Protein AF-A0A2S9WUQ3-F1 (afdb_monomer)

Radius of gyration: 70.16 Å; Cα contacts (8 Å, |Δi|>4): 1193; chains: 1; bounding box: 150×64×166 Å

Mean predicted aligned error: 16.86 Å

Structure (mmCIF, N/CA/C/O backbone):
data_AF-A0A2S9WUQ3-F1
#
_entry.id   AF-A0A2S9WUQ3-F1
#
loop_
_atom_site.group_PDB
_atom_site.id
_atom_site.type_symbol
_atom_site.label_atom_id
_atom_site.label_alt_id
_atom_site.label_comp_id
_atom_site.label_asym_id
_atom_site.label_entity_id
_atom_site.label_seq_id
_atom_site.pdbx_PDB_ins_code
_atom_site.Cartn_x
_atom_site.Cartn_y
_atom_site.Cartn_z
_atom_site.occupancy
_atom_site.B_iso_or_equiv
_atom_site.auth_seq_id
_atom_site.auth_comp_id
_atom_site.auth_asym_id
_atom_site.auth_atom_id
_atom_site.pdbx_PDB_model_num
ATOM 1 N N . MET A 1 1 ? -35.717 -3.187 27.586 1.00 63.50 1 MET A N 1
ATOM 2 C CA . MET A 1 1 ? -34.735 -2.193 27.103 1.00 63.50 1 MET A CA 1
ATOM 3 C C . MET A 1 1 ? -34.117 -1.529 28.314 1.00 63.50 1 MET A C 1
ATOM 5 O O . MET A 1 1 ? -34.867 -1.042 29.158 1.00 63.50 1 MET A O 1
ATOM 9 N N . ILE A 1 2 ? -32.792 -1.578 28.414 1.00 75.19 2 ILE A N 1
ATOM 10 C CA . ILE A 1 2 ? -32.036 -0.938 29.485 1.00 75.19 2 ILE A CA 1
ATOM 11 C C . ILE A 1 2 ? -31.176 0.144 28.837 1.00 75.19 2 ILE A C 1
ATOM 13 O O . ILE A 1 2 ? -30.518 -0.115 27.831 1.00 75.19 2 ILE A O 1
ATOM 17 N N . THR A 1 3 ? -31.221 1.362 29.360 1.00 71.88 3 THR A N 1
ATOM 18 C CA . THR A 1 3 ? -30.486 2.495 28.793 1.00 71.88 3 THR A CA 1
ATOM 19 C C . THR A 1 3 ? -29.859 3.296 29.916 1.00 71.88 3 THR A C 1
ATOM 21 O O . THR A 1 3 ? -30.551 3.701 30.848 1.00 71.88 3 THR A O 1
ATOM 24 N N . LEU A 1 4 ? -28.554 3.515 29.815 1.00 72.50 4 LEU A N 1
ATOM 25 C CA . LEU A 1 4 ? -27.789 4.343 30.734 1.00 72.50 4 LEU A CA 1
ATOM 26 C C . LEU A 1 4 ? -27.633 5.737 30.114 1.00 72.50 4 LEU A C 1
ATOM 28 O O . LEU A 1 4 ? -27.135 5.862 28.996 1.00 72.50 4 LEU A O 1
ATOM 32 N N . TYR A 1 5 ? -28.105 6.757 30.819 1.00 73.50 5 TYR A N 1
ATOM 33 C CA . TYR A 1 5 ? -27.939 8.174 30.502 1.00 73.50 5 TYR A CA 1
ATOM 34 C C . TYR A 1 5 ? -26.839 8.768 31.390 1.00 73.50 5 TYR A C 1
ATOM 36 O O . TYR A 1 5 ? -26.355 8.113 32.312 1.00 73.50 5 TYR A O 1
ATOM 44 N N . ASN A 1 6 ? -26.463 10.023 31.137 1.00 71.50 6 ASN A N 1
ATOM 45 C CA . ASN A 1 6 ? -25.435 10.706 31.927 1.00 71.50 6 ASN A CA 1
ATOM 46 C C . ASN A 1 6 ? -25.817 10.855 33.410 1.00 71.50 6 ASN A C 1
ATOM 48 O O . ASN A 1 6 ? -24.935 10.888 34.259 1.00 71.50 6 ASN A O 1
ATOM 52 N N . ASP A 1 7 ? -27.110 10.943 33.717 1.00 79.38 7 ASP A N 1
ATOM 53 C CA . ASP A 1 7 ? -27.649 11.230 35.048 1.00 79.38 7 ASP A CA 1
ATOM 54 C C . ASP A 1 7 ? -28.754 10.252 35.487 1.00 79.38 7 ASP A C 1
ATOM 56 O O . ASP A 1 7 ? -29.362 10.438 36.543 1.00 79.38 7 ASP A O 1
ATOM 60 N N . ALA A 1 8 ? -29.037 9.211 34.698 1.00 84.00 8 ALA A N 1
ATOM 61 C CA . ALA A 1 8 ? -30.121 8.280 34.986 1.00 84.00 8 ALA A CA 1
ATOM 62 C C . ALA A 1 8 ? -29.923 6.897 34.357 1.00 84.00 8 ALA A C 1
ATOM 64 O O . ALA A 1 8 ? -29.289 6.729 33.319 1.00 84.00 8 ALA A O 1
ATOM 65 N N . LEU A 1 9 ? -30.569 5.898 34.945 1.00 86.50 9 LEU A N 1
ATOM 66 C CA . LEU A 1 9 ? -30.743 4.565 34.391 1.00 86.50 9 LEU A CA 1
ATOM 67 C C . LEU A 1 9 ? -32.216 4.3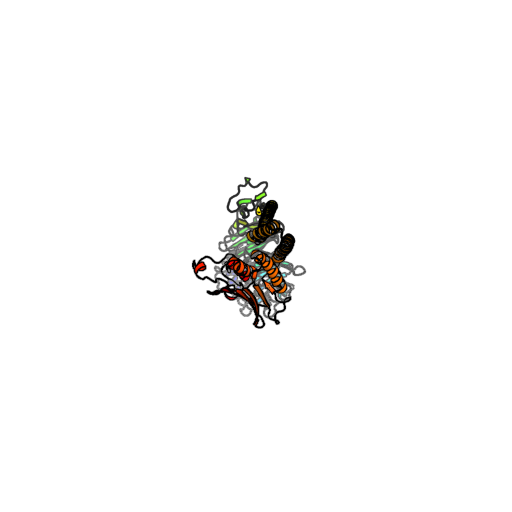50 34.053 1.00 86.50 9 LEU A C 1
ATOM 69 O O . LEU A 1 9 ? -33.087 4.540 34.898 1.00 86.50 9 LEU A O 1
ATOM 73 N N . ARG A 1 10 ? -32.508 3.872 32.846 1.00 84.50 10 ARG A N 1
ATOM 74 C CA . ARG A 1 10 ? -33.848 3.426 32.468 1.00 84.50 10 ARG A CA 1
ATOM 75 C C . ARG A 1 10 ? -33.882 1.915 32.305 1.00 84.50 10 ARG A C 1
ATOM 77 O O . ARG A 1 10 ? -33.166 1.380 31.466 1.00 84.50 10 ARG A O 1
ATOM 84 N N . ILE A 1 11 ? -34.758 1.249 33.051 1.00 84.06 11 ILE A N 1
ATOM 85 C CA . ILE A 1 11 ? -35.051 -0.185 32.944 1.00 84.06 11 ILE A CA 1
ATOM 86 C C . ILE A 1 11 ? -36.526 -0.314 32.551 1.00 84.06 11 ILE A C 1
ATOM 88 O O . ILE A 1 11 ? -37.434 -0.081 33.348 1.00 84.06 11 ILE A O 1
ATOM 92 N N . GLY A 1 12 ? -36.787 -0.617 31.278 1.00 81.19 12 GLY A N 1
ATOM 93 C CA . GLY A 1 12 ? -38.148 -0.653 30.740 1.00 81.19 12 GLY A CA 1
ATOM 94 C C . GLY A 1 12 ? -38.844 0.713 30.830 1.00 81.19 12 GLY A C 1
ATOM 95 O O . GLY A 1 12 ? -38.464 1.668 30.144 1.00 81.19 12 GLY A O 1
ATOM 96 N N . SER A 1 13 ? -39.893 0.802 31.650 1.00 80.69 13 SER A N 1
ATOM 97 C CA . SER A 1 13 ? -40.626 2.046 31.928 1.00 80.69 13 SER A CA 1
ATOM 98 C C . SER A 1 13 ? -40.126 2.795 33.165 1.00 80.69 13 SER A C 1
ATOM 100 O O . SER A 1 13 ? -40.545 3.928 33.387 1.00 80.69 13 SER A O 1
ATOM 102 N N . ILE A 1 14 ? -39.260 2.183 33.973 1.00 86.44 14 ILE A N 1
ATOM 103 C CA . ILE A 1 14 ? -38.750 2.771 35.212 1.00 86.44 14 ILE A CA 1
ATOM 104 C C . ILE A 1 14 ? -37.498 3.578 34.888 1.00 86.44 14 ILE A C 1
ATOM 106 O O . ILE A 1 14 ? -36.613 3.098 34.184 1.00 86.44 14 ILE A O 1
ATOM 110 N N . THR A 1 15 ? -37.443 4.812 35.385 1.00 89.56 15 THR A N 1
ATOM 111 C CA . THR A 1 15 ? -36.269 5.686 35.288 1.00 89.56 15 THR A CA 1
ATOM 112 C C . THR A 1 15 ? -35.791 5.995 36.699 1.00 89.56 15 THR A C 1
ATOM 114 O O . THR A 1 15 ? -36.584 6.418 37.537 1.00 89.56 15 THR A O 1
ATOM 117 N N . ILE A 1 16 ? -34.515 5.740 36.954 1.00 92.19 16 ILE A N 1
ATOM 118 C CA . ILE A 1 16 ? -33.837 5.902 38.236 1.00 92.19 16 ILE A CA 1
ATOM 119 C C . ILE A 1 16 ? -32.785 6.984 38.029 1.00 92.19 16 ILE A C 1
ATOM 121 O O . ILE A 1 16 ? -31.841 6.778 37.271 1.00 92.19 16 ILE A O 1
ATOM 125 N N . ASP A 1 17 ? -32.960 8.139 38.659 1.00 93.25 17 ASP A N 1
ATOM 126 C CA . ASP A 1 17 ? -32.029 9.259 38.531 1.00 93.25 17 ASP A CA 1
ATOM 127 C C . ASP A 1 17 ? -30.855 9.160 39.518 1.00 93.25 17 ASP A C 1
ATOM 129 O O . ASP A 1 17 ? -30.869 8.387 40.482 1.00 93.25 17 ASP A O 1
ATOM 133 N N . ALA A 1 18 ? -29.826 9.974 39.292 1.00 93.44 18 ALA A N 1
ATOM 134 C CA . ALA A 1 18 ? -28.639 10.042 40.135 1.00 93.44 18 ALA A CA 1
ATOM 135 C C . ALA A 1 18 ? -28.951 10.385 41.609 1.00 93.44 18 ALA A C 1
ATOM 137 O O . ALA A 1 18 ? -28.233 9.942 42.509 1.00 93.44 18 ALA A O 1
ATOM 138 N N . ASN A 1 19 ? -30.041 11.113 41.890 1.00 94.75 19 ASN A N 1
ATOM 139 C CA . ASN A 1 19 ? -30.461 11.403 43.267 1.00 94.75 19 ASN A CA 1
ATOM 140 C C . ASN A 1 19 ? -30.884 10.127 43.998 1.00 94.75 19 ASN A C 1
ATOM 142 O O . ASN A 1 19 ? -30.535 9.936 45.165 1.00 94.75 19 ASN A O 1
ATOM 146 N N . GLN A 1 20 ? -31.601 9.235 43.315 1.00 95.19 20 GLN A N 1
ATOM 147 C CA . GLN A 1 20 ? -32.013 7.960 43.884 1.00 95.19 20 GLN A CA 1
ATOM 148 C C . GLN A 1 20 ? -30.813 7.033 44.138 1.00 95.19 20 GLN A C 1
ATOM 150 O O . GLN A 1 20 ? -30.750 6.417 45.205 1.00 95.19 20 GLN A O 1
ATOM 155 N N . PHE A 1 21 ? -29.828 6.995 43.231 1.00 95.00 21 PHE A N 1
ATOM 156 C CA . PHE A 1 21 ? -28.549 6.309 43.476 1.00 95.00 21 PHE A CA 1
ATOM 157 C C . PHE A 1 21 ? -27.862 6.855 44.732 1.00 95.00 21 PHE A C 1
ATOM 159 O O . PHE A 1 21 ? -27.512 6.094 45.636 1.00 95.00 21 PHE A O 1
ATOM 166 N N . LYS A 1 22 ? -27.749 8.186 44.841 1.00 95.75 22 LYS A N 1
ATOM 167 C CA . LYS A 1 22 ? -27.130 8.831 46.003 1.00 95.75 22 LYS A CA 1
ATOM 168 C C . LYS A 1 22 ? -27.840 8.487 47.311 1.00 95.75 22 LYS A C 1
ATOM 170 O O . LYS A 1 22 ? -27.177 8.219 48.311 1.00 95.75 22 LYS A O 1
ATOM 175 N N . LYS A 1 23 ? -29.174 8.476 47.305 1.00 95.50 23 LYS A N 1
ATOM 176 C CA . LYS A 1 23 ? -29.985 8.132 48.476 1.00 95.50 23 LYS A CA 1
ATOM 177 C C . LYS A 1 23 ? -29.681 6.717 48.978 1.00 95.50 23 LYS A C 1
ATOM 179 O O . LYS A 1 23 ? -29.429 6.551 50.167 1.00 95.50 23 LYS A O 1
ATOM 184 N N . TRP A 1 24 ? -29.631 5.729 48.083 1.00 95.50 24 TRP A N 1
ATOM 185 C CA . TRP A 1 24 ? -29.301 4.349 48.458 1.00 95.50 24 TRP A CA 1
ATOM 186 C C . TRP A 1 24 ? -27.886 4.201 49.020 1.00 95.50 24 TRP A C 1
ATOM 188 O O . TRP A 1 24 ? -27.698 3.463 49.986 1.00 95.50 24 TRP A O 1
ATOM 198 N N .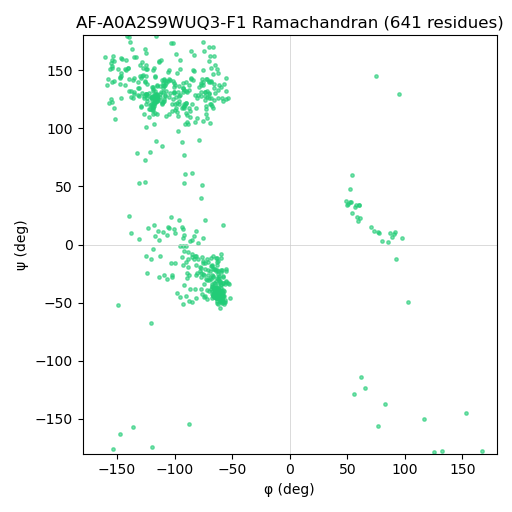 GLN A 1 25 ? -26.901 4.924 48.473 1.00 94.88 25 GLN A N 1
ATOM 199 C CA . GLN A 1 25 ? -25.557 4.951 49.056 1.00 94.88 25 GLN A CA 1
ATOM 200 C C . GLN A 1 25 ? -25.591 5.459 50.504 1.00 94.88 25 GLN A C 1
ATOM 202 O O . GLN A 1 25 ? -25.005 4.826 51.380 1.00 94.88 25 GLN A O 1
ATOM 207 N N . VAL A 1 26 ? -26.240 6.602 50.752 1.00 93.94 26 VAL A N 1
ATOM 208 C CA . VAL A 1 26 ? -26.292 7.214 52.091 1.00 93.94 26 VAL A CA 1
ATOM 209 C C . VAL A 1 26 ? -26.961 6.265 53.085 1.00 93.94 26 VAL A C 1
ATOM 211 O O . VAL A 1 26 ? -26.380 5.977 54.129 1.00 93.94 26 VAL A O 1
ATOM 214 N N . GLU A 1 27 ? -28.116 5.701 52.723 1.00 94.00 27 GLU A N 1
ATOM 215 C CA . GLU A 1 27 ? -28.847 4.739 53.559 1.00 94.00 27 GLU A CA 1
ATOM 216 C C . GLU A 1 27 ? -27.992 3.510 53.911 1.00 94.00 27 GLU A C 1
ATOM 218 O O . GLU A 1 27 ? -27.988 3.060 55.062 1.00 94.00 27 GLU A O 1
ATOM 223 N N . TYR A 1 28 ? -27.229 2.980 52.947 1.00 91.69 28 TYR A N 1
ATOM 224 C CA . TYR A 1 28 ? -26.346 1.840 53.187 1.00 91.69 28 TYR A CA 1
ATOM 225 C C . TYR A 1 28 ? -25.185 2.189 54.122 1.00 91.69 28 TYR A C 1
ATOM 227 O O . TYR A 1 28 ? -24.899 1.423 55.043 1.00 91.69 28 TYR A O 1
ATOM 235 N N . VAL A 1 29 ? -24.522 3.326 53.893 1.00 89.75 29 VAL A N 1
ATOM 236 C CA . VAL A 1 29 ? -23.360 3.775 54.679 1.00 89.75 29 VAL A CA 1
ATOM 237 C C . VAL A 1 29 ? -23.752 4.055 56.130 1.00 89.75 29 VAL A C 1
ATOM 239 O O . VAL A 1 29 ? -23.033 3.650 57.041 1.00 89.75 29 VAL A O 1
ATOM 242 N N . GLU A 1 30 ? -24.905 4.690 56.357 1.00 90.25 30 GLU A N 1
ATOM 243 C CA . GLU A 1 30 ? -25.428 4.956 57.704 1.00 90.25 30 GLU A CA 1
ATOM 244 C C . GLU A 1 30 ? -25.807 3.667 58.444 1.00 90.25 30 GLU A C 1
ATOM 246 O O . GLU A 1 30 ? -25.582 3.553 59.651 1.00 90.25 30 GLU A O 1
ATOM 251 N N . SER A 1 31 ? -26.351 2.683 57.723 1.00 90.19 31 SER A N 1
ATOM 252 C CA . SER A 1 31 ? -26.814 1.422 58.312 1.00 90.19 31 SER A CA 1
ATOM 253 C C . SER A 1 31 ? -25.689 0.407 58.545 1.00 90.19 31 SER A C 1
ATOM 255 O O . SER A 1 31 ? -25.809 -0.430 59.439 1.00 90.19 31 SER A O 1
ATOM 257 N N . ASN A 1 32 ? -24.596 0.470 57.773 1.00 86.25 32 ASN A N 1
ATOM 258 C CA . ASN A 1 32 ? -23.524 -0.537 57.775 1.00 86.25 32 ASN A CA 1
ATOM 259 C C . ASN A 1 32 ? -22.111 0.084 57.890 1.00 86.25 32 ASN A C 1
ATOM 261 O O . ASN A 1 32 ? -21.231 -0.231 57.085 1.00 86.25 32 ASN A O 1
ATOM 265 N N . PRO A 1 33 ? -21.832 0.943 58.891 1.00 80.31 33 PRO A N 1
ATOM 266 C CA . PRO A 1 33 ? -20.564 1.679 58.975 1.00 80.31 33 PRO A CA 1
ATOM 267 C C . PRO A 1 33 ? -19.331 0.778 59.157 1.00 80.31 33 PRO A C 1
ATOM 269 O O . PRO A 1 33 ? -18.219 1.179 58.823 1.00 80.31 33 PRO A O 1
ATOM 272 N N . ASN A 1 34 ? -19.514 -0.442 59.674 1.00 80.00 34 ASN A N 1
ATOM 273 C CA . ASN A 1 34 ? -18.430 -1.404 59.893 1.00 80.00 34 ASN A CA 1
ATOM 274 C C . ASN A 1 34 ? -18.144 -2.302 58.676 1.00 80.00 34 ASN A C 1
ATOM 276 O O . ASN A 1 34 ? -17.101 -2.954 58.657 1.00 80.00 34 ASN A O 1
ATOM 280 N N . ASP A 1 35 ? -19.032 -2.316 57.676 1.00 76.06 35 ASP A N 1
ATOM 281 C CA . ASP A 1 35 ? -18.940 -3.184 56.491 1.00 76.06 35 ASP A CA 1
ATOM 282 C C . ASP A 1 35 ? -18.391 -2.439 55.260 1.00 76.06 35 ASP A C 1
ATOM 284 O O . ASP A 1 35 ? -18.485 -2.916 54.126 1.00 76.06 35 ASP A O 1
ATOM 288 N N . LEU A 1 36 ? -17.820 -1.249 55.469 1.00 82.94 36 LEU A N 1
ATOM 289 C CA . LEU A 1 36 ? -17.186 -0.464 54.416 1.00 82.94 36 LEU A CA 1
ATOM 290 C C . LEU A 1 36 ? -15.776 -1.007 54.111 1.00 82.94 36 LEU A C 1
ATOM 292 O O . LEU A 1 36 ? -15.013 -1.278 55.046 1.00 82.94 36 LEU A O 1
ATOM 296 N N . PRO A 1 37 ? -15.397 -1.146 52.825 1.00 80.88 37 PRO A N 1
ATOM 297 C CA . PRO A 1 37 ? -14.065 -1.591 52.439 1.00 80.88 37 PRO A CA 1
ATOM 298 C C . PRO A 1 37 ? -12.974 -0.689 53.016 1.00 80.88 37 PRO A C 1
ATOM 300 O O . PRO A 1 37 ? -13.095 0.537 53.021 1.00 80.88 37 PRO A O 1
ATOM 303 N N . LYS A 1 38 ? -11.899 -1.307 53.509 1.00 71.75 38 LYS A N 1
ATOM 304 C CA . LYS A 1 38 ? -10.767 -0.608 54.125 1.00 71.75 38 LYS A CA 1
ATOM 305 C C . LYS A 1 38 ? -9.654 -0.378 53.103 1.00 71.75 38 LYS A C 1
ATOM 307 O O . LYS A 1 38 ? -9.458 -1.175 52.191 1.00 71.75 38 LYS A O 1
ATOM 312 N N . TYR A 1 39 ? -8.889 0.697 53.297 1.00 67.62 39 TYR A N 1
ATOM 313 C CA . TYR A 1 39 ? -7.782 1.087 52.415 1.00 67.62 39 TYR A CA 1
ATOM 314 C C . TYR A 1 39 ? -6.673 0.024 52.306 1.00 67.62 39 TYR A C 1
ATOM 316 O O . TYR A 1 39 ? -6.093 -0.154 51.239 1.00 67.62 39 TYR A O 1
ATOM 324 N N . GLU A 1 40 ? -6.398 -0.702 53.394 1.00 62.16 40 GLU A N 1
ATOM 325 C CA . GLU A 1 40 ? -5.303 -1.685 53.483 1.00 62.16 40 GLU A CA 1
ATOM 326 C C . GLU A 1 40 ? -5.412 -2.829 52.462 1.00 62.16 40 GLU A C 1
ATOM 328 O O . GLU A 1 40 ? -4.400 -3.424 52.103 1.00 62.16 40 GLU A O 1
ATOM 333 N N . ASP A 1 41 ? -6.611 -3.090 51.942 1.00 63.78 41 ASP A N 1
ATOM 334 C CA . ASP A 1 41 ? -6.867 -4.160 50.978 1.00 63.78 41 ASP A CA 1
ATOM 335 C C . ASP A 1 41 ? -6.784 -3.684 49.515 1.00 63.78 41 ASP A C 1
ATOM 337 O O . ASP A 1 41 ? -7.264 -4.384 48.625 1.00 63.78 41 ASP A O 1
ATOM 341 N N . TYR A 1 42 ? -6.213 -2.500 49.248 1.00 79.44 42 TYR A N 1
ATOM 342 C CA . TYR A 1 42 ? -6.142 -1.859 47.924 1.00 79.44 42 TYR A CA 1
ATOM 343 C C . TYR A 1 42 ? -7.517 -1.572 47.295 1.00 79.44 42 TYR A C 1
ATOM 345 O O . TYR A 1 42 ? -7.698 -1.696 46.083 1.00 79.44 42 TYR A O 1
ATOM 353 N N . PHE A 1 43 ? -8.541 -1.244 48.082 1.00 79.44 43 PHE A N 1
ATOM 354 C CA . PHE A 1 43 ? -9.785 -0.709 47.518 1.00 79.44 43 PHE A CA 1
ATOM 355 C C . PHE A 1 43 ? -9.599 0.756 47.111 1.00 79.44 43 PHE A C 1
ATOM 357 O O . PHE A 1 43 ? -8.938 1.521 47.813 1.00 79.44 43 PHE A O 1
ATOM 364 N N . TYR A 1 44 ? -10.203 1.160 45.993 1.00 76.25 44 TYR A N 1
ATOM 365 C CA . TYR A 1 44 ? -10.322 2.578 45.660 1.00 76.25 44 TYR A CA 1
ATOM 366 C C . TYR A 1 44 ? -11.218 3.273 46.691 1.00 76.25 44 TYR A C 1
ATOM 368 O O . TYR A 1 44 ? -12.311 2.794 46.997 1.00 76.25 44 TYR A O 1
ATOM 376 N N . GLU A 1 45 ? -10.749 4.397 47.235 1.00 75.31 45 GLU A N 1
ATOM 377 C CA . GLU A 1 45 ? -11.506 5.154 48.227 1.00 75.31 45 GLU A CA 1
ATOM 378 C C . GLU A 1 45 ? -12.735 5.798 47.581 1.00 75.31 45 GLU A C 1
ATOM 380 O O . GLU A 1 45 ? -12.632 6.606 46.654 1.00 75.31 45 GLU A O 1
ATOM 385 N N . LEU A 1 46 ? -13.913 5.444 48.095 1.00 84.38 46 LEU A N 1
ATOM 386 C CA . LEU A 1 46 ? -15.157 6.077 47.697 1.00 84.38 46 LEU A CA 1
ATOM 387 C C . LEU A 1 46 ? -15.340 7.403 48.426 1.00 84.38 46 LEU A C 1
ATOM 389 O O . LEU A 1 46 ? -15.382 7.475 49.654 1.00 84.38 46 LEU A O 1
ATOM 393 N N . ARG A 1 47 ? -15.556 8.455 47.642 1.00 85.94 47 ARG A N 1
ATOM 394 C CA . ARG A 1 47 ? -16.003 9.748 48.146 1.00 85.94 47 ARG A CA 1
ATOM 395 C C . ARG A 1 47 ? -17.501 9.719 48.427 1.00 85.94 47 ARG A C 1
ATOM 397 O O . ARG A 1 47 ? -18.329 10.030 47.572 1.00 85.94 47 ARG A O 1
ATOM 404 N N . TYR A 1 48 ? -17.860 9.342 49.649 1.00 87.19 48 TYR A N 1
ATOM 405 C CA . TYR A 1 48 ? -19.259 9.315 50.092 1.00 87.19 48 TYR A CA 1
ATOM 406 C C . TYR A 1 48 ? -19.899 10.712 50.172 1.00 87.19 48 TYR A C 1
ATOM 408 O O . TYR A 1 48 ? -21.116 10.817 50.303 1.00 87.19 48 TYR A O 1
ATOM 416 N N . ASP A 1 49 ? -19.124 11.791 50.045 1.00 88.94 49 ASP A N 1
ATOM 417 C CA . ASP A 1 49 ? -19.596 13.178 49.984 1.00 88.94 49 ASP A CA 1
ATOM 418 C C . ASP A 1 49 ? -19.935 13.657 48.558 1.00 88.94 49 ASP A C 1
ATOM 420 O O . ASP A 1 49 ? -20.492 14.743 48.408 1.00 88.94 49 ASP A O 1
ATOM 424 N N . THR A 1 50 ? -19.659 12.862 47.513 1.00 91.62 50 THR A N 1
ATOM 425 C CA . THR A 1 50 ? -19.930 13.241 46.114 1.00 91.62 50 THR A CA 1
ATOM 426 C C . THR A 1 50 ? -21.416 13.565 45.904 1.00 91.62 50 THR A C 1
ATOM 428 O O . THR A 1 50 ? -22.261 12.711 46.203 1.00 91.62 50 THR A O 1
ATOM 431 N N . PRO A 1 51 ? -21.774 14.763 45.405 1.00 93.19 51 PRO A N 1
ATOM 432 C CA . PRO A 1 51 ? -23.164 15.133 45.157 1.00 93.19 51 PRO A CA 1
ATOM 433 C C . PRO A 1 51 ? -23.743 14.348 43.974 1.00 93.19 51 PRO A C 1
ATOM 435 O O . PRO A 1 51 ? -23.013 13.878 43.106 1.00 93.19 51 PRO A O 1
ATOM 438 N N . ALA A 1 52 ? -25.073 14.229 43.915 1.00 92.81 52 ALA A N 1
ATOM 439 C CA . ALA A 1 52 ? -25.749 13.447 42.877 1.00 92.81 52 ALA A CA 1
ATOM 440 C C . ALA A 1 52 ? -25.433 13.921 41.445 1.00 92.81 52 ALA A C 1
ATOM 442 O O . ALA A 1 52 ? -25.336 13.104 40.538 1.00 92.81 52 ALA A O 1
ATOM 443 N N . THR A 1 53 ? -25.219 15.225 41.249 1.00 91.75 53 THR A N 1
ATOM 444 C CA . THR A 1 53 ? -24.876 15.826 39.947 1.00 91.75 53 THR A CA 1
ATOM 445 C C . THR A 1 53 ? -23.512 15.404 39.410 1.00 91.75 53 THR A C 1
ATOM 447 O O . THR A 1 53 ? -23.282 15.506 38.210 1.00 91.75 53 THR A O 1
ATOM 450 N N . ASP A 1 54 ? -22.625 14.935 40.289 1.00 92.00 54 ASP A N 1
ATOM 451 C CA . ASP A 1 54 ? -21.235 14.608 39.963 1.00 92.00 54 ASP A CA 1
ATOM 452 C C . ASP A 1 54 ? -21.021 13.082 39.913 1.00 92.00 54 ASP A C 1
ATOM 454 O O . ASP A 1 54 ? -19.889 12.597 39.815 1.00 92.00 54 ASP A O 1
ATOM 458 N N . ILE A 1 55 ? -22.105 12.301 40.002 1.00 91.12 55 ILE A N 1
ATOM 459 C CA . ILE A 1 55 ? -22.057 10.850 39.829 1.00 91.12 55 ILE A CA 1
ATOM 460 C C . ILE A 1 55 ? -21.731 10.550 38.368 1.00 91.12 55 ILE A C 1
ATOM 462 O O . ILE A 1 55 ? -22.422 10.988 37.454 1.00 91.12 55 ILE A O 1
ATOM 466 N N . VAL A 1 56 ? -20.688 9.751 38.161 1.00 88.94 56 VAL A N 1
ATOM 467 C CA . VAL A 1 56 ? -20.285 9.275 36.839 1.00 88.94 56 VAL A CA 1
ATOM 468 C C . VAL A 1 56 ? -20.705 7.821 36.714 1.00 88.94 56 VAL A C 1
ATOM 470 O O . VAL A 1 56 ? -20.353 6.996 37.557 1.00 88.94 56 VAL A O 1
ATOM 473 N N . PHE A 1 57 ? -21.443 7.500 35.658 1.00 87.88 57 PHE A N 1
ATOM 474 C CA . PHE A 1 57 ? -21.821 6.133 35.324 1.00 87.88 57 PHE A CA 1
ATOM 475 C C . PHE A 1 57 ? -20.783 5.535 34.370 1.00 87.88 57 PHE A C 1
ATOM 477 O O . PHE A 1 57 ? -20.550 6.073 33.290 1.00 87.88 57 PHE A O 1
ATOM 484 N N . TYR A 1 58 ? -20.147 4.432 34.768 1.00 86.31 58 TYR A N 1
ATOM 485 C CA . TYR A 1 58 ? -19.051 3.833 34.001 1.00 86.31 58 TYR A CA 1
ATOM 486 C C . TYR A 1 58 ? -19.529 2.751 33.041 1.00 86.31 58 TYR A C 1
ATOM 488 O O . TYR A 1 58 ? -19.181 2.765 31.862 1.00 86.31 58 TYR A O 1
ATOM 496 N N . SER A 1 59 ? -20.304 1.786 33.536 1.00 87.56 59 SER A N 1
ATOM 497 C CA . SER A 1 59 ? -20.744 0.651 32.727 1.00 87.56 59 SER A CA 1
ATOM 498 C C . SER A 1 59 ? -21.959 -0.048 33.321 1.00 87.56 59 SER A C 1
ATOM 500 O O . SER A 1 5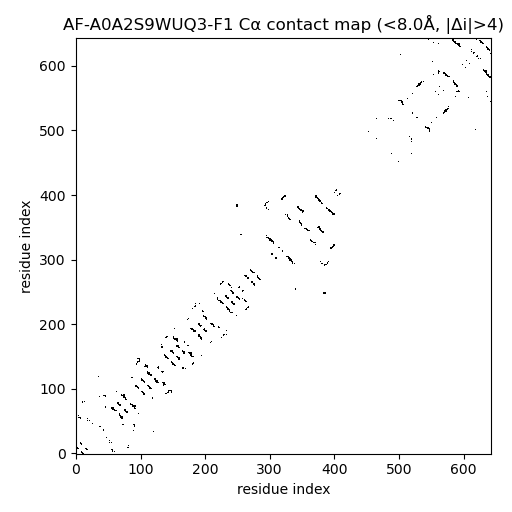9 ? -22.281 0.090 34.504 1.00 87.56 59 SER A O 1
ATOM 502 N N . ILE A 1 60 ? -22.635 -0.812 32.466 1.00 89.56 60 ILE A N 1
ATOM 503 C CA . ILE A 1 60 ? -23.772 -1.648 32.820 1.00 89.56 60 ILE A CA 1
ATOM 504 C C . ILE A 1 60 ? -23.583 -3.044 32.239 1.00 89.56 60 ILE A C 1
ATOM 506 O O . ILE A 1 60 ? -23.184 -3.179 31.081 1.00 89.56 60 ILE A O 1
ATOM 510 N N . LYS A 1 61 ? -23.841 -4.080 33.041 1.00 90.06 61 LYS A N 1
ATOM 511 C CA . LYS A 1 61 ? -23.749 -5.484 32.614 1.00 90.06 61 LYS A CA 1
ATOM 512 C C . LYS A 1 61 ? -24.951 -6.262 33.124 1.00 90.06 61 LYS A C 1
ATOM 514 O O . LYS A 1 61 ? -25.414 -6.042 34.240 1.00 90.06 61 LYS A O 1
ATOM 519 N N . GLU A 1 62 ? -25.454 -7.163 32.295 1.00 89.06 62 GLU A N 1
ATOM 520 C CA . GLU A 1 62 ? -26.521 -8.086 32.665 1.00 89.06 62 GLU A CA 1
ATOM 521 C C . GLU A 1 62 ? -25.915 -9.451 32.991 1.00 89.06 62 GLU A C 1
ATOM 523 O O . GLU A 1 62 ? -25.037 -9.933 32.276 1.00 89.06 62 GLU A O 1
ATOM 528 N N . ASN A 1 63 ? -26.376 -10.070 34.076 1.00 89.50 63 ASN A N 1
ATOM 529 C CA . ASN A 1 63 ? -25.982 -11.420 34.457 1.00 89.50 63 ASN A CA 1
ATOM 530 C C . ASN A 1 63 ? -27.156 -12.139 35.127 1.00 89.50 63 ASN A C 1
ATOM 532 O O . ASN A 1 63 ? -27.742 -11.625 36.083 1.00 89.50 63 ASN A O 1
ATOM 536 N N . GLY A 1 64 ? -27.521 -13.318 34.618 1.00 85.50 64 GLY A N 1
ATOM 537 C CA . GLY A 1 64 ? -28.592 -14.143 35.189 1.00 85.50 64 GLY A CA 1
ATOM 538 C C . GLY A 1 64 ? -29.956 -13.444 35.303 1.00 85.50 64 GLY A C 1
ATOM 539 O O . GLY A 1 64 ? -30.688 -13.710 36.252 1.00 85.50 64 GLY A O 1
ATOM 540 N N . GLY A 1 65 ? -30.287 -12.521 34.389 1.00 87.56 65 GLY A N 1
ATOM 541 C CA . GLY A 1 65 ? -31.530 -11.731 34.431 1.00 87.56 65 GLY A CA 1
ATOM 542 C C . GLY A 1 65 ? -31.533 -10.592 35.461 1.00 87.56 65 GLY A C 1
ATOM 543 O O . GLY A 1 65 ? -32.580 -10.005 35.733 1.00 87.56 65 GLY A O 1
ATOM 544 N N . THR A 1 66 ? -30.372 -10.284 36.042 1.00 92.12 66 THR A N 1
ATOM 545 C CA . THR A 1 66 ? -30.151 -9.139 36.932 1.00 92.12 66 THR A CA 1
ATOM 546 C C . THR A 1 66 ? -29.208 -8.131 36.289 1.00 92.12 66 THR A C 1
ATOM 548 O O . THR A 1 66 ? -28.426 -8.473 35.400 1.00 92.12 66 THR A O 1
ATOM 551 N N . ILE A 1 67 ? -29.275 -6.883 36.738 1.00 93.44 67 ILE A N 1
ATOM 552 C CA . ILE A 1 67 ? -28.597 -5.747 36.119 1.00 93.44 67 ILE A CA 1
ATOM 553 C C . ILE A 1 67 ? -27.603 -5.167 37.117 1.00 93.44 67 ILE A C 1
ATOM 555 O O . ILE A 1 67 ? -27.961 -4.846 38.246 1.00 93.44 67 ILE A O 1
ATOM 559 N N . TRP A 1 68 ? -26.360 -4.999 36.690 1.00 94.06 68 TRP A N 1
ATOM 560 C CA . TRP A 1 68 ? -25.296 -4.406 37.489 1.00 94.06 68 TRP A CA 1
ATOM 561 C C . TRP A 1 68 ? -24.855 -3.092 36.875 1.00 94.06 68 TRP A C 1
ATOM 563 O O . TRP A 1 68 ? -24.485 -3.050 35.701 1.00 94.06 68 TRP A O 1
ATOM 573 N N . VAL A 1 69 ? -24.874 -2.031 37.674 1.00 93.81 69 VAL A N 1
ATOM 574 C CA . VAL A 1 69 ? -24.492 -0.679 37.264 1.00 93.81 69 VAL A CA 1
ATOM 575 C C . VAL A 1 69 ? -23.302 -0.229 38.088 1.00 93.81 69 VAL A C 1
ATOM 577 O O . VAL A 1 69 ? -23.368 -0.187 39.316 1.00 93.81 69 VAL A O 1
ATOM 580 N N . ASN A 1 70 ? -22.219 0.117 37.405 1.00 93.19 70 ASN A N 1
ATOM 581 C CA . ASN A 1 70 ? -20.991 0.600 38.014 1.00 93.19 70 ASN A CA 1
ATOM 582 C C . ASN A 1 70 ? -20.910 2.127 37.918 1.00 93.19 70 ASN A C 1
ATOM 584 O O . ASN A 1 70 ? -21.117 2.699 36.843 1.00 93.19 70 ASN A O 1
ATOM 588 N N . THR A 1 71 ? -20.608 2.784 39.036 1.00 93.06 71 THR A N 1
ATOM 589 C CA . THR A 1 71 ? -20.591 4.248 39.152 1.00 93.06 71 THR A CA 1
ATOM 590 C C . THR A 1 71 ? -19.380 4.737 39.946 1.00 93.06 71 THR A C 1
ATOM 592 O O . THR A 1 71 ? -18.721 3.962 40.640 1.00 93.06 71 THR A O 1
ATOM 595 N N . SER A 1 72 ? -19.115 6.045 39.913 1.00 91.25 72 SER A N 1
ATOM 596 C CA . SER A 1 72 ? -18.090 6.694 40.747 1.00 91.25 72 SER A CA 1
ATOM 597 C C . SER A 1 72 ? -18.348 6.588 42.249 1.00 91.25 72 SER A C 1
ATOM 599 O O . SER A 1 72 ? -17.443 6.856 43.036 1.00 91.25 72 SER A O 1
ATOM 601 N N . ILE A 1 73 ? -19.560 6.201 42.652 1.00 93.19 73 ILE A N 1
ATOM 602 C CA . ILE A 1 73 ? -19.976 6.119 44.050 1.00 93.19 73 ILE A CA 1
ATOM 603 C C . ILE A 1 73 ? -20.276 4.683 44.506 1.00 93.19 73 ILE A C 1
ATOM 605 O O . ILE A 1 73 ? -20.853 4.504 45.572 1.00 93.19 73 ILE A O 1
ATOM 609 N N . GLY A 1 74 ? -19.911 3.670 43.717 1.00 93.50 74 GLY A N 1
ATOM 610 C CA . GLY A 1 74 ? -20.118 2.254 44.033 1.00 93.50 74 GLY A CA 1
ATOM 611 C C . GLY A 1 74 ? -20.876 1.492 42.945 1.00 93.50 74 GLY A C 1
ATOM 612 O O . GLY A 1 74 ? -21.256 2.051 41.910 1.00 93.50 74 GLY A O 1
ATOM 613 N N . MET A 1 75 ? -21.113 0.206 43.190 1.00 95.00 75 MET A N 1
ATOM 614 C CA . MET A 1 75 ? -21.841 -0.683 42.285 1.00 95.00 75 MET A CA 1
ATOM 615 C C . MET A 1 75 ? -23.247 -0.970 42.810 1.00 95.00 75 MET A C 1
ATOM 617 O O . MET A 1 75 ? -23.455 -1.176 44.005 1.00 95.00 75 MET A O 1
ATOM 621 N N . TYR A 1 76 ? -24.215 -1.020 41.903 1.00 95.06 76 TYR A N 1
ATOM 622 C CA . TYR A 1 76 ? -25.623 -1.243 42.214 1.00 95.06 76 TYR A CA 1
ATOM 623 C C . TYR A 1 76 ? -26.121 -2.468 41.463 1.00 95.06 76 TYR A C 1
ATOM 625 O O . TYR A 1 76 ? -25.920 -2.589 40.254 1.00 95.06 76 TYR A O 1
ATOM 633 N N . HIS A 1 77 ? -26.776 -3.368 42.186 1.00 94.62 77 HIS A N 1
ATOM 634 C CA . HIS A 1 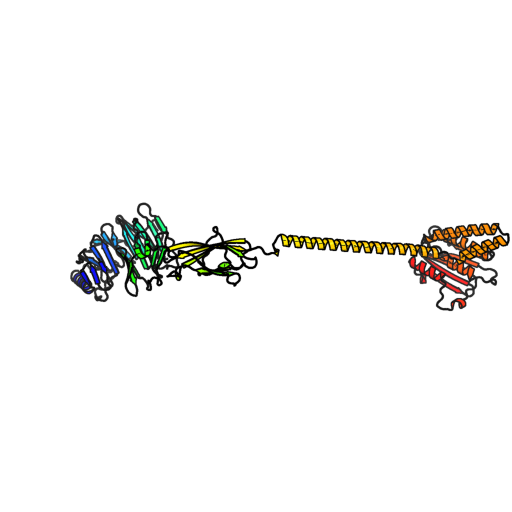77 ? -27.336 -4.606 41.663 1.00 94.62 77 HIS A CA 1
ATOM 635 C C . HIS A 1 77 ? -28.857 -4.522 41.702 1.00 94.62 77 HIS A C 1
ATOM 637 O O . HIS A 1 77 ? -29.438 -4.343 42.770 1.00 94.62 77 HIS A O 1
ATOM 643 N N . PHE A 1 78 ? -29.496 -4.652 40.547 1.00 94.19 78 PHE A N 1
ATOM 644 C CA . PHE A 1 78 ? -30.940 -4.578 40.363 1.00 94.19 78 PHE A CA 1
ATOM 645 C C . PHE A 1 78 ? -31.492 -5.897 39.834 1.00 94.19 78 PHE A C 1
ATOM 647 O O . PHE A 1 78 ? -30.813 -6.620 39.103 1.00 94.19 78 PHE A O 1
ATOM 654 N N . ASP A 1 79 ? -32.750 -6.189 40.144 1.00 91.50 79 ASP A N 1
ATOM 655 C CA . ASP A 1 79 ? -33.480 -7.250 39.457 1.00 91.50 79 ASP A CA 1
ATOM 656 C C . ASP A 1 79 ? -33.911 -6.813 38.044 1.00 91.50 79 ASP A C 1
ATOM 658 O O . ASP A 1 79 ? -33.760 -5.654 37.647 1.00 91.50 79 ASP A O 1
ATOM 662 N N . GLY A 1 80 ? -34.477 -7.739 37.266 1.00 85.94 80 GLY A N 1
ATOM 663 C CA . GLY A 1 80 ? -34.967 -7.446 35.915 1.00 85.94 80 GLY A CA 1
ATOM 664 C C . GLY A 1 80 ? -36.129 -6.441 35.852 1.00 85.94 80 GLY A C 1
ATOM 665 O O . GLY A 1 80 ? -36.453 -5.959 34.766 1.00 85.94 80 GLY A O 1
ATOM 666 N N . SER A 1 81 ? -36.756 -6.106 36.986 1.00 87.31 81 SER A N 1
ATOM 667 C CA . SER A 1 81 ? -37.786 -5.064 37.082 1.00 87.31 81 SER A CA 1
ATOM 668 C C . SER A 1 81 ? -37.205 -3.680 37.386 1.00 87.31 81 SER A C 1
ATOM 670 O O . SER A 1 81 ? -37.889 -2.682 37.182 1.00 87.31 81 SER A O 1
ATOM 672 N N . GLY A 1 82 ? -35.945 -3.602 37.821 1.00 86.12 82 GLY A N 1
ATOM 673 C CA . GLY A 1 82 ? -35.284 -2.368 38.242 1.00 86.12 82 GLY A CA 1
ATOM 674 C C . GLY A 1 82 ? -35.400 -2.064 39.734 1.00 86.12 82 GLY A C 1
ATOM 675 O O . GLY A 1 82 ? -35.037 -0.965 40.151 1.00 86.12 82 GLY A O 1
ATOM 676 N N . ALA A 1 83 ? -35.868 -3.009 40.553 1.00 91.50 83 ALA A N 1
ATOM 677 C CA . ALA A 1 83 ? -35.768 -2.891 42.004 1.00 91.50 83 ALA A CA 1
ATOM 678 C C . ALA A 1 83 ? -34.331 -3.178 42.463 1.00 91.50 83 ALA A C 1
ATOM 680 O O . ALA A 1 83 ? -33.685 -4.108 41.979 1.00 91.50 83 ALA A O 1
ATOM 681 N N . LEU A 1 84 ? -33.824 -2.366 43.397 1.00 93.88 84 LEU A N 1
ATOM 682 C CA . LEU A 1 84 ? -32.488 -2.544 43.962 1.00 93.88 84 LEU A CA 1
ATOM 683 C C . LEU A 1 84 ? -32.453 -3.821 44.817 1.00 93.88 84 LEU A C 1
ATOM 685 O O . LEU A 1 84 ? -33.187 -3.932 45.797 1.00 93.88 84 LEU A O 1
ATOM 689 N N . ILE A 1 85 ? -31.576 -4.754 44.454 1.00 93.75 85 ILE A N 1
ATOM 690 C CA . ILE A 1 85 ? -31.262 -5.961 45.226 1.00 93.75 85 ILE A CA 1
ATOM 691 C C . ILE A 1 85 ? -30.192 -5.636 46.269 1.00 93.75 85 ILE A C 1
ATOM 693 O O . ILE A 1 85 ? -30.340 -5.991 47.436 1.00 93.75 85 ILE A O 1
ATOM 697 N N . ASN A 1 86 ? -29.101 -4.990 45.847 1.00 92.88 86 ASN A N 1
ATOM 698 C CA . ASN A 1 86 ? -27.974 -4.683 46.721 1.00 92.88 86 ASN A CA 1
ATOM 699 C C . ASN A 1 86 ? -27.190 -3.456 46.237 1.00 92.88 86 ASN A C 1
ATOM 701 O O . ASN A 1 86 ? -27.100 -3.194 45.036 1.00 92.88 86 ASN A O 1
ATOM 705 N N . TYR A 1 87 ? -26.565 -2.750 47.175 1.00 93.56 87 TYR A N 1
ATOM 706 C CA . TYR A 1 87 ? -25.533 -1.755 46.896 1.00 93.56 87 TYR A CA 1
ATOM 707 C C . TYR A 1 87 ? -24.198 -2.259 47.439 1.00 93.56 87 TYR A C 1
ATOM 709 O O . TYR A 1 87 ? -24.116 -2.780 48.549 1.00 93.56 87 TYR A O 1
ATOM 717 N N . MET A 1 88 ? -23.151 -2.098 46.641 1.00 92.69 88 MET A N 1
ATOM 718 C CA . MET A 1 88 ? -21.803 -2.514 46.973 1.00 92.69 88 MET A CA 1
ATOM 719 C C . MET A 1 88 ? -20.883 -1.286 46.961 1.00 92.69 88 MET A C 1
ATOM 721 O O . MET A 1 88 ? -20.679 -0.691 45.899 1.00 92.69 88 MET A O 1
ATOM 725 N N . PRO A 1 89 ? -20.297 -0.903 48.112 1.00 91.62 89 PRO A N 1
ATOM 726 C CA . PRO A 1 89 ? -19.409 0.254 48.240 1.00 91.62 89 PRO A CA 1
ATOM 727 C C . PRO A 1 89 ? -18.006 -0.023 47.667 1.00 91.62 89 PRO A C 1
ATOM 729 O O . PRO A 1 89 ? -16.997 0.200 48.327 1.00 91.62 89 PRO A O 1
ATOM 732 N N . VAL A 1 90 ? -17.931 -0.521 46.433 1.00 90.31 90 VAL A N 1
ATOM 733 C CA . VAL A 1 90 ? -16.683 -0.780 45.709 1.00 90.31 90 VAL A CA 1
ATOM 734 C C . VAL A 1 90 ? -16.678 0.047 44.436 1.00 90.31 90 VAL A C 1
ATOM 736 O O . VAL A 1 90 ? -17.614 -0.013 43.641 1.00 90.31 90 VAL A O 1
ATOM 739 N N . HIS A 1 91 ? -15.616 0.823 44.240 1.00 88.25 91 HIS A N 1
ATOM 740 C CA . HIS A 1 91 ? -15.348 1.471 42.963 1.00 88.25 91 HIS A CA 1
ATOM 741 C C . HIS A 1 91 ? -14.559 0.509 42.080 1.00 88.25 91 HIS A C 1
ATOM 743 O O . HIS A 1 91 ? -13.391 0.238 42.343 1.00 88.25 91 HIS A O 1
ATOM 749 N N . ALA A 1 92 ? -15.211 -0.003 41.040 1.00 89.44 92 ALA A N 1
ATOM 750 C CA . ALA A 1 92 ? -14.575 -0.818 40.016 1.00 89.44 92 ALA A CA 1
ATOM 751 C C . ALA A 1 92 ? -14.289 0.045 38.780 1.00 89.44 92 ALA A C 1
ATOM 753 O O . ALA A 1 92 ? -15.127 0.852 38.375 1.00 89.44 92 ALA A O 1
ATOM 754 N N . LEU A 1 93 ? -13.130 -0.123 38.142 1.00 87.81 93 LEU A N 1
ATOM 755 C CA . LEU A 1 93 ? -12.894 0.451 36.806 1.00 87.81 93 LEU A CA 1
ATOM 756 C C . LEU A 1 93 ? -13.478 -0.452 35.719 1.00 87.81 93 LEU A C 1
ATOM 758 O O . LEU A 1 93 ? -14.075 0.018 34.757 1.00 87.81 93 LEU A O 1
ATOM 762 N N . GLU A 1 94 ? -13.356 -1.756 35.928 1.00 90.75 94 GLU A N 1
ATOM 763 C CA . GLU A 1 94 ? -13.915 -2.803 35.095 1.00 90.75 94 GLU A CA 1
ATOM 764 C C . GLU A 1 94 ? -14.429 -3.927 35.990 1.00 90.75 94 GLU A C 1
ATOM 766 O O . GLU A 1 94 ? -13.926 -4.127 37.091 1.00 90.75 94 GLU A O 1
ATOM 771 N N . PHE A 1 95 ? -15.437 -4.663 35.529 1.00 94.62 95 PHE A N 1
ATOM 772 C CA . PHE A 1 95 ? -15.949 -5.833 36.245 1.00 94.62 95 PHE A CA 1
ATOM 773 C C . PHE A 1 95 ? -16.599 -6.816 35.278 1.00 94.62 95 PHE A C 1
ATOM 775 O O . PHE A 1 95 ? -17.108 -6.410 34.242 1.00 94.62 95 PHE A O 1
ATOM 782 N N . ASN A 1 96 ? -16.633 -8.101 35.596 1.00 95.06 96 ASN A N 1
ATOM 783 C CA . ASN A 1 96 ? -17.451 -9.073 34.870 1.00 95.06 96 ASN A CA 1
ATOM 784 C C . ASN A 1 96 ? -17.918 -10.162 35.832 1.00 95.06 96 ASN A C 1
ATOM 786 O O . ASN A 1 96 ? -17.861 -9.983 37.045 1.00 95.06 96 ASN A O 1
ATOM 790 N N . PHE A 1 97 ? -18.364 -11.288 35.299 1.00 95.44 97 PHE A N 1
ATOM 791 C CA . PHE A 1 97 ? -18.788 -12.432 36.076 1.00 95.44 97 PHE A CA 1
ATOM 792 C C . PHE A 1 97 ? -18.002 -13.670 35.672 1.00 95.44 97 PHE A C 1
ATOM 794 O O . PHE A 1 97 ? -17.553 -13.792 34.531 1.00 95.44 97 PHE A O 1
ATOM 801 N N . THR A 1 98 ? -17.826 -14.585 36.614 1.00 94.25 98 THR A N 1
ATOM 802 C CA . THR A 1 98 ? -17.444 -15.970 36.339 1.00 94.25 98 THR A CA 1
ATOM 803 C C . THR A 1 98 ? -18.612 -16.702 35.665 1.00 94.25 98 THR A C 1
ATOM 805 O O . THR A 1 98 ? -19.744 -16.215 35.630 1.00 94.25 98 THR A O 1
ATOM 808 N N . ALA A 1 99 ? -18.368 -17.911 35.160 1.00 90.12 99 ALA A N 1
ATOM 809 C CA . ALA A 1 99 ? -19.420 -18.736 34.568 1.00 90.12 99 ALA A CA 1
ATOM 810 C C . ALA A 1 99 ? -20.536 -19.139 35.549 1.00 90.12 99 ALA A C 1
ATOM 812 O O . ALA A 1 99 ? -21.683 -19.299 35.140 1.00 90.12 99 ALA A O 1
ATOM 813 N N . ASP A 1 100 ? -20.219 -19.277 36.838 1.00 89.81 100 ASP A N 1
ATOM 814 C CA . ASP A 1 100 ? -21.186 -19.527 37.913 1.00 89.81 100 ASP A CA 1
ATOM 815 C C . ASP A 1 100 ? -21.826 -18.237 38.465 1.00 89.81 100 ASP A C 1
ATOM 817 O O . ASP A 1 100 ? -22.629 -18.292 39.395 1.00 89.81 100 ASP A O 1
ATOM 821 N N . GLY A 1 101 ? -21.517 -17.078 37.874 1.00 91.06 101 GLY A N 1
ATOM 822 C CA . GLY A 1 101 ? -22.154 -15.798 38.176 1.00 91.06 101 GLY A CA 1
ATOM 823 C C . GLY A 1 101 ? -21.535 -15.016 39.337 1.00 91.06 101 GLY A C 1
ATOM 824 O O . GLY A 1 101 ? -22.114 -14.011 39.753 1.00 91.06 101 GLY A O 1
ATOM 825 N N . GLN A 1 102 ? -20.373 -15.429 39.850 1.00 94.00 102 GLN A N 1
ATOM 826 C CA . GLN A 1 102 ? -19.615 -14.669 40.847 1.00 94.00 102 GLN A CA 1
ATOM 827 C C . GLN A 1 102 ? -19.051 -13.396 40.221 1.00 94.00 102 GLN A C 1
ATOM 829 O O . GLN A 1 102 ? -18.576 -13.410 39.088 1.00 94.00 102 GLN A O 1
ATOM 834 N N . LEU A 1 103 ? -19.083 -12.289 40.961 1.00 95.31 103 LEU A N 1
ATOM 835 C CA . LEU A 1 103 ? -18.532 -11.019 40.493 1.00 95.31 103 LEU A CA 1
ATOM 836 C C . LEU A 1 103 ? -16.998 -11.105 40.436 1.00 95.31 103 LEU A C 1
ATOM 838 O O . LEU A 1 103 ? -16.365 -11.498 41.415 1.00 95.31 103 LEU A O 1
ATOM 842 N N . ILE A 1 104 ? -16.413 -10.701 39.311 1.00 95.62 104 ILE A N 1
ATOM 843 C CA . ILE A 1 104 ? -14.974 -10.502 39.123 1.00 95.62 104 ILE A CA 1
ATOM 844 C C . ILE A 1 104 ? -14.712 -9.002 39.012 1.00 95.62 104 ILE A C 1
ATOM 846 O O . ILE A 1 104 ? -15.243 -8.344 38.117 1.00 95.62 104 ILE A O 1
ATOM 850 N N . GLU A 1 105 ? -13.855 -8.478 39.877 1.00 94.25 105 GLU A N 1
ATOM 851 C CA . GLU A 1 105 ? -13.432 -7.078 39.889 1.00 94.25 105 GLU A CA 1
ATOM 852 C C . GLU A 1 105 ? -11.903 -7.016 39.826 1.00 94.25 105 GLU A C 1
ATOM 854 O O . GLU A 1 105 ? -11.221 -7.292 40.817 1.00 94.25 105 GLU A O 1
ATOM 859 N N . PRO A 1 106 ? -11.325 -6.734 38.651 1.00 93.31 106 PRO A N 1
ATOM 860 C CA . PRO A 1 106 ? -9.909 -6.439 38.551 1.00 93.31 106 PRO A CA 1
ATOM 861 C C . PRO A 1 106 ? -9.591 -5.058 39.132 1.00 93.31 106 PRO A C 1
ATOM 863 O O . PRO A 1 106 ? -10.122 -4.040 38.682 1.00 93.31 106 PRO A O 1
ATOM 866 N N . ASN A 1 107 ? -8.629 -5.015 40.051 1.00 90.12 107 ASN A N 1
ATOM 867 C CA . ASN A 1 107 ? -7.948 -3.782 40.401 1.00 90.12 107 ASN A CA 1
ATOM 868 C C . ASN A 1 107 ? -6.845 -3.533 39.368 1.00 90.12 107 ASN A C 1
ATOM 870 O O . ASN A 1 107 ? -6.000 -4.386 39.098 1.00 90.12 107 ASN A O 1
ATOM 874 N N . PHE A 1 108 ? -6.821 -2.336 38.790 1.00 87.62 108 PHE A N 1
ATOM 875 C CA . PHE A 1 108 ? -5.887 -2.024 37.718 1.00 87.62 108 PHE A CA 1
ATOM 876 C C . PHE A 1 108 ? -4.411 -2.232 38.106 1.00 87.62 108 PHE A C 1
ATOM 878 O O . PHE A 1 108 ? -3.647 -2.747 37.293 1.00 87.62 108 PHE A O 1
ATOM 885 N N . TYR A 1 109 ? -4.002 -1.875 39.328 1.00 85.62 109 TYR A N 1
ATOM 886 C CA . TYR A 1 109 ? -2.601 -1.988 39.767 1.00 85.62 109 TYR A CA 1
ATOM 887 C C . TYR A 1 109 ? -2.331 -3.191 40.671 1.00 85.62 109 TYR A C 1
ATOM 889 O O . TYR A 1 109 ? -1.200 -3.669 40.701 1.00 85.62 109 TYR A O 1
ATOM 897 N N . HIS A 1 110 ? -3.355 -3.665 41.380 1.00 85.44 110 HIS A N 1
ATOM 898 C CA . HIS A 1 110 ? -3.217 -4.576 42.513 1.00 85.44 110 HIS A CA 1
ATOM 899 C C . HIS A 1 110 ? -4.062 -5.843 42.334 1.00 85.44 110 HIS A C 1
ATOM 901 O O . HIS A 1 110 ? -4.933 -6.127 43.140 1.00 85.44 110 HIS A O 1
ATOM 907 N N . GLY A 1 111 ? -3.920 -6.566 41.225 1.00 90.62 111 GLY A N 1
ATOM 908 C CA . GLY A 1 111 ? -4.530 -7.895 41.104 1.00 90.62 111 GLY A CA 1
ATOM 909 C C . GLY A 1 111 ? -6.042 -7.909 40.840 1.00 90.62 111 GLY A C 1
ATOM 910 O O . GLY A 1 111 ? -6.614 -6.984 40.272 1.00 90.62 111 GLY A O 1
ATOM 911 N N . THR A 1 112 ? -6.713 -9.007 41.197 1.00 93.62 112 THR A N 1
ATOM 912 C CA . THR A 1 112 ? -8.143 -9.224 40.887 1.00 93.62 112 THR A CA 1
ATOM 913 C C . THR A 1 112 ? -8.893 -9.874 42.046 1.00 93.62 112 THR A C 1
ATOM 915 O O . THR A 1 112 ? -8.368 -10.762 42.717 1.00 93.62 112 THR A O 1
ATOM 918 N N . ARG A 1 113 ? -10.142 -9.469 42.287 1.00 93.44 113 ARG A N 1
ATOM 919 C CA . ARG A 1 113 ? -11.034 -10.065 43.294 1.00 93.44 113 ARG A CA 1
ATOM 920 C C . ARG A 1 113 ? -12.130 -10.887 42.631 1.00 93.44 113 ARG A C 1
ATOM 922 O O . ARG A 1 113 ? -12.718 -10.458 41.641 1.00 93.44 113 ARG A O 1
ATOM 929 N N . VAL A 1 114 ? -12.431 -12.047 43.210 1.00 95.44 114 VAL A N 1
ATOM 930 C CA . VAL A 1 114 ? -13.602 -12.865 42.855 1.00 95.44 114 VAL A CA 1
ATOM 931 C C . VAL A 1 114 ? -14.491 -12.995 44.086 1.00 95.44 114 VAL A C 1
ATOM 933 O O . VAL A 1 114 ? -14.054 -13.504 45.121 1.00 95.44 114 VAL A O 1
ATOM 936 N N . TYR A 1 115 ? -15.724 -12.499 44.003 1.00 94.25 115 TYR A N 1
ATOM 937 C CA . TYR A 1 115 ? -16.643 -12.414 45.137 1.00 94.25 115 TYR A CA 1
ATOM 938 C C . TYR A 1 115 ? -17.528 -13.653 45.242 1.00 94.25 115 TYR A C 1
ATOM 940 O O . TYR A 1 115 ? -18.395 -13.891 44.406 1.00 94.25 115 TYR A O 1
ATOM 948 N N . HIS A 1 116 ? -17.384 -14.381 46.347 1.00 92.31 116 HIS A N 1
ATOM 949 C CA . HIS A 1 116 ? -18.283 -15.475 46.721 1.00 92.31 116 HIS A CA 1
ATOM 950 C C . HIS A 1 116 ? -19.600 -14.964 47.326 1.00 92.31 116 HIS A C 1
ATOM 952 O O . HIS A 1 116 ? -20.576 -15.704 47.421 1.00 92.31 116 HIS A O 1
ATOM 958 N N . SER A 1 117 ? -19.617 -13.716 47.802 1.00 89.19 117 SER A N 1
ATOM 959 C CA . SER A 1 117 ? -20.788 -13.042 48.365 1.00 89.19 117 SER A CA 1
ATOM 960 C C . SER A 1 117 ? -20.585 -11.530 48.310 1.00 89.19 117 SER A C 1
ATOM 962 O O . SER A 1 117 ? -19.503 -11.046 48.639 1.00 89.19 117 SER A O 1
ATOM 964 N N . VAL A 1 118 ? -21.623 -10.785 47.930 1.00 87.88 118 VAL A N 1
ATOM 965 C CA . VAL A 1 118 ? -21.593 -9.309 47.874 1.00 87.88 118 VAL A CA 1
ATOM 966 C C . VAL A 1 118 ? -22.245 -8.641 49.087 1.00 87.88 118 VAL A C 1
ATOM 968 O O . VAL A 1 118 ? -22.012 -7.462 49.323 1.00 87.88 118 VAL A O 1
ATOM 971 N N . SER A 1 119 ? -23.028 -9.385 49.875 1.00 83.50 119 SER A N 1
ATOM 972 C CA . SER A 1 119 ? -23.582 -8.930 51.155 1.00 83.50 119 SER A CA 1
ATOM 973 C C . SER A 1 119 ? -23.800 -10.130 52.100 1.00 83.50 119 SER A C 1
ATOM 975 O O . SER A 1 119 ? -24.670 -10.960 51.826 1.00 83.50 119 SER A O 1
ATOM 977 N N . PRO A 1 120 ? -22.983 -10.298 53.164 1.00 84.75 120 PRO A N 1
ATOM 978 C CA . PRO A 1 120 ? -21.765 -9.535 53.448 1.00 84.75 120 PRO A CA 1
ATOM 979 C C . PRO A 1 120 ? -20.692 -9.790 52.379 1.00 84.75 120 PRO A C 1
ATOM 981 O O . PRO A 1 120 ? -20.678 -10.850 51.738 1.00 84.75 120 PRO A O 1
ATOM 984 N N . ILE A 1 121 ? -19.790 -8.826 52.193 1.00 88.12 121 ILE A N 1
ATOM 985 C CA . ILE A 1 121 ? -18.708 -8.911 51.208 1.00 88.12 121 ILE A CA 1
ATOM 986 C C . ILE A 1 121 ? -17.731 -10.027 51.611 1.00 88.12 121 ILE A C 1
ATOM 988 O O . ILE A 1 121 ? -17.095 -9.969 52.662 1.00 88.12 121 ILE A O 1
ATOM 992 N N . ARG A 1 122 ? -17.603 -11.054 50.766 1.00 90.44 122 ARG A N 1
ATOM 993 C CA . ARG A 1 122 ? -16.601 -12.124 50.888 1.00 90.44 122 ARG A CA 1
ATOM 994 C C . ARG A 1 122 ? -16.003 -12.409 49.521 1.00 90.44 122 ARG A C 1
ATOM 996 O O . ARG A 1 122 ? -16.738 -12.704 48.579 1.00 90.44 122 ARG A O 1
ATOM 1003 N N . TYR A 1 123 ? -14.682 -12.361 49.427 1.00 92.75 123 TYR A N 1
ATOM 1004 C CA . TYR A 1 123 ? -13.953 -12.541 48.176 1.00 92.75 123 TYR A CA 1
ATOM 1005 C C . TYR A 1 123 ? -12.664 -13.328 48.377 1.00 92.75 123 TYR A C 1
ATOM 1007 O O . TYR A 1 123 ? -12.099 -13.359 49.470 1.00 92.75 123 TYR A O 1
ATOM 1015 N N . THR A 1 124 ? -12.186 -13.910 47.283 1.00 93.50 124 THR A N 1
ATOM 1016 C CA . THR A 1 124 ? -10.794 -14.326 47.135 1.00 93.50 124 THR A CA 1
ATOM 1017 C C . THR A 1 124 ? -10.039 -13.229 46.391 1.00 93.50 124 THR A C 1
ATOM 1019 O O . THR A 1 124 ? -10.475 -12.781 45.330 1.00 93.50 124 THR A O 1
ATOM 1022 N N . TYR A 1 125 ? -8.921 -12.779 46.963 1.00 92.19 125 TYR A N 1
ATOM 1023 C CA . TYR A 1 125 ? -8.032 -11.794 46.350 1.00 92.19 125 TYR A CA 1
ATOM 1024 C C . TYR A 1 125 ? -6.841 -12.484 45.686 1.00 92.19 125 TYR A C 1
ATOM 1026 O O . TYR A 1 125 ? -6.032 -13.141 46.347 1.00 92.19 125 TYR A O 1
ATOM 1034 N N . TYR A 1 126 ? -6.743 -12.317 44.372 1.00 92.75 126 TYR A N 1
ATOM 1035 C CA . TYR A 1 126 ? -5.670 -12.822 43.532 1.00 92.75 126 TYR A CA 1
ATOM 1036 C C . TYR A 1 126 ? -4.610 -11.733 43.379 1.00 92.75 126 TYR A C 1
ATOM 1038 O O . TYR A 1 126 ? -4.654 -10.915 42.463 1.00 92.75 126 TYR A O 1
ATOM 1046 N N . ASP A 1 127 ? -3.679 -11.739 44.328 1.00 90.75 127 ASP A N 1
ATOM 1047 C CA . ASP A 1 127 ? -2.561 -10.803 44.446 1.00 90.75 127 ASP A CA 1
ATOM 1048 C C . ASP A 1 127 ? -1.551 -10.978 43.298 1.00 90.75 127 ASP A C 1
ATOM 1050 O O . ASP A 1 127 ? -0.936 -12.039 43.137 1.00 90.75 127 ASP A O 1
ATOM 1054 N N . GLU A 1 128 ? -1.362 -9.927 42.511 1.00 88.69 128 GLU A N 1
ATOM 1055 C CA . GLU A 1 128 ? -0.473 -9.868 41.353 1.00 88.69 128 GLU A CA 1
ATOM 1056 C C . GLU A 1 128 ? 1.006 -10.076 41.697 1.00 88.69 128 GLU A C 1
ATOM 1058 O O . GLU A 1 128 ? 1.793 -10.467 40.832 1.00 88.69 128 GLU A O 1
ATOM 1063 N N . SER A 1 129 ? 1.406 -9.825 42.946 1.00 88.38 129 SER A N 1
ATOM 1064 C CA . SER A 1 129 ? 2.784 -10.035 43.400 1.00 88.38 129 SER A CA 1
ATOM 1065 C C . SER A 1 129 ? 3.102 -11.511 43.659 1.00 88.38 129 SER A C 1
ATOM 1067 O O . SER A 1 129 ? 4.272 -11.900 43.655 1.00 88.38 129 SER A O 1
ATOM 1069 N N . LYS A 1 130 ? 2.074 -12.350 43.858 1.00 91.38 130 LYS A N 1
ATOM 1070 C CA . LYS A 1 130 ? 2.233 -13.767 44.226 1.00 91.38 130 LYS A CA 1
ATOM 1071 C C . LYS A 1 130 ? 2.342 -14.708 43.033 1.00 91.38 130 LYS A C 1
ATOM 1073 O O . LYS A 1 130 ? 2.954 -15.765 43.164 1.00 91.38 130 LYS A O 1
ATOM 1078 N N . SER A 1 131 ? 1.733 -14.367 41.900 1.00 92.56 131 SER A N 1
ATOM 1079 C CA . SER A 1 131 ? 1.759 -15.196 40.694 1.00 92.56 131 SER A CA 1
ATOM 1080 C C . SER A 1 131 ? 1.570 -14.346 39.446 1.00 92.56 131 SER A C 1
ATOM 1082 O O . SER A 1 131 ? 0.714 -13.466 39.421 1.00 92.56 131 SER A O 1
ATOM 1084 N N . MET A 1 132 ? 2.316 -14.655 38.384 1.00 91.31 132 MET A N 1
ATOM 1085 C CA . MET A 1 132 ? 2.119 -14.030 37.070 1.00 91.31 132 MET A CA 1
ATOM 1086 C C . MET A 1 132 ? 0.823 -14.491 36.385 1.00 91.31 132 MET A C 1
ATOM 1088 O O . MET A 1 132 ? 0.362 -13.833 35.454 1.00 91.31 132 MET A O 1
ATOM 1092 N N . GLU A 1 133 ? 0.216 -15.576 36.879 1.00 94.00 133 GLU A N 1
ATOM 1093 C CA . GLU A 1 133 ? -1.114 -16.045 36.472 1.00 94.00 133 GLU A CA 1
ATOM 1094 C C . GLU A 1 133 ? -2.232 -15.106 36.945 1.00 94.00 133 GLU A C 1
ATOM 1096 O O . GLU A 1 133 ? -3.310 -15.073 36.355 1.00 94.00 133 GLU A O 1
ATOM 1101 N N . ASN A 1 134 ? -1.984 -14.315 37.995 1.00 94.25 134 ASN A N 1
ATOM 1102 C CA . ASN A 1 134 ? -2.984 -13.409 38.543 1.00 94.25 134 ASN A CA 1
ATOM 1103 C C . ASN A 1 134 ? -3.117 -12.157 37.650 1.00 94.25 134 ASN A C 1
ATOM 1105 O O . ASN A 1 134 ? -2.105 -11.506 37.359 1.00 94.25 134 ASN A O 1
ATOM 1109 N N . PRO A 1 135 ? -4.338 -11.788 37.212 1.00 94.44 135 PRO A N 1
ATOM 1110 C CA . PRO A 1 135 ? -4.520 -10.679 36.284 1.00 94.44 135 PRO A CA 1
ATOM 1111 C C . PRO A 1 135 ? -4.195 -9.325 36.910 1.00 94.44 135 PRO A C 1
ATOM 1113 O O . PRO A 1 135 ? -4.575 -9.042 38.045 1.00 94.44 135 PRO A O 1
ATOM 1116 N N . ARG A 1 136 ? -3.552 -8.460 36.120 1.00 91.94 136 ARG A N 1
ATOM 1117 C CA . ARG A 1 136 ? -3.230 -7.064 36.456 1.00 91.94 136 ARG A CA 1
ATOM 1118 C C . ARG A 1 136 ? -3.284 -6.175 35.218 1.00 91.94 136 ARG A C 1
ATOM 1120 O O . ARG A 1 136 ? -3.180 -6.667 34.087 1.00 91.94 136 ARG A O 1
ATOM 1127 N N . PHE A 1 137 ? -3.415 -4.866 35.425 1.00 93.69 137 PHE A N 1
ATOM 1128 C CA . PHE A 1 137 ? -3.560 -3.872 34.355 1.00 93.69 137 PHE A CA 1
ATOM 1129 C C . PHE A 1 137 ? -4.680 -4.231 33.374 1.00 93.69 137 PHE A C 1
ATOM 1131 O O . PHE A 1 137 ? -4.546 -4.064 32.159 1.00 93.69 137 PHE A O 1
ATOM 1138 N N . VAL A 1 138 ? -5.760 -4.805 33.906 1.00 94.75 138 VAL A N 1
ATOM 1139 C CA . VAL A 1 138 ? -6.907 -5.236 33.114 1.00 94.75 138 VAL A CA 1
ATOM 1140 C C . VAL A 1 138 ? -7.694 -4.004 32.683 1.00 94.75 138 VAL A C 1
ATOM 1142 O O . VAL A 1 138 ? -8.009 -3.142 33.500 1.00 94.75 138 VAL A O 1
ATOM 1145 N N . VAL A 1 139 ? -8.010 -3.936 31.394 1.00 93.38 139 VAL A N 1
ATOM 1146 C CA . VAL A 1 139 ? -8.755 -2.824 30.772 1.00 93.38 139 VAL A CA 1
ATOM 1147 C C . VAL A 1 139 ? -9.999 -3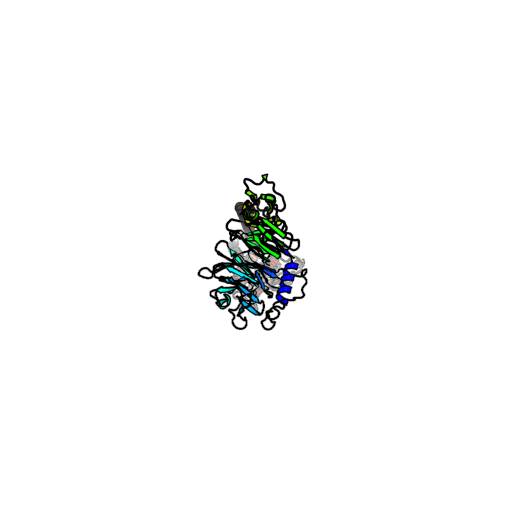.275 30.025 1.00 93.38 139 VAL A C 1
ATOM 1149 O O . VAL A 1 139 ? -10.798 -2.447 29.604 1.00 93.38 139 VAL A O 1
ATOM 1152 N N . GLY A 1 140 ? -10.163 -4.580 29.841 1.00 92.38 140 GLY A N 1
ATOM 1153 C CA . GLY A 1 140 ? -11.334 -5.152 29.210 1.00 92.38 140 GLY A CA 1
ATOM 1154 C C . GLY A 1 140 ? -11.570 -6.558 29.722 1.00 92.38 140 GLY A C 1
ATOM 1155 O O . GLY A 1 140 ? -10.693 -7.220 30.282 1.00 92.38 140 GLY A O 1
ATOM 1156 N N . ASN A 1 141 ? -12.807 -7.002 29.588 1.00 93.12 141 ASN A N 1
ATOM 1157 C CA . ASN A 1 141 ? -13.224 -8.306 30.058 1.00 93.12 141 ASN A CA 1
ATOM 1158 C C . ASN A 1 141 ? -14.446 -8.767 29.277 1.00 93.12 141 ASN A C 1
ATOM 1160 O O . ASN A 1 141 ? -15.256 -7.960 28.817 1.00 93.12 141 ASN A O 1
ATOM 1164 N N . PHE A 1 142 ? -14.580 -10.077 29.146 1.00 92.31 142 PHE A N 1
ATOM 1165 C CA . PHE A 1 142 ? -15.680 -10.675 28.417 1.00 92.31 142 PHE A CA 1
ATOM 1166 C C . PHE A 1 142 ? -15.950 -12.088 28.926 1.00 92.31 142 PHE A C 1
ATOM 1168 O O . PHE A 1 142 ? -15.059 -12.934 28.918 1.00 92.31 142 PHE A O 1
ATOM 1175 N N . GLN A 1 143 ? -17.176 -12.349 29.371 1.00 91.88 143 GLN A N 1
ATOM 1176 C CA . GLN A 1 143 ? -17.610 -13.674 29.801 1.00 91.88 143 GLN A CA 1
ATOM 1177 C C . GLN A 1 143 ? -18.257 -14.402 28.622 1.00 91.88 143 GLN A C 1
ATOM 1179 O O . GLN A 1 143 ? -19.047 -13.822 27.873 1.00 91.88 143 GLN A O 1
ATOM 1184 N N . ASN A 1 144 ? -17.890 -15.668 28.427 1.00 88.81 144 ASN A N 1
ATOM 1185 C CA . ASN A 1 144 ? -18.488 -16.508 27.399 1.00 88.81 144 ASN A CA 1
ATOM 1186 C C . ASN A 1 144 ? -18.426 -17.984 27.785 1.00 88.81 144 ASN A C 1
ATOM 1188 O O . ASN A 1 144 ? -17.347 -18.571 27.869 1.00 88.81 144 ASN A O 1
ATOM 1192 N N . GLY A 1 145 ? -19.593 -18.605 27.950 1.00 87.12 145 GLY A N 1
ATOM 1193 C CA . GLY A 1 145 ? -19.681 -20.019 28.306 1.00 87.12 145 GLY A CA 1
ATOM 1194 C C . GLY A 1 145 ? -19.123 -20.280 29.704 1.00 87.12 145 GLY A C 1
ATOM 1195 O O . GLY A 1 145 ? -19.590 -19.686 30.670 1.00 87.12 145 GLY A O 1
ATOM 1196 N N . ASN A 1 146 ? -18.141 -21.172 29.817 1.00 90.06 146 ASN A N 1
ATOM 1197 C CA . ASN A 1 146 ? -17.486 -21.511 31.082 1.00 90.06 146 ASN A CA 1
ATOM 1198 C C . ASN A 1 146 ? -16.253 -20.638 31.399 1.00 90.06 146 ASN A C 1
ATOM 1200 O O . ASN A 1 146 ? -15.649 -20.814 32.455 1.00 90.06 146 ASN A O 1
ATOM 1204 N N . LYS A 1 147 ? -15.891 -19.705 30.510 1.00 93.00 147 LYS A N 1
AT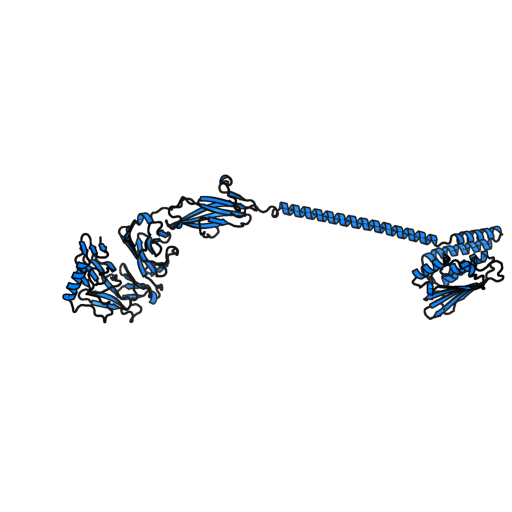OM 1205 C CA . LYS A 1 147 ? -14.668 -18.900 30.601 1.00 93.00 147 LYS A CA 1
ATOM 1206 C C . LYS A 1 147 ? -14.975 -17.416 30.761 1.00 93.00 147 LYS A C 1
ATOM 1208 O O . LYS A 1 147 ? -15.891 -16.884 30.124 1.00 93.00 147 LYS A O 1
ATOM 1213 N N . THR A 1 148 ? -14.136 -16.730 31.528 1.00 95.31 148 THR A N 1
ATOM 1214 C CA . THR A 1 148 ? -14.109 -15.262 31.565 1.00 95.31 148 THR A CA 1
ATOM 1215 C C . THR A 1 148 ? -12.745 -14.767 31.129 1.00 95.31 148 THR A C 1
ATOM 1217 O O . THR A 1 148 ? -11.733 -15.081 31.742 1.00 95.31 148 THR A O 1
ATOM 1220 N N . TYR A 1 149 ? -12.715 -13.995 30.053 1.00 96.00 149 TYR A N 1
ATOM 1221 C CA . TYR A 1 149 ? -11.504 -13.447 29.460 1.00 96.00 149 TYR A CA 1
ATOM 1222 C C . TYR A 1 149 ? -11.226 -12.056 30.032 1.00 96.00 149 TYR A C 1
ATOM 1224 O O . TYR A 1 149 ? -12.156 -11.260 30.170 1.00 96.00 149 TYR A O 1
ATOM 1232 N N . LEU A 1 150 ? -9.964 -11.746 30.333 1.00 96.69 150 LEU A N 1
ATOM 1233 C CA . LEU A 1 150 ? -9.523 -10.438 30.820 1.00 96.69 150 LEU A CA 1
ATOM 1234 C C . LEU A 1 150 ? -8.342 -9.953 29.971 1.00 96.69 150 LEU A C 1
ATOM 1236 O O . LEU A 1 150 ? -7.295 -10.601 29.917 1.00 96.69 150 LEU A O 1
ATOM 1240 N N . THR A 1 151 ? -8.507 -8.817 29.299 1.00 97.00 151 THR A N 1
ATOM 1241 C CA . THR A 1 151 ? -7.475 -8.193 28.461 1.00 97.00 151 THR A CA 1
ATOM 1242 C C . THR A 1 151 ? -6.637 -7.221 29.283 1.00 97.00 151 THR A C 1
ATOM 1244 O O . THR A 1 151 ? -7.167 -6.380 30.013 1.00 97.00 151 THR A O 1
ATOM 1247 N N . SER A 1 152 ? -5.315 -7.330 29.158 1.00 95.44 152 SER A N 1
ATOM 1248 C CA . SER A 1 152 ? -4.340 -6.501 29.862 1.00 95.44 152 SER A CA 1
ATOM 1249 C C . SER A 1 152 ? -3.466 -5.704 28.898 1.00 95.44 152 SER A C 1
ATOM 1251 O O . SER A 1 152 ? -2.886 -6.246 27.946 1.00 95.44 152 SER A O 1
ATOM 1253 N N . ILE A 1 153 ? -3.276 -4.421 29.216 1.00 93.62 153 ILE A N 1
ATOM 1254 C CA . ILE A 1 153 ? -2.428 -3.515 28.428 1.00 93.62 153 ILE A CA 1
ATOM 1255 C C . ILE A 1 153 ? -0.937 -3.873 28.481 1.00 93.62 153 ILE A C 1
ATOM 1257 O O . ILE A 1 153 ? -0.171 -3.434 27.626 1.00 93.62 153 ILE A O 1
ATOM 1261 N N . PHE A 1 154 ? -0.494 -4.673 29.451 1.00 92.56 154 PHE A N 1
ATOM 1262 C CA . PHE A 1 154 ? 0.922 -5.041 29.579 1.00 92.56 154 PHE A CA 1
ATOM 1263 C C . PHE A 1 154 ? 1.162 -6.548 29.591 1.00 92.56 154 PHE A C 1
ATOM 1265 O O . PHE A 1 154 ? 2.253 -6.986 29.219 1.00 92.56 154 PHE A O 1
ATOM 1272 N N . ASN A 1 155 ? 0.166 -7.344 29.982 1.00 93.25 155 ASN A N 1
ATOM 1273 C CA . ASN A 1 155 ? 0.350 -8.772 30.238 1.00 93.25 155 ASN A CA 1
ATOM 1274 C C . ASN A 1 155 ? -0.450 -9.698 29.312 1.00 93.25 155 ASN A C 1
ATOM 1276 O O . ASN A 1 155 ? -0.398 -10.908 29.489 1.00 93.25 155 ASN A O 1
ATOM 1280 N N . GLY A 1 156 ? -1.112 -9.157 28.286 1.00 95.31 156 GLY A N 1
ATOM 1281 C CA . GLY A 1 156 ? -1.786 -9.969 27.273 1.00 95.31 156 GLY A CA 1
ATOM 1282 C C . GLY A 1 156 ? -3.168 -10.429 27.724 1.00 95.31 156 GLY A C 1
ATOM 1283 O O . GLY A 1 156 ? -3.944 -9.623 28.238 1.00 95.31 156 GLY A O 1
ATOM 1284 N N . LEU A 1 157 ? -3.507 -11.693 27.464 1.00 96.75 157 LEU A N 1
ATOM 1285 C CA . LEU A 1 157 ? -4.833 -12.253 27.728 1.00 96.75 157 LEU A CA 1
ATOM 1286 C C . LEU A 1 157 ? -4.786 -13.223 28.911 1.00 96.75 157 LEU A C 1
ATOM 1288 O O . LEU A 1 157 ? -4.010 -14.179 28.907 1.00 96.75 157 LEU A O 1
ATOM 1292 N N . TYR A 1 158 ? -5.665 -12.997 29.882 1.00 96.25 158 TYR A N 1
ATOM 1293 C CA . TYR A 1 158 ? -5.942 -13.926 30.971 1.00 96.25 158 TYR A CA 1
ATOM 1294 C C . TYR A 1 158 ? -7.291 -14.607 30.751 1.00 96.25 158 TYR A C 1
ATOM 1296 O O . TYR A 1 158 ? -8.223 -14.002 30.212 1.00 96.25 158 TYR A O 1
ATOM 1304 N N . VAL A 1 159 ? -7.407 -15.847 31.208 1.00 95.75 159 VAL A N 1
ATOM 1305 C CA . VAL A 1 159 ? -8.646 -16.626 31.196 1.00 95.75 159 VAL A CA 1
ATOM 1306 C C . VAL A 1 159 ? -8.916 -17.131 32.602 1.00 95.75 159 VAL A C 1
ATOM 1308 O O . VAL A 1 159 ? -8.049 -17.734 33.221 1.00 95.75 159 VAL A O 1
ATOM 1311 N N . TYR A 1 160 ? -10.116 -16.878 33.106 1.00 95.88 160 TYR A N 1
ATOM 1312 C CA . TYR A 1 160 ? -10.639 -17.524 34.297 1.00 95.88 160 TYR A CA 1
ATOM 1313 C C . TYR A 1 160 ? -11.445 -18.753 33.888 1.00 95.88 160 TYR A C 1
ATOM 1315 O O . TYR A 1 160 ? -12.450 -18.621 33.182 1.00 95.88 160 TYR A O 1
ATOM 1323 N N . GLU A 1 161 ? -11.006 -19.925 34.332 1.00 92.31 161 GLU A N 1
ATOM 1324 C CA . GLU A 1 161 ? -11.656 -21.219 34.114 1.00 92.31 161 GLU A CA 1
ATOM 1325 C C . GLU A 1 161 ? -11.387 -22.114 35.333 1.00 92.31 161 GLU A C 1
ATOM 1327 O O . GLU A 1 161 ? -10.332 -22.019 35.960 1.00 92.31 161 GLU A O 1
ATOM 1332 N N . ASP A 1 162 ? -12.362 -22.942 35.718 1.00 88.81 162 ASP A N 1
ATOM 1333 C CA . ASP A 1 162 ? -12.234 -23.920 36.811 1.00 88.81 162 ASP A CA 1
ATOM 1334 C C . ASP A 1 162 ? -11.695 -23.351 38.145 1.00 88.81 162 ASP A C 1
ATOM 1336 O O . ASP A 1 162 ? -10.988 -24.014 38.906 1.00 88.81 162 ASP A O 1
ATOM 1340 N N . GLY A 1 163 ? -12.054 -22.102 38.462 1.00 89.62 163 GLY A N 1
ATOM 1341 C CA . GLY A 1 163 ? -11.708 -21.452 39.729 1.00 89.62 163 GLY A CA 1
ATOM 1342 C C . GLY A 1 163 ? -10.333 -20.773 39.763 1.00 89.62 163 GLY A C 1
ATOM 1343 O O . GLY A 1 163 ? -9.943 -20.235 40.807 1.00 89.62 163 GLY A O 1
ATOM 1344 N N . GLN A 1 164 ? -9.588 -20.783 38.656 1.00 92.88 164 GLN A N 1
ATOM 1345 C CA . GLN A 1 164 ? -8.234 -20.237 38.571 1.00 92.88 164 GLN A CA 1
ATOM 1346 C C . GLN A 1 164 ? -8.074 -19.305 37.370 1.00 92.88 164 GLN A C 1
ATOM 1348 O O . GLN A 1 164 ? -8.785 -19.413 36.374 1.00 92.88 164 GLN A O 1
ATOM 1353 N N . PHE A 1 165 ? -7.123 -18.378 37.477 1.00 95.94 165 PHE A N 1
ATOM 1354 C CA . PHE A 1 165 ? -6.678 -17.578 36.343 1.00 95.94 165 PHE A CA 1
ATOM 1355 C C . PHE A 1 165 ? -5.515 -18.271 35.637 1.00 95.94 165 PHE A C 1
ATOM 1357 O O . PHE A 1 165 ? -4.630 -18.822 36.288 1.00 95.94 165 PHE A O 1
ATOM 1364 N N . ILE A 1 166 ? -5.534 -18.212 34.310 1.00 95.38 166 ILE A N 1
ATOM 1365 C CA . ILE A 1 166 ? -4.508 -18.729 33.411 1.00 95.38 166 ILE A CA 1
ATOM 1366 C C . ILE A 1 166 ? -4.067 -17.575 32.509 1.00 95.38 166 ILE A C 1
ATOM 1368 O O . ILE A 1 166 ? -4.871 -16.992 31.779 1.00 95.38 166 ILE A O 1
ATOM 1372 N N . SER A 1 167 ? -2.786 -17.245 32.546 1.00 95.94 167 SER A N 1
ATOM 1373 C CA . SER A 1 167 ? -2.121 -16.288 31.675 1.00 95.94 167 SER A CA 1
ATOM 1374 C C . SER A 1 167 ? -1.641 -16.989 30.414 1.00 95.94 167 SER A C 1
ATOM 1376 O O . SER A 1 167 ? -0.776 -17.871 30.452 1.00 95.94 167 SER A O 1
ATOM 1378 N N . LEU A 1 168 ? -2.169 -16.578 29.263 1.00 95.69 168 LEU A N 1
ATOM 1379 C CA . LEU A 1 168 ? -1.809 -17.195 27.986 1.00 95.69 168 LEU A CA 1
ATOM 1380 C C . LEU A 1 168 ? -0.364 -16.878 27.589 1.00 95.69 168 LEU A C 1
ATOM 1382 O O . LEU A 1 168 ? 0.270 -17.695 26.921 1.00 95.69 168 LEU A O 1
ATOM 1386 N N . ALA A 1 169 ? 0.159 -15.728 28.017 1.00 94.88 169 ALA A N 1
ATOM 1387 C CA . ALA A 1 169 ? 1.531 -15.325 27.738 1.00 94.88 169 ALA A CA 1
ATOM 1388 C C . ALA A 1 169 ? 2.541 -16.122 28.580 1.00 94.88 169 ALA A C 1
ATOM 1390 O O . ALA A 1 169 ? 3.528 -16.620 28.045 1.00 94.88 169 ALA A O 1
ATOM 1391 N N . GLU A 1 170 ? 2.282 -16.302 29.879 1.00 94.69 170 GLU A N 1
ATOM 1392 C CA . GLU A 1 170 ? 3.188 -17.061 30.760 1.00 94.69 170 GLU A CA 1
ATOM 1393 C C . GLU A 1 170 ? 3.221 -18.550 30.396 1.00 94.69 170 GLU A C 1
ATOM 1395 O O . GLU A 1 170 ? 4.271 -19.194 30.425 1.00 94.69 170 GLU A O 1
ATOM 1400 N N . ASN A 1 171 ? 2.084 -19.082 29.946 1.00 94.38 171 ASN A N 1
ATOM 1401 C CA . ASN A 1 171 ? 1.968 -20.466 29.497 1.00 94.38 171 ASN A CA 1
ATOM 1402 C C . ASN A 1 171 ? 2.415 -20.680 28.036 1.00 94.38 171 ASN A C 1
ATOM 1404 O O . ASN A 1 171 ? 2.260 -21.780 27.507 1.00 94.38 171 ASN A O 1
ATOM 1408 N N . ASN A 1 172 ? 2.989 -19.666 27.371 1.00 93.88 172 ASN A N 1
ATOM 1409 C CA . ASN A 1 172 ? 3.423 -19.704 25.964 1.00 93.88 172 ASN A CA 1
ATOM 1410 C C . ASN A 1 172 ? 2.321 -20.137 24.972 1.00 93.88 172 ASN A C 1
ATOM 1412 O O . ASN A 1 172 ? 2.611 -20.688 23.908 1.00 93.88 172 ASN A O 1
ATOM 1416 N N . ILE A 1 173 ? 1.055 -19.890 25.312 1.00 94.62 173 ILE A N 1
ATOM 1417 C CA . ILE A 1 173 ? -0.106 -20.178 24.463 1.00 94.62 173 ILE A CA 1
ATOM 1418 C C . ILE A 1 173 ? -0.271 -19.056 23.433 1.00 94.62 173 ILE A C 1
ATOM 1420 O O . ILE A 1 173 ? -0.455 -19.316 22.243 1.00 94.62 173 ILE A O 1
ATOM 1424 N N . TRP A 1 174 ? -0.187 -17.801 23.885 1.00 95.62 174 TRP A N 1
ATOM 1425 C CA . TRP A 1 174 ? -0.256 -16.620 23.028 1.00 95.62 174 TRP A CA 1
ATOM 1426 C C . TRP A 1 174 ? 0.406 -15.414 23.692 1.00 95.62 174 TRP A C 1
ATOM 1428 O O . TRP A 1 174 ? 0.002 -14.983 24.767 1.00 95.62 174 TRP A O 1
ATOM 1438 N N . ASN A 1 175 ? 1.414 -14.856 23.020 1.00 93.81 175 ASN A N 1
ATOM 1439 C CA . ASN A 1 175 ? 2.313 -13.850 23.593 1.00 93.81 175 ASN A CA 1
ATOM 1440 C C . ASN A 1 175 ? 1.973 -12.405 23.190 1.00 93.81 175 ASN A C 1
ATOM 1442 O O . ASN A 1 175 ? 2.776 -11.504 23.444 1.00 93.81 175 ASN A O 1
ATOM 1446 N N . GLU A 1 176 ? 0.819 -12.175 22.557 1.00 95.12 176 GLU A N 1
ATOM 1447 C CA . GLU A 1 176 ? 0.376 -10.827 22.193 1.00 95.12 176 GLU A CA 1
ATOM 1448 C C . GLU A 1 176 ? 0.089 -10.005 23.454 1.00 95.12 176 GLU A C 1
ATOM 1450 O O . GLU A 1 176 ? -0.543 -10.474 24.404 1.00 95.12 176 GLU A O 1
ATOM 1455 N N . LYS A 1 177 ? 0.574 -8.764 23.469 1.00 92.50 177 LYS A N 1
ATOM 1456 C CA . LYS A 1 177 ? 0.449 -7.844 24.606 1.00 92.50 177 LYS A CA 1
ATOM 1457 C C . LYS A 1 177 ? -0.393 -6.641 24.205 1.00 92.50 177 LYS A C 1
ATOM 1459 O O . LYS A 1 177 ? -0.827 -6.524 23.067 1.00 92.50 177 LYS A O 1
ATOM 1464 N N . ARG A 1 178 ? -0.602 -5.718 25.147 1.00 94.19 178 ARG A N 1
ATOM 1465 C CA . ARG A 1 178 ? -1.319 -4.461 24.886 1.00 94.19 178 ARG A CA 1
ATOM 1466 C C . ARG A 1 178 ? -2.745 -4.680 24.402 1.00 94.19 178 ARG A C 1
ATOM 1468 O O . ARG A 1 178 ? -3.241 -3.905 23.593 1.00 94.19 178 ARG A O 1
ATOM 1475 N N . LEU A 1 179 ? -3.392 -5.732 24.897 1.00 96.25 179 LEU A N 1
ATOM 1476 C CA . LEU A 1 179 ? -4.758 -6.066 24.528 1.00 96.25 179 LEU A CA 1
ATOM 1477 C C . LEU A 1 179 ? -5.723 -5.141 25.262 1.00 96.25 179 LEU A C 1
ATOM 1479 O O . LEU A 1 179 ? -5.559 -4.888 26.457 1.00 96.25 179 LEU A O 1
ATOM 1483 N N . ARG A 1 180 ? -6.740 -4.660 24.547 1.00 94.06 180 ARG A N 1
ATOM 1484 C CA . ARG A 1 180 ? -7.684 -3.670 25.065 1.00 94.06 180 ARG A CA 1
ATOM 1485 C C . ARG A 1 180 ? -9.112 -4.179 25.049 1.00 94.06 180 ARG A C 1
ATOM 1487 O O . ARG A 1 180 ? -9.675 -4.427 26.109 1.00 94.06 180 ARG A O 1
ATOM 1494 N N . PHE A 1 181 ? -9.681 -4.378 23.865 1.00 94.94 181 PHE A N 1
ATOM 1495 C CA . PHE A 1 181 ? -11.070 -4.798 23.722 1.00 94.94 181 PHE A CA 1
ATOM 1496 C C . PHE A 1 181 ? -11.172 -6.264 23.331 1.00 94.94 181 PHE A C 1
ATOM 1498 O O . PHE A 1 181 ? -10.308 -6.795 22.634 1.00 94.94 181 PHE A O 1
ATOM 1505 N N . ILE A 1 182 ? -12.259 -6.900 23.759 1.00 95.25 182 ILE A N 1
ATOM 1506 C CA . ILE A 1 182 ? -12.607 -8.270 23.400 1.00 95.25 182 ILE A CA 1
ATOM 1507 C C . ILE A 1 182 ? -14.125 -8.390 23.242 1.00 95.25 182 ILE A C 1
ATOM 1509 O O . ILE A 1 182 ? -14.882 -7.840 24.038 1.00 95.25 182 ILE A O 1
ATOM 1513 N N . THR A 1 183 ? -14.574 -9.095 22.204 1.00 93.50 183 THR A N 1
ATOM 1514 C CA . THR A 1 183 ? -15.995 -9.384 21.966 1.00 93.50 183 THR A CA 1
ATOM 1515 C C . THR A 1 183 ? -16.183 -10.759 21.330 1.00 93.50 183 THR A C 1
ATOM 1517 O O . THR A 1 183 ? -15.260 -11.308 20.723 1.00 93.50 183 THR A O 1
ATOM 1520 N N . ARG A 1 184 ? -17.386 -11.327 21.438 1.00 92.25 184 ARG A N 1
ATOM 1521 C CA . ARG A 1 184 ? -17.758 -12.589 20.783 1.00 92.25 184 ARG A CA 1
ATOM 1522 C C . ARG A 1 184 ? -18.242 -12.357 19.361 1.00 92.25 184 ARG A C 1
ATOM 1524 O O . ARG A 1 184 ? -18.968 -11.409 19.090 1.00 92.25 184 ARG A O 1
ATOM 1531 N N . LEU A 1 185 ? -17.892 -13.278 18.476 1.00 91.94 185 LEU A N 1
ATOM 1532 C CA . LEU A 1 185 ? -18.432 -13.397 17.128 1.00 91.94 185 LEU A CA 1
ATOM 1533 C C . LEU A 1 185 ? -19.586 -14.403 17.106 1.00 91.94 185 LEU A C 1
ATOM 1535 O O . LEU A 1 185 ? -19.695 -15.276 17.975 1.00 91.94 185 LEU A O 1
ATOM 1539 N N . ASN A 1 186 ? -20.444 -14.302 16.094 1.00 87.69 186 ASN A N 1
ATOM 1540 C CA . ASN A 1 186 ? -21.632 -15.150 15.982 1.00 87.69 186 ASN A CA 1
ATOM 1541 C C . ASN A 1 186 ? -21.315 -16.648 15.896 1.00 87.69 186 ASN A C 1
ATOM 1543 O O . ASN A 1 186 ? -22.077 -17.465 16.407 1.00 87.69 186 ASN A O 1
ATOM 1547 N N . ASP A 1 187 ? -20.176 -17.005 15.310 1.00 87.25 187 ASP A N 1
ATOM 1548 C CA . ASP A 1 187 ? -19.700 -18.385 15.196 1.00 87.25 187 ASP A CA 1
ATOM 1549 C C . ASP A 1 187 ? -19.042 -18.935 16.478 1.00 87.25 187 ASP A C 1
ATOM 1551 O O . ASP A 1 187 ? -18.585 -20.074 16.494 1.00 87.25 187 ASP A O 1
ATOM 1555 N N . GLY A 1 188 ? -18.993 -18.148 17.558 1.00 87.06 188 GLY A N 1
ATOM 1556 C CA . GLY A 1 188 ? -18.404 -18.537 18.842 1.00 87.06 188 GLY A CA 1
ATOM 1557 C C . GLY A 1 188 ? -16.929 -18.166 19.016 1.00 87.06 188 GLY A C 1
ATOM 1558 O O . GLY A 1 188 ? -16.441 -18.175 20.156 1.00 87.06 188 GLY A O 1
ATOM 1559 N N . ARG A 1 189 ? -16.230 -17.761 17.944 1.00 92.62 189 ARG A N 1
ATOM 1560 C CA . ARG A 1 189 ? -14.884 -17.167 18.035 1.00 92.62 189 ARG A CA 1
ATOM 1561 C C . ARG A 1 189 ? -14.946 -15.811 18.744 1.00 92.62 189 ARG A C 1
ATOM 1563 O O . ARG A 1 189 ? -16.024 -15.281 19.020 1.00 92.62 189 ARG A O 1
ATOM 1570 N N . LYS A 1 190 ? -13.790 -15.249 19.091 1.00 93.81 190 LYS A N 1
ATOM 1571 C CA . LYS A 1 190 ? -13.702 -13.946 19.759 1.00 93.81 190 LYS A CA 1
ATOM 1572 C C . LYS A 1 190 ? -12.783 -13.030 18.963 1.00 93.81 190 LYS A C 1
ATOM 1574 O O . LYS A 1 190 ? -11.760 -13.481 18.459 1.00 93.81 190 LYS A O 1
ATOM 1579 N N . ALA A 1 191 ? -13.156 -11.764 18.840 1.00 95.50 191 ALA A N 1
ATOM 1580 C CA . ALA A 1 191 ? -12.279 -10.731 18.312 1.00 95.50 191 ALA A CA 1
ATOM 1581 C C . ALA A 1 191 ? -11.613 -10.010 19.482 1.00 95.50 191 ALA A C 1
ATOM 1583 O O . ALA A 1 191 ? -12.281 -9.691 20.465 1.00 95.50 191 ALA A O 1
ATOM 1584 N N . VAL A 1 192 ? -10.312 -9.763 19.371 1.00 96.25 192 VAL A N 1
ATOM 1585 C CA . VAL A 1 192 ? -9.501 -9.060 20.367 1.00 96.25 192 VAL A CA 1
ATOM 1586 C C . VAL A 1 192 ? -8.670 -8.004 19.659 1.00 96.25 192 VAL A C 1
ATOM 1588 O O . VAL A 1 192 ? -8.149 -8.262 18.576 1.00 96.25 192 VAL A O 1
ATOM 1591 N N . THR A 1 193 ? -8.531 -6.824 20.253 1.00 95.75 193 THR A N 1
ATOM 1592 C CA . THR A 1 193 ? -7.734 -5.736 19.672 1.00 95.75 193 THR A CA 1
ATOM 1593 C C . THR A 1 193 ? -6.576 -5.352 20.573 1.00 95.75 193 THR A C 1
ATOM 1595 O O . THR A 1 193 ? -6.703 -5.422 21.799 1.00 95.75 193 THR A O 1
ATOM 1598 N N . ASN A 1 194 ? -5.478 -4.883 19.980 1.00 94.38 194 ASN A N 1
ATOM 1599 C CA . ASN A 1 194 ? -4.371 -4.281 20.721 1.00 94.38 194 ASN A CA 1
ATOM 1600 C C . ASN A 1 194 ? -4.372 -2.738 20.618 1.00 94.38 194 ASN A C 1
ATOM 1602 O O . ASN A 1 194 ? -5.175 -2.139 19.899 1.00 94.38 194 ASN A O 1
ATOM 1606 N N . GLU A 1 195 ? -3.483 -2.086 21.369 1.00 91.88 195 GLU A N 1
ATOM 1607 C CA . GLU A 1 195 ? -3.274 -0.627 21.334 1.00 91.88 195 GLU A CA 1
ATOM 1608 C C . GLU A 1 195 ? -2.665 -0.122 20.010 1.00 91.88 195 GLU A C 1
ATOM 1610 O O . GLU A 1 195 ? -2.762 1.067 19.708 1.00 91.88 195 GLU A O 1
ATOM 1615 N N . ASP A 1 196 ? -2.047 -1.004 19.220 1.00 90.56 196 ASP A N 1
ATOM 1616 C CA . ASP A 1 196 ? -1.408 -0.661 17.942 1.00 90.56 196 ASP A CA 1
ATOM 1617 C C . ASP A 1 196 ? -2.404 -0.649 16.762 1.00 90.56 196 ASP A C 1
ATOM 1619 O O . ASP A 1 196 ? -2.090 -0.154 15.672 1.00 90.56 196 ASP A O 1
ATOM 1623 N N . GLY A 1 197 ? -3.638 -1.105 17.004 1.00 89.88 197 GLY A N 1
ATOM 1624 C CA . GLY A 1 197 ? -4.741 -1.126 16.043 1.00 89.88 197 GLY A CA 1
ATOM 1625 C C . GLY A 1 197 ? -4.945 -2.465 15.344 1.00 89.88 197 GLY A C 1
ATOM 1626 O O . GLY A 1 197 ? -5.794 -2.565 14.450 1.00 89.88 197 GLY A O 1
ATOM 1627 N N . ASP A 1 198 ? -4.203 -3.492 15.740 1.00 93.06 198 ASP A N 1
ATOM 1628 C CA . ASP A 1 198 ? -4.361 -4.835 15.208 1.00 93.06 198 ASP A CA 1
ATOM 1629 C C . ASP A 1 198 ? -5.602 -5.508 15.783 1.00 93.06 198 ASP A C 1
ATOM 1631 O O . ASP A 1 198 ? -6.031 -5.257 16.915 1.00 93.06 198 ASP A O 1
ATOM 1635 N N . VAL A 1 199 ? -6.176 -6.391 14.971 1.00 94.44 199 VAL A N 1
ATOM 1636 C CA . VAL A 1 199 ? -7.358 -7.172 15.317 1.00 94.44 199 VAL A CA 1
ATOM 1637 C C . VAL A 1 199 ? -7.026 -8.642 15.142 1.00 94.44 199 VAL A C 1
ATOM 1639 O O . VAL A 1 199 ? -6.602 -9.075 14.070 1.00 94.44 199 VAL A O 1
ATOM 1642 N N . PHE A 1 200 ? -7.246 -9.412 16.197 1.00 95.25 200 PHE A N 1
ATOM 1643 C CA . PHE A 1 200 ? -6.991 -10.839 16.256 1.00 95.25 200 PHE A CA 1
ATOM 1644 C C . PHE A 1 200 ? -8.302 -11.586 16.433 1.00 95.25 200 PHE A C 1
ATOM 1646 O O . PHE A 1 200 ? -9.134 -11.217 17.261 1.00 95.25 200 PHE A O 1
ATOM 1653 N N . ILE A 1 201 ? -8.469 -12.669 15.684 1.00 94.69 201 ILE A N 1
ATOM 1654 C CA . ILE A 1 201 ? -9.539 -13.634 15.905 1.00 94.69 201 ILE A CA 1
ATOM 1655 C C . ILE A 1 201 ? -8.969 -14.815 16.652 1.00 94.69 201 ILE A C 1
ATOM 1657 O O . ILE A 1 201 ? -8.051 -15.472 16.160 1.00 94.69 201 ILE A O 1
ATOM 1661 N N . ILE A 1 202 ? -9.536 -15.081 17.821 1.00 94.62 202 ILE A N 1
ATOM 1662 C CA . ILE A 1 202 ? -9.151 -16.193 18.672 1.00 94.62 202 ILE A CA 1
ATOM 1663 C C . ILE A 1 202 ? -10.242 -17.269 18.680 1.00 94.62 202 ILE A C 1
ATOM 1665 O O . ILE A 1 202 ? -11.443 -16.981 18.763 1.00 94.62 202 ILE A O 1
ATOM 1669 N N . ASN A 1 203 ? -9.812 -18.522 18.587 1.00 92.94 203 ASN A N 1
ATOM 1670 C CA . ASN A 1 203 ? -10.621 -19.712 18.822 1.00 92.94 203 ASN A CA 1
ATOM 1671 C C . ASN A 1 203 ? -10.000 -20.491 19.986 1.00 92.94 203 ASN A C 1
ATOM 1673 O O . ASN A 1 203 ? -8.791 -20.701 20.000 1.00 92.94 203 ASN A O 1
ATOM 1677 N N . ASP A 1 204 ? -10.829 -20.891 20.945 1.00 86.44 204 ASP A N 1
ATOM 1678 C CA . ASP A 1 204 ? -10.418 -21.463 22.230 1.00 86.44 204 ASP A CA 1
ATOM 1679 C C . ASP A 1 204 ? -11.319 -22.648 22.654 1.00 86.44 204 ASP A C 1
ATOM 1681 O O . ASP A 1 204 ? -11.473 -22.951 23.836 1.00 86.44 204 ASP A O 1
ATOM 1685 N N . ASP A 1 205 ? -11.953 -23.316 21.679 1.00 80.25 205 ASP A N 1
ATOM 1686 C CA . ASP A 1 205 ? -12.889 -24.424 21.937 1.00 80.25 205 ASP A CA 1
ATOM 1687 C C . ASP A 1 205 ? -12.181 -25.766 22.214 1.00 80.25 205 ASP A C 1
ATOM 1689 O O . ASP A 1 205 ? -12.746 -26.658 22.838 1.00 80.25 205 ASP A O 1
ATOM 1693 N N . SER A 1 206 ? -10.950 -25.949 21.723 1.00 79.25 206 SER A N 1
ATOM 1694 C CA . SER A 1 206 ? -10.151 -27.168 21.964 1.00 79.25 206 SER A CA 1
ATOM 1695 C C . SER A 1 206 ? -8.654 -26.886 21.998 1.00 79.25 206 SER A C 1
ATOM 1697 O O . SER A 1 206 ? -7.964 -27.245 22.943 1.00 79.25 206 SER A O 1
ATOM 1699 N N . THR A 1 207 ? -8.151 -26.218 20.961 1.00 85.56 207 THR A N 1
ATOM 1700 C CA . THR A 1 207 ? -6.779 -25.717 20.886 1.00 85.56 207 THR A CA 1
ATOM 1701 C C . THR A 1 207 ? -6.833 -24.226 20.634 1.00 85.56 207 THR A C 1
ATOM 1703 O O . THR A 1 207 ? -7.521 -23.786 19.709 1.00 85.56 207 THR A O 1
ATOM 1706 N N . PHE A 1 208 ? -6.114 -23.462 21.454 1.00 92.75 208 PHE A N 1
ATOM 1707 C CA . PHE A 1 208 ? -6.033 -22.024 21.279 1.00 92.75 208 PHE A CA 1
ATOM 1708 C C . PHE A 1 208 ? -5.383 -21.702 19.929 1.00 92.75 208 PHE A C 1
ATOM 1710 O O . PHE A 1 208 ? -4.285 -22.172 19.620 1.00 92.75 208 PHE A O 1
ATOM 1717 N N . LYS A 1 209 ? -6.064 -20.900 19.112 1.00 93.62 209 LYS A N 1
ATOM 1718 C CA . LYS A 1 209 ? -5.553 -20.388 17.838 1.00 93.62 209 LYS A CA 1
ATOM 1719 C C . LYS A 1 209 ? -5.884 -18.916 17.724 1.00 93.62 209 LYS A C 1
ATOM 1721 O O . LYS A 1 209 ? -7.041 -18.548 17.893 1.00 93.62 209 LYS A O 1
ATOM 1726 N N . ALA A 1 210 ? -4.892 -18.109 17.366 1.00 94.62 210 ALA A N 1
ATOM 1727 C CA . ALA A 1 210 ? -5.059 -16.697 17.061 1.00 94.62 210 ALA A CA 1
ATOM 1728 C C . ALA A 1 210 ? -4.622 -16.415 15.619 1.00 94.62 210 ALA A C 1
ATOM 1730 O O . ALA A 1 210 ? -3.573 -16.887 15.180 1.00 94.62 210 ALA A O 1
ATOM 1731 N N . SER A 1 211 ? -5.414 -15.636 14.889 1.00 93.56 211 SER A N 1
ATOM 1732 C CA . SER A 1 211 ? -5.077 -15.142 13.550 1.00 93.56 211 SER A CA 1
ATOM 1733 C C . SER A 1 211 ? -5.335 -13.644 13.467 1.00 93.56 211 SER A C 1
ATOM 1735 O O . SER A 1 211 ? -6.433 -13.197 13.797 1.00 93.56 211 SER A O 1
ATOM 1737 N N . GLN A 1 212 ? -4.350 -12.879 13.007 1.00 93.44 212 GLN A N 1
ATOM 1738 C CA . GLN A 1 212 ? -4.501 -11.446 12.770 1.00 93.44 212 GLN A CA 1
ATOM 1739 C C . GLN A 1 212 ? -5.271 -11.197 11.467 1.00 93.44 212 GLN A C 1
ATOM 1741 O O . GLN A 1 212 ? -5.037 -11.870 10.462 1.00 93.44 212 GLN A O 1
ATOM 1746 N N . ILE A 1 213 ? -6.176 -10.223 11.484 1.00 91.56 213 ILE A N 1
ATOM 1747 C CA . ILE A 1 213 ? -6.880 -9.737 10.297 1.00 91.56 213 ILE A CA 1
ATOM 1748 C C . ILE A 1 213 ? -6.108 -8.554 9.711 1.00 91.56 213 ILE A C 1
ATOM 1750 O O . ILE A 1 213 ? -5.719 -7.638 10.436 1.00 91.56 213 ILE A O 1
ATOM 1754 N N . HIS A 1 214 ? -5.922 -8.552 8.389 1.00 89.50 214 HIS A N 1
ATOM 1755 C CA . HIS A 1 214 ? -5.361 -7.399 7.694 1.00 89.50 214 HIS A CA 1
ATOM 1756 C C . HIS A 1 214 ? -6.391 -6.268 7.610 1.00 89.50 214 HIS A C 1
ATOM 1758 O O . HIS A 1 214 ? -7.514 -6.473 7.145 1.00 89.50 214 HIS A O 1
ATOM 1764 N N . ARG A 1 215 ? -5.979 -5.077 8.043 1.00 89.56 215 ARG A N 1
ATOM 1765 C CA . ARG A 1 215 ? -6.762 -3.844 7.985 1.00 89.56 215 ARG A CA 1
ATOM 1766 C C . ARG A 1 215 ? -5.991 -2.764 7.261 1.00 89.56 215 ARG A C 1
ATOM 1768 O O . ARG A 1 215 ? -4.763 -2.715 7.363 1.00 89.56 215 ARG A O 1
ATOM 1775 N N . ASP A 1 216 ? -6.718 -1.854 6.630 1.00 88.50 216 ASP A N 1
ATOM 1776 C CA . ASP A 1 216 ? -6.117 -0.657 6.070 1.00 88.50 216 ASP A CA 1
ATOM 1777 C C . ASP A 1 216 ? -5.712 0.324 7.194 1.00 88.50 216 ASP A C 1
ATOM 1779 O O . ASP A 1 216 ? -6.575 0.846 7.915 1.00 88.50 216 ASP A O 1
ATOM 1783 N N . PRO A 1 217 ? -4.410 0.629 7.369 1.00 87.19 217 PRO A N 1
ATOM 1784 C CA . PRO A 1 217 ? -3.954 1.530 8.426 1.00 87.19 217 PRO A CA 1
ATOM 1785 C C . PRO A 1 217 ? -4.482 2.964 8.285 1.00 87.19 217 PRO A C 1
ATOM 1787 O O . PRO A 1 217 ? -4.525 3.697 9.278 1.00 87.19 217 PRO A O 1
ATOM 1790 N N . SER A 1 218 ? -4.879 3.378 7.074 1.00 88.62 218 SER A N 1
ATOM 1791 C CA . SER A 1 218 ? -5.447 4.709 6.821 1.00 88.62 218 SER A CA 1
ATOM 1792 C C . SER A 1 218 ? -6.831 4.891 7.451 1.00 88.62 218 SER A C 1
ATOM 1794 O O . SER A 1 218 ? -7.234 6.019 7.726 1.00 88.62 218 SER A O 1
ATOM 1796 N N . HIS A 1 219 ? -7.518 3.798 7.801 1.00 91.12 219 HIS A N 1
ATOM 1797 C CA . HIS A 1 219 ? -8.814 3.824 8.485 1.00 91.12 219 HIS A CA 1
ATOM 1798 C C . HIS A 1 219 ? -8.703 4.027 10.009 1.00 91.12 219 HIS A C 1
ATOM 1800 O O . HIS A 1 219 ? -9.684 3.879 10.739 1.00 91.12 219 HIS A O 1
ATOM 1806 N N . GLY A 1 220 ? -7.515 4.385 10.506 1.00 89.94 220 GLY A N 1
ATOM 1807 C CA . GLY A 1 220 ? -7.256 4.712 11.906 1.00 89.94 220 GLY A CA 1
ATOM 1808 C C . GLY A 1 220 ? -6.740 3.524 12.719 1.00 89.94 220 GLY A C 1
ATOM 1809 O O . GLY A 1 220 ? -7.332 2.440 12.736 1.00 89.94 220 GLY A O 1
ATOM 1810 N N . LYS A 1 221 ? -5.628 3.758 13.427 1.00 91.38 221 LYS A N 1
ATOM 1811 C CA . LYS A 1 221 ? -4.977 2.770 14.303 1.00 91.38 221 LYS A CA 1
ATOM 1812 C C . LYS A 1 221 ? -5.554 2.748 15.714 1.00 91.38 221 LYS A C 1
ATOM 1814 O O . LYS A 1 221 ? -5.721 1.687 16.291 1.00 91.38 221 LYS A O 1
ATOM 1819 N N . THR A 1 222 ? -5.896 3.908 16.269 1.00 91.94 222 THR A N 1
ATOM 1820 C CA . THR A 1 222 ? -6.464 3.982 17.619 1.00 91.94 222 THR A CA 1
ATOM 1821 C C . THR A 1 222 ? -7.894 3.467 17.604 1.00 91.94 222 THR A C 1
ATOM 1823 O O . THR A 1 222 ? -8.761 4.119 17.024 1.00 91.94 222 THR A O 1
ATOM 1826 N N . ILE A 1 223 ? -8.129 2.327 18.249 1.00 93.44 223 ILE A N 1
ATOM 1827 C CA . ILE A 1 223 ? -9.454 1.722 18.395 1.00 93.44 223 ILE A CA 1
ATOM 1828 C C . ILE A 1 223 ? -10.121 2.302 19.646 1.00 93.44 223 ILE A C 1
ATOM 1830 O O . ILE A 1 223 ? -9.495 2.392 20.703 1.00 93.44 223 ILE A O 1
ATOM 1834 N N . THR A 1 224 ? -11.379 2.718 19.530 1.00 92.81 224 THR A N 1
ATOM 1835 C CA . THR A 1 224 ? -12.163 3.313 20.624 1.00 92.81 224 THR A CA 1
ATOM 1836 C C . THR A 1 224 ? -13.230 2.372 21.165 1.00 92.81 224 THR A C 1
ATOM 1838 O O . THR A 1 224 ? -13.522 2.420 22.354 1.00 92.81 224 THR A O 1
ATOM 1841 N N . PHE A 1 225 ? -13.760 1.474 20.333 1.00 93.19 225 PHE A N 1
ATOM 1842 C CA . PHE A 1 225 ? -14.608 0.368 20.768 1.00 93.19 225 PHE A CA 1
ATOM 1843 C C . PHE A 1 225 ? -14.519 -0.805 19.791 1.00 93.19 225 PHE A C 1
ATOM 1845 O O . PHE A 1 225 ? -14.121 -0.645 18.634 1.00 93.19 225 PHE A O 1
ATOM 1852 N N . LEU A 1 226 ? -14.945 -1.974 20.263 1.00 95.25 226 LEU A N 1
ATOM 1853 C CA . LEU A 1 226 ? -15.058 -3.200 19.487 1.00 95.25 226 LEU A CA 1
ATOM 1854 C C . LEU A 1 226 ? -16.442 -3.805 19.713 1.00 95.25 226 LEU A C 1
ATOM 1856 O O . LEU A 1 226 ? -16.849 -4.042 20.849 1.00 95.25 226 LEU A O 1
ATOM 1860 N N . SER A 1 227 ? -17.141 -4.105 18.629 1.00 94.50 227 SER A N 1
ATOM 1861 C CA . SER A 1 227 ? -18.396 -4.844 18.661 1.00 94.50 227 SER A CA 1
ATOM 1862 C C . SER A 1 227 ? -18.461 -5.835 17.504 1.00 94.50 227 SER A C 1
ATOM 1864 O O . SER A 1 227 ? -17.533 -5.943 16.700 1.00 94.50 227 SER A O 1
ATOM 1866 N N . SER A 1 228 ? -19.544 -6.592 17.431 1.00 94.50 228 SER A N 1
ATOM 1867 C CA . SER A 1 228 ? -19.774 -7.566 16.374 1.00 94.50 228 SER A CA 1
ATOM 1868 C C . SER A 1 228 ? -21.246 -7.577 15.985 1.00 94.50 228 SER A C 1
ATOM 1870 O O . SER A 1 228 ? -22.134 -7.281 16.788 1.00 94.50 228 SER A O 1
ATOM 1872 N N . TYR A 1 229 ? -21.506 -7.890 14.723 1.00 95.00 229 TYR A N 1
ATOM 1873 C CA . TYR A 1 229 ? -22.851 -8.096 14.215 1.00 95.00 229 TYR A CA 1
ATOM 1874 C C . TYR A 1 229 ? -22.810 -8.995 12.986 1.00 95.00 229 TYR A C 1
ATOM 1876 O O . TYR A 1 229 ? -22.128 -8.685 12.007 1.00 95.00 229 TYR A O 1
ATOM 1884 N N . LYS A 1 230 ? -23.571 -10.095 13.015 1.00 92.00 230 LYS A N 1
ATOM 1885 C CA . LYS A 1 230 ? -23.481 -11.144 11.986 1.00 92.00 230 LYS A CA 1
ATOM 1886 C C . LYS A 1 230 ? -22.031 -11.634 11.895 1.00 92.00 230 LYS A C 1
ATOM 1888 O O . LYS A 1 230 ? -21.430 -11.937 12.924 1.00 92.00 230 LYS A O 1
ATOM 1893 N N . ASP A 1 231 ? -21.473 -11.660 10.695 1.00 90.38 231 ASP A N 1
ATOM 1894 C CA . ASP A 1 231 ? -20.092 -12.078 10.453 1.00 90.38 231 ASP A CA 1
ATOM 1895 C C . ASP A 1 231 ? -19.110 -10.893 10.455 1.00 90.38 231 ASP A C 1
ATOM 1897 O O . ASP A 1 231 ? -17.932 -11.064 10.153 1.00 90.38 231 ASP A O 1
ATOM 1901 N N . PHE A 1 232 ? -19.581 -9.682 10.784 1.00 94.25 232 PHE A N 1
ATOM 1902 C CA . PHE A 1 232 ? -18.766 -8.472 10.801 1.00 94.25 232 PHE A CA 1
ATOM 1903 C C . PHE A 1 232 ? -18.312 -8.108 12.212 1.00 94.25 232 PHE A C 1
ATOM 1905 O O . PHE A 1 232 ? -19.087 -8.087 13.170 1.00 94.25 232 PHE A O 1
ATOM 1912 N N . ILE A 1 233 ? -17.047 -7.729 12.301 1.00 95.56 233 ILE A N 1
ATOM 1913 C CA . ILE A 1 233 ? -16.450 -6.998 13.408 1.00 95.56 233 ILE A CA 1
ATOM 1914 C C . ILE A 1 233 ? -16.648 -5.515 13.135 1.00 95.56 233 ILE A C 1
ATOM 1916 O O . ILE A 1 233 ? -16.456 -5.050 12.012 1.00 95.56 233 ILE A O 1
ATOM 1920 N N . ILE A 1 234 ? -17.013 -4.775 14.171 1.00 96.56 234 ILE A N 1
ATOM 1921 C CA . ILE A 1 234 ? -17.243 -3.339 14.110 1.00 96.56 234 ILE A CA 1
ATOM 1922 C C . ILE A 1 234 ? -16.221 -2.670 15.012 1.00 96.56 234 ILE A C 1
ATOM 1924 O O . ILE A 1 234 ? -16.152 -2.961 16.207 1.00 96.56 234 ILE A O 1
ATOM 1928 N N . LEU A 1 235 ? -15.438 -1.770 14.435 1.00 95.75 235 LEU A N 1
ATOM 1929 C CA . LEU A 1 235 ? -14.372 -1.052 15.113 1.00 95.75 235 LEU A CA 1
ATOM 1930 C C . LEU A 1 235 ? -14.683 0.436 15.058 1.00 95.75 235 LEU A C 1
ATOM 1932 O O . LEU A 1 235 ? -14.777 1.010 13.973 1.00 95.75 235 LEU A O 1
ATOM 1936 N N . GLY A 1 236 ? -14.790 1.070 16.219 1.00 94.50 236 GLY A N 1
ATOM 1937 C CA . GLY A 1 236 ? -14.635 2.518 16.300 1.00 94.50 236 GLY A CA 1
ATOM 1938 C C . GLY A 1 236 ? -13.163 2.863 16.228 1.00 94.50 236 GLY A C 1
ATOM 1939 O O . GLY A 1 236 ? -12.362 2.264 16.945 1.00 94.50 236 GLY A O 1
ATOM 1940 N N . THR A 1 237 ? -12.793 3.813 15.382 1.00 93.62 237 THR A N 1
ATOM 1941 C CA . THR A 1 237 ? -11.422 4.305 15.271 1.00 93.62 237 THR A CA 1
ATOM 1942 C C . THR A 1 237 ? -11.373 5.816 15.442 1.00 93.62 237 THR A C 1
ATOM 1944 O O . THR A 1 237 ? -12.388 6.512 15.390 1.00 93.62 237 THR A O 1
ATOM 1947 N N . SER A 1 238 ? -10.168 6.360 15.602 1.00 89.25 238 SER A N 1
ATOM 1948 C CA . SER A 1 238 ? -9.955 7.811 15.605 1.00 89.25 238 SER A CA 1
ATOM 1949 C C . SER A 1 238 ? -10.312 8.511 14.286 1.00 89.25 238 SER A C 1
ATOM 1951 O O . SER A 1 238 ? -10.353 9.737 14.269 1.00 89.25 238 SER A O 1
ATOM 1953 N N . GLN A 1 239 ? -10.550 7.766 13.199 1.00 90.81 239 GLN A N 1
ATOM 1954 C CA . GLN A 1 239 ? -10.875 8.303 11.871 1.00 90.81 239 GLN A CA 1
ATOM 1955 C C . GLN A 1 239 ? -12.312 7.995 11.422 1.00 90.81 239 GLN A C 1
ATOM 1957 O O . GLN A 1 239 ? -12.759 8.524 10.404 1.00 90.81 239 GLN A O 1
ATOM 1962 N N . GLY A 1 240 ? -13.036 7.132 12.139 1.00 92.81 240 GLY A N 1
ATOM 1963 C CA . GLY A 1 240 ? -14.387 6.729 11.765 1.00 92.81 240 GLY A CA 1
ATOM 1964 C C . GLY A 1 240 ? -14.750 5.341 12.281 1.00 92.81 240 GLY A C 1
ATOM 1965 O O . GLY A 1 240 ? -14.347 4.946 13.370 1.00 92.81 240 GLY A O 1
ATOM 1966 N N . ILE A 1 241 ? -15.534 4.602 11.502 1.00 95.31 241 ILE A N 1
ATOM 1967 C CA . ILE A 1 241 ? -16.027 3.267 11.855 1.00 95.31 241 ILE A CA 1
ATOM 1968 C C . ILE A 1 241 ? -15.645 2.298 10.748 1.00 95.31 241 ILE A C 1
ATOM 1970 O O . ILE A 1 241 ? -15.916 2.555 9.573 1.00 95.31 241 ILE A O 1
ATOM 1974 N N . VAL A 1 242 ? -15.044 1.177 11.131 1.00 95.81 242 VAL A N 1
ATOM 1975 C CA . VAL A 1 242 ? -14.670 0.095 10.222 1.00 95.81 242 VAL A CA 1
ATOM 1976 C C . VAL A 1 242 ? -15.558 -1.116 10.484 1.00 95.81 242 VAL A C 1
ATOM 1978 O O . VAL A 1 242 ? -15.705 -1.543 11.627 1.00 95.81 242 VAL A O 1
ATOM 1981 N N . PHE A 1 243 ? -16.120 -1.687 9.423 1.00 95.88 243 PHE A N 1
ATOM 1982 C CA . PHE A 1 243 ? -16.830 -2.962 9.436 1.00 95.88 243 PHE A CA 1
ATOM 1983 C C . PHE A 1 243 ? -16.002 -3.976 8.652 1.00 95.88 243 PHE A C 1
ATOM 1985 O O . PHE A 1 243 ? -15.705 -3.738 7.485 1.00 95.88 243 PHE A O 1
ATOM 1992 N N . HIS A 1 244 ? -15.632 -5.098 9.264 1.00 94.50 244 HIS A N 1
ATOM 1993 C CA . HIS A 1 244 ? -14.714 -6.069 8.659 1.00 94.50 244 HIS A CA 1
ATOM 1994 C C . HIS A 1 244 ? -15.177 -7.509 8.884 1.00 94.50 244 HIS A C 1
ATOM 1996 O O . HIS A 1 244 ? -15.512 -7.857 10.012 1.00 94.50 244 HIS A O 1
ATOM 2002 N N . ASN A 1 245 ? -15.194 -8.350 7.848 1.00 90.44 245 ASN A N 1
ATOM 2003 C CA . ASN A 1 245 ? -15.570 -9.772 7.956 1.00 90.44 245 ASN A CA 1
ATOM 2004 C C . ASN A 1 245 ? -14.494 -10.766 7.461 1.00 90.44 245 ASN A C 1
ATOM 2006 O O . ASN A 1 245 ? -14.793 -11.936 7.234 1.00 90.44 245 ASN A O 1
ATOM 2010 N N . GLY A 1 246 ? -13.255 -10.317 7.269 1.00 84.75 246 GLY A N 1
ATOM 2011 C CA . GLY A 1 246 ? -12.137 -11.084 6.708 1.00 84.75 246 GLY A CA 1
ATOM 2012 C C . GLY A 1 246 ? -11.849 -10.727 5.249 1.00 84.75 246 GLY A C 1
ATOM 2013 O O . GLY A 1 246 ? -10.711 -10.399 4.923 1.00 84.75 246 GLY A O 1
ATOM 2014 N N . ASP A 1 247 ? -12.885 -10.712 4.410 1.00 85.88 247 ASP A N 1
ATOM 2015 C CA . ASP A 1 247 ? -12.757 -10.494 2.961 1.00 85.88 247 ASP A CA 1
ATOM 2016 C C . ASP A 1 247 ? -13.136 -9.071 2.531 1.00 85.88 247 ASP A C 1
ATOM 2018 O O . ASP A 1 247 ? -12.657 -8.564 1.516 1.00 85.88 247 ASP A O 1
ATOM 2022 N N . ARG A 1 248 ? -14.020 -8.426 3.297 1.00 91.56 248 ARG A N 1
ATOM 2023 C CA . ARG A 1 248 ? -14.611 -7.125 2.993 1.00 91.56 248 ARG A CA 1
ATOM 2024 C C . ARG A 1 248 ? -14.399 -6.174 4.161 1.00 91.56 248 ARG A C 1
ATOM 2026 O O . ARG A 1 248 ? -14.805 -6.469 5.285 1.00 91.56 248 ARG A O 1
ATOM 2033 N N . GLU A 1 249 ? -13.824 -5.013 3.868 1.00 94.44 249 GLU A N 1
ATOM 2034 C CA . GLU A 1 249 ? -13.648 -3.916 4.819 1.00 94.44 249 GLU A CA 1
ATOM 2035 C C . GLU A 1 249 ? -14.434 -2.688 4.344 1.00 94.44 249 GLU A C 1
ATOM 2037 O O . GLU A 1 249 ? -14.217 -2.193 3.244 1.00 94.44 249 GLU A O 1
ATOM 2042 N N . ILE A 1 250 ? -15.361 -2.201 5.166 1.00 95.69 250 ILE A N 1
ATOM 2043 C CA . ILE A 1 250 ? -16.178 -1.014 4.898 1.00 95.69 250 ILE A CA 1
ATOM 2044 C C . ILE A 1 250 ? -15.770 0.074 5.885 1.00 95.69 250 ILE A C 1
ATOM 2046 O O . ILE A 1 250 ? -15.767 -0.165 7.091 1.00 95.69 250 ILE A O 1
ATOM 2050 N N . PHE A 1 251 ? -15.488 1.278 5.400 1.00 95.75 251 PHE A N 1
ATOM 2051 C CA . PHE A 1 251 ? -15.053 2.405 6.213 1.00 95.75 251 PHE A CA 1
ATOM 2052 C C . PHE A 1 251 ? -15.986 3.615 6.078 1.00 95.75 251 PHE A C 1
ATOM 2054 O O . PHE A 1 251 ? -16.083 4.265 5.028 1.00 95.75 251 PHE A O 1
ATOM 2061 N N . MET A 1 252 ? -16.627 3.980 7.188 1.00 93.88 252 MET A N 1
ATOM 2062 C CA . MET A 1 252 ? -17.473 5.168 7.317 1.00 93.88 252 MET A CA 1
ATOM 2063 C C . MET A 1 252 ? -16.749 6.276 8.082 1.00 93.88 252 MET A C 1
ATOM 2065 O O . MET A 1 252 ? -16.220 6.029 9.161 1.00 93.88 252 MET A O 1
ATOM 2069 N N . ASN A 1 253 ? -16.735 7.495 7.541 1.00 92.19 253 ASN A N 1
ATOM 2070 C CA . ASN A 1 253 ? -16.191 8.686 8.208 1.00 92.19 253 ASN A CA 1
ATOM 2071 C C . ASN A 1 253 ? -17.137 9.891 8.017 1.00 92.19 253 ASN A C 1
ATOM 2073 O O . ASN A 1 253 ? -18.330 9.716 7.746 1.00 92.19 253 ASN A O 1
ATOM 2077 N N . GLN A 1 254 ? -16.599 11.107 8.128 1.00 90.44 254 GLN A N 1
ATOM 2078 C CA . GLN A 1 254 ? -17.333 12.359 7.953 1.00 90.44 254 GLN A CA 1
ATOM 2079 C C . GLN A 1 254 ? -18.096 12.448 6.620 1.00 90.44 254 GLN A C 1
ATOM 2081 O O . GLN A 1 254 ? -19.194 12.998 6.607 1.00 90.44 254 GLN A O 1
ATOM 2086 N N . GLU A 1 255 ? -17.591 11.863 5.524 1.00 90.25 255 GLU A N 1
ATOM 2087 C CA . GLU A 1 255 ? -18.297 11.857 4.229 1.00 90.25 255 GLU A CA 1
ATOM 2088 C C . GLU A 1 255 ? -19.653 11.136 4.306 1.00 90.25 255 GLU A C 1
ATOM 2090 O O . GLU A 1 255 ? -20.578 11.475 3.571 1.00 90.25 255 GLU A O 1
ATOM 2095 N N . GLN A 1 256 ? -19.802 10.181 5.230 1.00 90.38 256 GLN A N 1
ATOM 2096 C CA . GLN A 1 256 ? -21.045 9.442 5.472 1.00 90.38 256 GLN A CA 1
ATOM 2097 C C . GLN A 1 256 ? -21.782 9.895 6.747 1.00 90.38 256 GLN A C 1
ATOM 2099 O O . GLN A 1 256 ? -22.686 9.199 7.210 1.00 90.38 256 GLN A O 1
ATOM 2104 N N . GLY A 1 257 ? -21.413 11.051 7.310 1.00 87.50 257 GLY A N 1
ATOM 2105 C CA . GLY A 1 257 ? -22.076 11.656 8.471 1.00 87.50 257 GLY A CA 1
ATOM 2106 C C . GLY A 1 257 ? -21.509 11.264 9.838 1.00 87.50 257 GLY A C 1
ATOM 2107 O O . GLY A 1 257 ? -22.112 11.606 10.850 1.00 87.50 257 GLY A O 1
ATOM 2108 N N . VAL A 1 258 ? -20.366 10.569 9.897 1.00 87.12 258 VAL A N 1
ATOM 2109 C CA . VAL A 1 258 ? -19.639 10.308 11.155 1.00 87.12 258 VAL A CA 1
ATOM 2110 C C . VAL A 1 258 ? -18.613 11.426 11.363 1.00 87.12 258 VAL A C 1
ATOM 2112 O O . VAL A 1 258 ? -17.435 11.272 11.046 1.00 87.12 258 VAL A O 1
ATOM 2115 N N . ASP A 1 259 ? -19.086 12.591 11.801 1.00 80.81 259 ASP A N 1
ATOM 2116 C CA . ASP A 1 259 ? -18.331 13.854 11.848 1.00 80.81 259 ASP A CA 1
ATOM 2117 C C . ASP A 1 259 ? -17.675 14.166 13.203 1.00 80.81 259 ASP A C 1
ATOM 2119 O O . ASP A 1 259 ? -16.975 15.169 13.345 1.00 80.81 259 ASP A O 1
ATOM 2123 N N . SER A 1 260 ? -17.867 13.302 14.196 1.00 80.56 260 SER A N 1
ATOM 2124 C CA . SER A 1 260 ? -17.373 13.493 15.555 1.00 80.56 260 SER A CA 1
ATOM 2125 C C . SER A 1 260 ? -16.587 12.286 16.055 1.00 80.56 260 SER A C 1
ATOM 2127 O O . SER A 1 260 ? -16.721 11.158 15.571 1.00 80.56 260 SER A O 1
ATOM 2129 N N . LYS A 1 261 ? -15.727 12.530 17.047 1.00 84.31 261 LYS A N 1
ATOM 2130 C CA . LYS A 1 261 ? -14.941 11.473 17.673 1.00 84.31 261 LYS A CA 1
ATOM 2131 C C . LYS A 1 261 ? -15.874 10.523 18.418 1.00 84.31 261 LYS A C 1
ATOM 2133 O O . LYS A 1 261 ? -16.626 10.939 19.298 1.00 84.31 261 LYS A O 1
ATOM 2138 N N . ILE A 1 262 ? -15.789 9.241 18.079 1.00 88.44 262 ILE A N 1
ATOM 2139 C CA . ILE A 1 262 ? -16.577 8.191 18.718 1.00 88.44 262 ILE A CA 1
ATOM 2140 C C . ILE A 1 262 ? -15.805 7.628 19.909 1.00 88.44 262 ILE A C 1
ATOM 2142 O O . ILE A 1 262 ? -14.693 7.124 19.745 1.00 88.44 262 ILE A O 1
ATOM 2146 N N . TYR A 1 263 ? -16.399 7.689 21.098 1.00 85.00 263 TYR A N 1
ATOM 2147 C CA . TYR A 1 263 ? -15.795 7.179 22.333 1.00 85.00 263 TYR A CA 1
ATOM 2148 C C . TYR A 1 263 ? -16.177 5.743 22.632 1.00 85.00 263 TYR A C 1
ATOM 2150 O O . TYR A 1 263 ? -15.374 5.005 23.193 1.00 85.00 263 TYR A O 1
ATOM 2158 N N . ASN A 1 264 ? -17.408 5.368 22.296 1.00 86.81 264 ASN A N 1
ATOM 2159 C CA . ASN A 1 264 ? -17.925 4.042 22.569 1.00 86.81 264 ASN A CA 1
ATOM 2160 C C . ASN A 1 264 ? -19.039 3.690 21.577 1.00 86.81 264 ASN A C 1
ATOM 2162 O O . ASN A 1 264 ? -19.663 4.578 20.988 1.00 86.81 264 ASN A O 1
ATOM 2166 N N . GLY A 1 265 ? -19.299 2.399 21.419 1.00 89.50 265 GLY A N 1
ATOM 2167 C CA . GLY A 1 265 ? -20.352 1.893 20.559 1.00 89.50 265 GLY A CA 1
ATOM 2168 C C . GLY A 1 265 ? -20.787 0.492 20.959 1.00 89.50 265 GLY A C 1
ATOM 2169 O O . GLY A 1 265 ? -19.970 -0.340 21.350 1.00 89.50 265 GLY A O 1
ATOM 2170 N N . PHE A 1 266 ? -22.084 0.226 20.849 1.00 87.94 266 PHE A N 1
ATOM 2171 C CA . PHE A 1 266 ? -22.650 -1.096 21.093 1.00 87.94 266 PHE A CA 1
ATOM 2172 C C . PHE A 1 266 ? -23.743 -1.412 20.078 1.00 87.94 266 PHE A C 1
ATOM 2174 O O . PHE A 1 266 ? -24.408 -0.521 19.546 1.00 87.94 266 PHE A O 1
ATOM 2181 N N . VAL A 1 267 ? -23.924 -2.700 19.811 1.00 91.00 267 VAL A N 1
ATOM 2182 C CA . VAL A 1 267 ? -24.945 -3.191 18.890 1.00 91.00 267 VAL A CA 1
ATOM 2183 C C . VAL A 1 267 ? -26.134 -3.707 19.683 1.00 91.00 267 VAL A C 1
ATOM 2185 O O . VAL A 1 267 ? -25.969 -4.520 20.589 1.00 91.00 267 VAL A O 1
ATOM 2188 N N . ASN A 1 268 ? -27.333 -3.265 19.314 1.00 86.31 268 ASN A N 1
ATOM 2189 C CA . ASN A 1 268 ? -28.585 -3.811 19.817 1.00 86.31 268 ASN A CA 1
ATOM 2190 C C . ASN A 1 268 ? -29.611 -3.917 18.682 1.00 86.31 268 ASN A C 1
ATOM 2192 O O . ASN A 1 268 ? -29.793 -2.965 17.931 1.00 86.31 268 ASN A O 1
ATOM 2196 N N . ASP A 1 269 ? -30.273 -5.067 18.544 1.00 86.56 269 ASP A N 1
ATOM 2197 C CA . ASP A 1 269 ? -31.342 -5.298 17.554 1.00 86.56 269 ASP A CA 1
ATOM 2198 C C . ASP A 1 269 ? -30.990 -4.883 16.103 1.00 86.56 269 ASP A C 1
ATOM 2200 O O . ASP A 1 269 ? -31.834 -4.424 15.334 1.00 86.56 269 ASP A O 1
ATOM 2204 N N . GLY A 1 270 ? -29.721 -5.034 15.703 1.00 91.69 270 GLY A N 1
ATOM 2205 C CA . GLY A 1 270 ? -29.237 -4.634 14.371 1.00 91.69 270 GLY A CA 1
ATOM 2206 C C . GLY A 1 270 ? -29.005 -3.133 14.180 1.00 91.69 270 GLY A C 1
ATOM 2207 O O . GLY A 1 270 ? -28.730 -2.692 13.061 1.00 91.69 270 GLY A O 1
ATOM 2208 N N . ILE A 1 271 ? -29.066 -2.361 15.261 1.00 93.75 271 ILE A N 1
ATOM 2209 C CA . ILE A 1 271 ? -28.713 -0.946 15.315 1.00 93.75 271 ILE A CA 1
ATOM 2210 C C . ILE A 1 271 ? -27.397 -0.809 16.082 1.00 93.75 271 ILE A C 1
ATOM 2212 O O . ILE A 1 271 ? -27.243 -1.325 17.188 1.00 93.75 271 ILE A O 1
ATOM 2216 N N . LEU A 1 272 ? -26.438 -0.101 15.494 1.00 94.19 272 LEU A N 1
ATOM 2217 C CA . LEU A 1 272 ? -25.224 0.327 16.177 1.00 94.19 272 LEU A CA 1
ATOM 2218 C C . LEU A 1 272 ? -25.475 1.691 16.810 1.00 94.19 272 LEU A C 1
ATOM 2220 O O . LEU A 1 272 ? -25.647 2.680 16.097 1.00 94.19 272 LEU A O 1
ATOM 2224 N N . HIS A 1 273 ? -25.482 1.735 18.135 1.00 90.50 273 HIS A N 1
ATOM 2225 C CA . HIS A 1 273 ? -25.560 2.966 18.908 1.00 90.50 273 HIS A CA 1
ATOM 2226 C C . HIS A 1 273 ? -24.151 3.452 19.227 1.00 90.50 273 HIS A C 1
ATOM 2228 O O . HIS A 1 273 ? -23.309 2.669 19.667 1.00 90.50 273 HIS A O 1
ATOM 2234 N N . LEU A 1 274 ? -23.898 4.739 19.012 1.00 90.06 274 LEU A N 1
ATOM 2235 C CA . LEU A 1 274 ? -22.585 5.356 19.170 1.00 90.06 274 LEU A CA 1
ATOM 2236 C C . LEU A 1 274 ? -22.672 6.544 20.114 1.00 90.06 274 LEU A C 1
ATOM 2238 O O . LEU A 1 274 ? -23.618 7.326 20.028 1.00 90.06 274 LEU A O 1
ATOM 2242 N N . ALA A 1 275 ? -21.659 6.703 20.957 1.00 86.19 275 ALA A N 1
ATOM 2243 C CA . ALA A 1 275 ? -21.482 7.864 21.819 1.00 86.19 275 ALA A CA 1
ATOM 2244 C C . ALA A 1 275 ? -20.333 8.738 21.301 1.00 86.19 275 ALA A C 1
ATOM 2246 O O . ALA A 1 275 ? -19.240 8.235 21.018 1.00 86.19 275 ALA A O 1
ATOM 2247 N N . SER A 1 276 ? -20.574 10.043 21.201 1.00 85.25 276 SER A N 1
ATOM 2248 C CA . SER A 1 276 ? -19.638 11.025 20.650 1.00 85.25 276 SER A CA 1
ATOM 2249 C C . SER A 1 276 ? -19.602 12.327 21.451 1.00 85.25 276 SER A C 1
ATOM 2251 O O . SER A 1 276 ? -20.449 12.549 22.316 1.00 85.25 276 SER A O 1
ATOM 2253 N N . ASP A 1 277 ? -18.683 13.224 21.082 1.00 77.88 277 ASP A N 1
ATOM 2254 C CA . ASP A 1 277 ? -18.621 14.600 21.602 1.00 77.88 277 ASP A CA 1
ATOM 2255 C C . ASP A 1 277 ? -19.925 15.398 21.416 1.00 77.88 277 ASP A C 1
ATOM 2257 O O . ASP A 1 277 ? -20.247 16.253 22.238 1.00 77.88 277 ASP A O 1
ATOM 2261 N N . HIS A 1 278 ? -20.686 15.131 20.349 1.00 77.12 278 HIS A N 1
ATOM 2262 C CA . HIS A 1 278 ? -21.876 15.907 19.975 1.00 77.12 278 HIS A CA 1
ATOM 2263 C C . HIS A 1 278 ? -23.196 15.171 20.266 1.00 77.12 278 HIS A C 1
ATOM 2265 O O . HIS A 1 278 ? -24.253 15.572 19.779 1.00 77.12 278 HIS A O 1
ATOM 2271 N N . GLY A 1 279 ? -23.153 14.107 21.075 1.00 78.25 279 GLY A N 1
ATOM 2272 C CA . GLY A 1 279 ? -24.320 13.308 21.452 1.00 78.25 279 GLY A CA 1
ATOM 2273 C C . GLY A 1 279 ? -24.238 11.868 20.955 1.00 78.25 279 GLY A C 1
ATOM 2274 O O . GLY A 1 279 ? -23.149 11.297 20.848 1.00 78.25 279 GLY A O 1
ATOM 2275 N N . SER A 1 280 ? -25.393 11.258 20.681 1.00 82.25 280 SER A N 1
ATOM 2276 C CA . SER A 1 280 ? -25.481 9.869 20.233 1.00 82.25 280 SER A CA 1
ATOM 2277 C C . SER A 1 280 ? -25.937 9.745 18.781 1.00 82.25 280 SER A C 1
ATOM 2279 O O . SER A 1 280 ? -26.826 10.460 18.322 1.00 82.25 280 SER A O 1
ATOM 2281 N N . TYR A 1 281 ? -25.343 8.790 18.066 1.00 84.00 281 TYR A N 1
ATOM 2282 C CA . TYR A 1 281 ? -25.765 8.400 16.720 1.00 84.00 281 TYR A CA 1
ATOM 2283 C C . TYR A 1 281 ? -26.301 6.976 16.746 1.00 84.00 281 TYR A C 1
ATOM 2285 O O . TYR A 1 281 ? -25.988 6.182 17.635 1.00 84.00 281 TYR A O 1
ATOM 2293 N N . SER A 1 282 ? -27.129 6.641 15.765 1.00 90.00 282 SER A N 1
ATOM 2294 C CA . SER A 1 282 ? -27.617 5.281 15.566 1.00 90.00 282 SER A CA 1
ATOM 2295 C C . SER A 1 282 ? -27.535 4.930 14.089 1.00 90.00 282 SER A C 1
ATOM 2297 O O . SER A 1 282 ? -27.991 5.698 13.242 1.00 90.00 282 SER A O 1
ATOM 2299 N N . ILE A 1 283 ? -26.935 3.785 13.780 1.00 92.69 283 ILE A N 1
ATOM 2300 C CA . ILE A 1 283 ? -26.717 3.316 12.411 1.00 92.69 283 ILE A CA 1
ATOM 2301 C C . ILE A 1 283 ? -27.430 1.980 12.239 1.00 92.69 283 ILE A C 1
ATOM 2303 O O . ILE A 1 283 ? -27.155 1.027 12.966 1.00 92.69 283 ILE A O 1
ATOM 2307 N N . GLN A 1 284 ? -28.320 1.891 11.248 1.00 95.44 284 GLN A N 1
ATOM 2308 C CA . GLN A 1 284 ? -28.925 0.617 10.865 1.00 95.44 284 GLN A CA 1
ATOM 2309 C C . GLN A 1 284 ? -27.874 -0.251 10.163 1.00 95.44 284 GLN A C 1
ATOM 2311 O O . GLN A 1 284 ? -27.502 0.022 9.019 1.00 95.44 284 GLN A O 1
ATOM 2316 N N . LEU A 1 285 ? -27.412 -1.312 10.824 1.00 95.31 285 LEU A N 1
ATOM 2317 C CA . LEU A 1 285 ? -26.278 -2.110 10.349 1.00 95.31 285 LEU A CA 1
ATOM 2318 C C . LEU A 1 285 ? -26.569 -2.791 9.019 1.00 95.31 285 LEU A C 1
ATOM 2320 O O . LEU A 1 285 ? -25.754 -2.738 8.103 1.00 95.31 285 LEU A O 1
ATOM 2324 N N . ASP A 1 286 ? -27.767 -3.347 8.863 1.00 94.94 286 ASP A N 1
ATOM 2325 C CA . ASP A 1 286 ? -28.157 -4.010 7.619 1.00 94.94 286 ASP A CA 1
ATOM 2326 C C . ASP A 1 286 ? -28.188 -3.078 6.402 1.00 94.94 286 ASP A C 1
ATOM 2328 O O . ASP A 1 286 ? -27.980 -3.543 5.282 1.00 94.94 286 ASP A O 1
ATOM 2332 N N . ALA A 1 287 ? -28.384 -1.772 6.596 1.00 92.88 287 ALA A N 1
ATOM 2333 C CA . ALA A 1 287 ? -28.319 -0.799 5.507 1.00 92.88 287 ALA A CA 1
ATOM 2334 C C . ALA A 1 287 ? -26.874 -0.511 5.059 1.00 92.88 287 ALA A C 1
ATOM 2336 O O . ALA A 1 287 ? -26.652 -0.125 3.912 1.00 92.88 287 ALA A O 1
ATOM 2337 N N . VAL A 1 288 ? -25.892 -0.703 5.943 1.00 93.56 288 VAL A N 1
ATOM 2338 C CA . VAL A 1 288 ? -24.461 -0.529 5.647 1.00 93.56 288 VAL A CA 1
ATOM 2339 C C . VAL A 1 288 ? -23.869 -1.819 5.083 1.00 93.56 288 VAL A C 1
ATOM 2341 O O . VAL A 1 288 ? -23.234 -1.810 4.031 1.00 93.56 288 VAL A O 1
ATOM 2344 N N . LEU A 1 289 ? -24.130 -2.948 5.739 1.00 93.88 289 LEU A N 1
ATOM 2345 C CA . LEU A 1 289 ? -23.504 -4.227 5.408 1.00 93.88 289 LEU A CA 1
ATOM 2346 C C . LEU A 1 289 ? -24.040 -4.836 4.104 1.00 93.88 289 LEU A C 1
ATOM 2348 O O . LEU A 1 289 ? -23.294 -5.502 3.389 1.00 93.88 289 LEU A O 1
ATOM 2352 N N . ASN A 1 290 ? -25.300 -4.574 3.736 1.00 92.56 290 ASN A N 1
ATOM 2353 C CA . ASN A 1 290 ? -25.900 -5.108 2.504 1.00 92.56 290 ASN A CA 1
ATOM 2354 C C . ASN A 1 290 ? -25.771 -4.164 1.295 1.00 92.56 290 ASN A C 1
ATOM 2356 O O . ASN A 1 290 ? -26.444 -4.369 0.280 1.00 92.56 290 ASN A O 1
ATOM 2360 N N . GLN A 1 291 ? -24.932 -3.122 1.374 1.00 89.38 291 GLN A N 1
ATOM 2361 C CA . GLN A 1 291 ? -24.666 -2.266 0.215 1.00 89.38 291 GLN A CA 1
ATOM 2362 C C . GLN A 1 291 ? -24.047 -3.087 -0.912 1.00 89.38 291 GLN A C 1
ATOM 2364 O O . GLN A 1 291 ? -23.169 -3.911 -0.663 1.00 89.38 291 GLN A O 1
ATOM 2369 N N . LYS A 1 292 ? -24.505 -2.849 -2.143 1.00 90.06 292 LYS A N 1
ATOM 2370 C CA . LYS A 1 292 ? -23.904 -3.403 -3.361 1.00 90.06 292 LYS A CA 1
ATOM 2371 C C . LYS A 1 292 ? -22.717 -2.545 -3.787 1.00 90.06 292 LYS A C 1
ATOM 2373 O O . LYS A 1 292 ? -22.611 -1.397 -3.360 1.00 90.06 292 LYS A O 1
ATOM 2378 N N . ASN A 1 293 ? -21.869 -3.096 -4.652 1.00 88.81 293 ASN A N 1
ATOM 2379 C CA . ASN A 1 293 ? -20.806 -2.328 -5.284 1.00 88.81 293 ASN A CA 1
ATOM 2380 C C . ASN A 1 293 ? -21.397 -1.079 -5.960 1.00 88.81 293 ASN A C 1
ATOM 2382 O O . ASN A 1 293 ? -22.361 -1.186 -6.724 1.00 88.81 293 ASN A O 1
ATOM 2386 N N . ARG A 1 294 ? -20.851 0.092 -5.623 1.00 90.56 294 ARG A N 1
ATOM 2387 C CA . ARG A 1 294 ? -21.265 1.374 -6.198 1.00 90.56 294 ARG A CA 1
ATOM 2388 C C . ARG A 1 294 ? -20.511 1.694 -7.472 1.00 90.56 294 ARG A C 1
ATOM 2390 O O . ARG A 1 294 ? -21.066 2.405 -8.294 1.00 90.56 294 ARG A O 1
ATOM 2397 N N . VAL A 1 295 ? -19.298 1.180 -7.646 1.00 90.88 295 VAL A N 1
ATOM 2398 C CA . VAL A 1 295 ? -18.511 1.374 -8.865 1.00 90.88 295 VAL A CA 1
ATOM 2399 C C . VAL A 1 295 ? -18.868 0.254 -9.838 1.00 90.88 295 VAL A C 1
ATOM 2401 O O . VAL A 1 295 ? -18.491 -0.898 -9.638 1.00 90.88 295 VAL A O 1
ATOM 2404 N N . ASP A 1 296 ? -19.640 0.583 -10.870 1.00 88.44 296 ASP A N 1
ATOM 2405 C CA . ASP A 1 296 ? -20.087 -0.358 -11.905 1.00 88.44 296 ASP A CA 1
ATOM 2406 C C . ASP A 1 296 ? -19.318 -0.223 -13.229 1.00 88.44 296 ASP A C 1
ATOM 2408 O O . ASP A 1 296 ? -19.359 -1.129 -14.063 1.00 88.44 296 ASP A O 1
ATOM 2412 N N . HIS A 1 297 ? -18.598 0.882 -13.414 1.00 88.94 297 HIS A N 1
ATOM 2413 C CA . HIS A 1 297 ? -17.777 1.133 -14.587 1.00 88.94 297 HIS A CA 1
ATOM 2414 C C . HIS A 1 297 ? -16.609 2.070 -14.264 1.00 88.94 297 HIS A C 1
ATOM 2416 O O . HIS A 1 297 ? -16.768 3.068 -13.555 1.00 88.94 297 HIS A O 1
ATOM 2422 N N . ILE A 1 298 ? -15.447 1.769 -14.850 1.00 90.94 298 ILE A N 1
ATOM 2423 C CA . ILE A 1 298 ? -14.286 2.661 -14.871 1.00 90.94 298 ILE A CA 1
ATOM 2424 C C . ILE A 1 298 ? -14.176 3.254 -16.275 1.00 90.94 298 ILE A C 1
ATOM 2426 O O . ILE A 1 298 ? -13.901 2.540 -17.247 1.00 90.94 298 ILE A O 1
ATOM 2430 N N . GLY A 1 299 ? -14.414 4.558 -16.363 1.00 87.50 299 GLY A N 1
ATOM 2431 C CA . GLY A 1 299 ? -14.367 5.333 -17.591 1.00 87.50 299 GLY A CA 1
ATOM 2432 C C . GLY A 1 299 ? -13.048 6.078 -17.767 1.00 87.50 299 GLY A C 1
ATOM 2433 O O . GLY A 1 299 ? -12.270 6.277 -16.830 1.00 87.50 299 GLY A O 1
ATOM 2434 N N . LEU A 1 300 ? -12.818 6.520 -18.999 1.00 88.62 300 LEU A N 1
ATOM 2435 C CA . LEU A 1 300 ? -11.740 7.431 -19.355 1.00 88.62 300 LEU A CA 1
ATOM 2436 C C . LEU A 1 300 ? -12.365 8.794 -19.664 1.00 88.62 300 LEU A C 1
ATOM 2438 O O . LEU A 1 300 ? -13.088 8.930 -20.648 1.00 88.62 300 LEU A O 1
ATOM 2442 N N . GLN A 1 301 ? -12.130 9.781 -18.800 1.00 89.00 301 GLN A N 1
ATOM 2443 C CA . GLN A 1 301 ? -12.636 11.143 -18.973 1.00 89.00 301 GLN A CA 1
ATOM 2444 C C . GLN A 1 301 ? -11.865 11.885 -20.061 1.00 89.00 301 GLN A C 1
ATOM 2446 O O . GLN A 1 301 ? -12.472 12.549 -20.896 1.00 89.00 301 GLN A O 1
ATOM 2451 N N . SER A 1 302 ? -10.539 11.771 -20.041 1.00 89.75 302 SER A N 1
ATOM 2452 C CA . SER A 1 302 ? -9.674 12.320 -21.077 1.00 89.75 302 SER A CA 1
ATOM 2453 C C . SER A 1 302 ? -8.418 11.472 -21.241 1.00 89.75 302 SER A C 1
ATOM 2455 O O . SER A 1 302 ? -7.948 10.815 -20.306 1.00 89.75 302 SER A O 1
ATOM 2457 N N . LEU A 1 303 ? -7.893 11.487 -22.462 1.00 91.69 303 LEU A N 1
ATOM 2458 C CA . LEU A 1 303 ? -6.634 10.868 -22.842 1.00 91.69 303 LEU A CA 1
ATOM 2459 C C . LEU A 1 303 ? -5.806 11.914 -23.572 1.00 91.69 303 LEU A C 1
ATOM 2461 O O . LEU A 1 303 ? -6.208 12.391 -24.633 1.00 91.69 303 LEU A O 1
ATOM 2465 N N . MET A 1 304 ? -4.646 12.248 -23.023 1.00 92.75 304 MET A N 1
ATOM 2466 C CA . MET A 1 304 ? -3.676 13.103 -23.688 1.00 92.75 304 MET A CA 1
ATOM 2467 C C . MET A 1 304 ? -2.460 12.283 -24.085 1.00 92.75 304 MET A C 1
ATOM 2469 O O . MET A 1 304 ? -1.948 11.478 -23.308 1.00 92.75 304 MET A O 1
ATOM 2473 N N . ILE A 1 305 ? -1.978 12.524 -25.295 1.00 92.50 305 ILE A N 1
ATOM 2474 C CA . ILE A 1 305 ? -0.763 11.923 -25.826 1.00 92.50 305 ILE A CA 1
ATOM 2475 C C . ILE A 1 305 ? 0.212 13.047 -26.118 1.00 92.50 305 ILE A C 1
ATOM 2477 O O . ILE A 1 305 ? -0.082 13.948 -26.905 1.00 92.50 305 ILE A O 1
ATOM 2481 N N . ASN A 1 306 ? 1.351 13.033 -25.428 1.00 91.62 306 ASN A N 1
ATOM 2482 C CA . ASN A 1 306 ? 2.343 14.111 -25.445 1.00 91.62 306 ASN A CA 1
ATOM 2483 C C . ASN A 1 306 ? 1.728 15.511 -25.224 1.00 91.62 306 ASN A C 1
ATOM 2485 O O . ASN A 1 306 ? 2.124 16.482 -25.867 1.00 91.62 306 ASN A O 1
ATOM 2489 N N . GLY A 1 307 ? 0.724 15.608 -24.347 1.00 89.44 307 GLY A N 1
ATOM 2490 C CA . GLY A 1 307 ? 0.015 16.858 -24.049 1.00 89.44 307 GLY A CA 1
ATOM 2491 C C . GLY A 1 307 ? -1.057 17.273 -25.066 1.00 89.44 307 GLY A C 1
ATOM 2492 O O . GLY A 1 307 ? -1.655 18.332 -24.898 1.00 89.44 307 GLY A O 1
ATOM 2493 N N . THR A 1 308 ? -1.327 16.466 -26.097 1.00 89.56 308 THR A N 1
ATOM 2494 C CA . THR A 1 308 ? -2.446 16.683 -27.033 1.00 89.56 308 THR A CA 1
ATOM 2495 C C . THR A 1 308 ? -3.614 15.764 -26.699 1.00 89.56 308 THR A C 1
ATOM 2497 O O . THR A 1 308 ? -3.429 14.555 -26.588 1.00 89.56 308 THR A O 1
ATOM 2500 N N . GLU A 1 309 ? -4.806 16.325 -26.496 1.00 87.94 309 GLU A N 1
ATOM 2501 C CA . GLU A 1 309 ? -6.012 15.550 -26.190 1.00 87.94 309 GLU A CA 1
ATOM 2502 C C . GLU A 1 309 ? -6.500 14.780 -27.424 1.00 87.94 309 GLU A C 1
ATOM 2504 O O . GLU A 1 309 ? -6.605 15.339 -28.518 1.00 87.94 309 GLU A O 1
ATOM 2509 N N . ILE A 1 310 ? -6.795 13.493 -27.237 1.00 84.88 310 ILE A N 1
ATOM 2510 C CA . ILE A 1 310 ? -7.300 12.608 -28.285 1.00 84.88 310 ILE A CA 1
ATOM 2511 C C . ILE A 1 310 ? -8.819 12.512 -28.206 1.00 84.88 310 ILE A C 1
ATOM 2513 O O . ILE A 1 310 ? -9.395 12.227 -27.156 1.00 84.88 310 ILE A O 1
ATOM 2517 N N . ASN A 1 311 ? -9.476 12.693 -29.352 1.00 75.25 311 ASN A N 1
ATOM 2518 C CA . ASN A 1 311 ? -10.917 12.507 -29.464 1.00 75.25 311 ASN A CA 1
ATOM 2519 C C . ASN A 1 311 ? -11.288 11.020 -29.416 1.00 75.25 311 ASN A C 1
ATOM 2521 O O . ASN A 1 311 ? -10.655 10.189 -30.064 1.00 75.25 311 ASN A O 1
ATOM 2525 N N . ALA A 1 312 ? -12.407 10.694 -28.763 1.00 66.00 312 ALA A N 1
ATOM 2526 C CA . ALA A 1 312 ? -12.931 9.325 -28.683 1.00 66.00 312 ALA A CA 1
ATOM 2527 C C . ALA A 1 312 ? -13.156 8.655 -30.058 1.00 66.00 312 ALA A C 1
ATOM 2529 O O . ALA A 1 312 ? -13.139 7.433 -30.159 1.00 66.00 312 ALA A O 1
ATOM 2530 N N . ALA A 1 313 ? -13.327 9.441 -31.129 1.00 60.91 313 ALA A N 1
ATOM 2531 C CA . ALA A 1 313 ? -13.442 8.945 -32.502 1.00 60.91 313 ALA A CA 1
ATOM 2532 C C . ALA A 1 313 ? -12.152 8.294 -33.045 1.00 60.91 313 ALA A C 1
ATOM 2534 O O . ALA A 1 313 ? -12.218 7.507 -33.986 1.00 60.91 313 ALA A O 1
ATOM 2535 N N . GLU A 1 314 ? -10.990 8.605 -32.464 1.00 65.25 314 GLU A N 1
ATOM 2536 C CA . GLU A 1 314 ? -9.697 8.010 -32.831 1.00 65.25 314 GLU A CA 1
ATOM 2537 C C . GLU A 1 314 ? -9.469 6.644 -32.155 1.00 65.25 314 GLU A C 1
ATOM 2539 O O . GLU A 1 314 ? -8.559 5.904 -32.530 1.00 65.25 314 GLU A O 1
ATOM 2544 N N . MET A 1 315 ? -10.324 6.267 -31.196 1.00 69.94 315 MET A N 1
ATOM 2545 C CA . MET A 1 315 ? -10.302 4.960 -30.541 1.00 69.94 315 MET A CA 1
ATOM 2546 C C . MET A 1 315 ? -11.171 3.965 -31.319 1.00 69.94 315 MET A C 1
ATOM 2548 O O . MET A 1 315 ? -12.399 4.048 -31.310 1.00 69.94 315 MET A O 1
ATOM 2552 N N . ILE A 1 316 ? -10.559 2.968 -31.961 1.00 64.75 316 ILE A N 1
ATOM 2553 C CA . ILE A 1 316 ? -11.296 1.922 -32.689 1.00 64.75 316 ILE A CA 1
ATOM 2554 C C . ILE A 1 316 ? -11.438 0.705 -31.771 1.00 64.75 316 ILE A C 1
ATOM 2556 O O . ILE A 1 316 ? -10.454 0.027 -31.480 1.00 64.75 316 ILE A O 1
ATOM 2560 N N . ASN A 1 317 ? -12.657 0.403 -31.309 1.00 64.44 317 ASN A N 1
ATOM 2561 C CA . ASN A 1 317 ? -12.948 -0.723 -30.402 1.00 64.44 317 ASN A CA 1
ATOM 2562 C C . ASN A 1 317 ? -12.082 -0.739 -29.120 1.00 64.44 317 ASN A C 1
ATOM 2564 O O . ASN A 1 317 ? -11.661 -1.802 -28.666 1.00 64.44 317 ASN A O 1
ATOM 2568 N N . GLY A 1 318 ? -11.773 0.436 -28.557 1.00 70.44 318 GLY A N 1
ATOM 2569 C CA . GLY A 1 318 ? -10.917 0.553 -27.367 1.00 70.44 318 GLY A CA 1
ATOM 2570 C C . GLY A 1 318 ? -9.428 0.297 -27.627 1.00 70.44 318 GLY A C 1
ATOM 2571 O O . GLY A 1 318 ? -8.663 0.154 -26.671 1.00 70.44 318 GLY A O 1
ATOM 2572 N N . LYS A 1 319 ? -9.020 0.239 -28.904 1.00 86.12 319 LYS A N 1
ATOM 2573 C CA . LYS A 1 319 ? -7.624 0.140 -29.328 1.00 86.12 319 LYS A CA 1
ATOM 2574 C C . LYS A 1 319 ? -7.126 1.447 -29.931 1.00 86.12 319 LYS A C 1
ATOM 2576 O O . LYS A 1 319 ? -7.849 2.083 -30.700 1.00 86.12 319 LYS A O 1
ATOM 2581 N N . ILE A 1 320 ? -5.881 1.803 -29.629 1.00 89.88 320 ILE A N 1
ATOM 2582 C CA . ILE A 1 320 ? -5.208 2.972 -30.207 1.00 89.88 320 ILE A CA 1
ATOM 2583 C C . ILE A 1 320 ? -3.852 2.562 -30.784 1.00 89.88 320 ILE A C 1
ATOM 2585 O O . ILE A 1 320 ? -3.048 1.918 -30.116 1.00 89.88 320 ILE A O 1
ATOM 2589 N N . ASN A 1 321 ? -3.585 2.960 -32.026 1.00 90.69 321 ASN A N 1
ATOM 2590 C CA . ASN A 1 321 ? -2.275 2.789 -32.648 1.00 90.69 321 ASN A CA 1
ATOM 2591 C C . ASN A 1 321 ? -1.538 4.125 -32.625 1.00 90.69 321 ASN A C 1
ATOM 2593 O O . ASN A 1 321 ? -2.015 5.108 -33.185 1.00 90.69 321 ASN A O 1
ATOM 2597 N N . LEU A 1 322 ? -0.379 4.135 -31.984 1.00 90.88 322 LEU A N 1
ATOM 2598 C CA . LEU A 1 322 ? 0.446 5.303 -31.736 1.00 90.88 322 LEU A CA 1
ATOM 2599 C C . LEU A 1 322 ? 1.710 5.245 -32.582 1.00 90.88 322 LEU A C 1
ATOM 2601 O O . LEU A 1 322 ? 2.322 4.188 -32.772 1.00 90.88 322 LEU A O 1
ATOM 2605 N N . ASN A 1 323 ? 2.123 6.405 -33.077 1.00 90.69 323 ASN A N 1
ATOM 2606 C CA . ASN A 1 323 ? 3.424 6.564 -33.702 1.00 90.69 323 ASN A CA 1
ATOM 2607 C C . ASN A 1 323 ? 4.543 6.447 -32.655 1.00 90.69 323 ASN A C 1
ATOM 2609 O O . ASN A 1 323 ? 4.328 6.580 -31.455 1.00 90.69 323 ASN A O 1
ATOM 2613 N N . HIS A 1 324 ? 5.770 6.216 -33.116 1.00 90.44 324 HIS A N 1
ATOM 2614 C CA . HIS A 1 324 ? 6.926 6.019 -32.234 1.00 90.44 324 HIS A CA 1
ATOM 2615 C C . HIS A 1 324 ? 7.247 7.192 -31.294 1.00 90.44 324 HIS A C 1
ATOM 2617 O O . HIS A 1 324 ? 7.936 7.009 -30.294 1.00 90.44 324 HIS A O 1
ATOM 2623 N N . ASP A 1 325 ? 6.822 8.397 -31.660 1.00 90.12 325 ASP A N 1
ATOM 2624 C CA . ASP A 1 325 ? 6.994 9.635 -30.914 1.00 90.12 325 ASP A CA 1
ATOM 2625 C C . ASP A 1 325 ? 5.850 9.871 -29.926 1.00 90.12 325 ASP A C 1
ATOM 2627 O O . ASP A 1 325 ? 6.036 10.602 -28.964 1.00 90.12 325 ASP A O 1
ATOM 2631 N N . GLN A 1 326 ? 4.703 9.216 -30.109 1.00 91.81 326 GLN A N 1
ATOM 2632 C CA . GLN A 1 326 ? 3.517 9.280 -29.254 1.00 91.81 326 GLN A CA 1
ATOM 2633 C C . GLN A 1 326 ? 3.627 8.301 -28.075 1.00 91.81 326 GLN A C 1
ATOM 2635 O O . GLN A 1 326 ? 2.852 7.356 -27.954 1.00 91.81 326 GLN A O 1
ATOM 2640 N N . ASN A 1 327 ? 4.630 8.501 -27.222 1.00 92.25 327 ASN A N 1
ATOM 2641 C CA . ASN A 1 327 ? 5.007 7.532 -26.194 1.00 92.25 327 ASN A CA 1
ATOM 2642 C C . ASN A 1 327 ? 4.770 7.989 -24.749 1.00 92.25 327 ASN A C 1
ATOM 2644 O O . ASN A 1 327 ? 5.138 7.270 -23.822 1.00 92.25 327 ASN A O 1
ATOM 2648 N N . SER A 1 328 ? 4.182 9.165 -24.538 1.00 94.38 328 SER A N 1
ATOM 2649 C CA . SER A 1 328 ? 3.796 9.635 -23.207 1.00 94.38 328 SER A CA 1
ATOM 2650 C C . SER A 1 328 ? 2.286 9.812 -23.147 1.00 94.38 328 SER A C 1
ATOM 2652 O O . SER A 1 328 ? 1.725 10.578 -23.933 1.00 94.38 328 SER A O 1
ATOM 2654 N N . LEU A 1 329 ? 1.634 9.076 -22.247 1.00 93.94 329 LEU A N 1
ATOM 2655 C CA . LEU A 1 329 ? 0.180 9.066 -22.100 1.00 93.94 329 LEU A CA 1
ATOM 2656 C C . LEU A 1 329 ? -0.205 9.621 -20.728 1.00 93.94 329 LEU A C 1
ATOM 2658 O O . LEU A 1 329 ? 0.283 9.143 -19.705 1.00 93.94 329 LEU A O 1
ATOM 2662 N N . ASP A 1 330 ? -1.130 10.570 -20.714 1.00 94.38 330 ASP A N 1
ATOM 2663 C CA . ASP A 1 330 ? -1.792 11.062 -19.510 1.00 94.38 330 ASP A CA 1
ATOM 2664 C C . ASP A 1 330 ? -3.279 10.720 -19.590 1.00 94.38 330 ASP A C 1
ATOM 2666 O O . ASP A 1 330 ? -3.965 11.085 -20.545 1.00 94.38 330 ASP A O 1
ATOM 2670 N N . LEU A 1 331 ? -3.781 10.012 -18.586 1.00 93.00 331 LEU A N 1
ATOM 2671 C CA . LEU A 1 331 ? -5.147 9.515 -18.525 1.00 93.00 331 LEU A CA 1
ATOM 2672 C C . LEU A 1 331 ? -5.847 10.100 -17.303 1.00 93.00 331 LEU A C 1
ATOM 2674 O O . LEU A 1 331 ? -5.358 9.965 -16.179 1.00 93.00 331 LEU A O 1
ATOM 2678 N N . GLN A 1 332 ? -7.012 10.703 -17.522 1.00 93.12 332 GLN A N 1
ATOM 2679 C CA . GLN A 1 332 ? -7.918 11.102 -16.453 1.00 93.12 332 GLN A CA 1
ATOM 2680 C C . GLN A 1 332 ? -9.025 10.056 -16.334 1.00 93.12 332 GLN A C 1
ATOM 2682 O O . GLN A 1 332 ? -9.817 9.865 -17.258 1.00 93.12 332 GLN A O 1
ATOM 2687 N N . LEU A 1 333 ? -9.077 9.365 -15.202 1.00 92.25 333 LEU A N 1
ATOM 2688 C CA . LEU A 1 333 ? -10.054 8.319 -14.928 1.00 92.25 333 LEU A CA 1
ATOM 2689 C C . LEU A 1 333 ? -11.338 8.932 -14.366 1.00 92.25 333 LEU A C 1
ATOM 2691 O O . LEU A 1 333 ? -11.304 9.857 -13.547 1.00 92.25 333 LEU A O 1
ATOM 2695 N N . SER A 1 334 ? -12.472 8.376 -14.773 1.00 90.38 334 SER A N 1
ATOM 2696 C CA . SER A 1 334 ? -13.784 8.707 -14.226 1.00 90.38 334 SER A CA 1
ATOM 2697 C C . SER A 1 334 ? -14.503 7.465 -13.723 1.00 90.38 334 SER A C 1
ATOM 2699 O O . SER A 1 334 ? -14.276 6.342 -14.169 1.00 90.38 334 SER A O 1
ATOM 2701 N N . THR A 1 335 ? -15.399 7.690 -12.774 1.00 89.19 335 THR A N 1
ATOM 2702 C CA . THR A 1 335 ? -16.361 6.700 -12.290 1.00 89.19 335 THR A CA 1
ATOM 2703 C C . THR A 1 335 ? -17.774 7.223 -12.538 1.00 89.19 335 THR A C 1
ATOM 2705 O O . THR A 1 335 ? -17.973 8.281 -13.140 1.00 89.19 335 THR A O 1
ATOM 2708 N N . ASN A 1 336 ? -18.781 6.509 -12.056 1.00 86.00 336 ASN A N 1
ATOM 2709 C CA . ASN A 1 336 ? -20.196 6.852 -12.171 1.00 86.00 336 ASN A CA 1
ATOM 2710 C C . ASN A 1 336 ? -20.665 7.957 -11.189 1.00 86.00 336 ASN A C 1
ATOM 2712 O O . ASN A 1 336 ? -21.767 7.876 -10.649 1.00 86.00 336 ASN A O 1
ATOM 2716 N N . ASN A 1 337 ? -19.852 9.002 -10.971 1.00 83.31 337 ASN A N 1
ATOM 2717 C CA . ASN A 1 337 ? -20.085 10.070 -9.983 1.00 83.31 337 ASN A CA 1
ATOM 2718 C C . ASN A 1 337 ? -20.323 9.524 -8.568 1.00 83.31 337 ASN A C 1
ATOM 2720 O O . ASN A 1 337 ? -21.367 9.746 -7.952 1.00 83.31 337 ASN A O 1
ATOM 2724 N N . HIS A 1 338 ? -19.330 8.797 -8.058 1.00 90.56 338 HIS A N 1
ATOM 2725 C CA . HIS A 1 338 ? -19.387 8.217 -6.724 1.00 90.56 338 HIS A CA 1
ATOM 2726 C C . HIS A 1 338 ? -19.669 9.291 -5.649 1.00 90.56 338 HIS A C 1
ATOM 2728 O O . HIS A 1 338 ? -18.993 10.321 -5.643 1.00 90.56 338 HIS A O 1
ATOM 2734 N N . PRO A 1 339 ? -20.622 9.072 -4.716 1.00 90.00 339 PRO A N 1
ATOM 2735 C CA . PRO A 1 339 ? -20.983 10.069 -3.702 1.00 90.00 339 PRO A CA 1
ATOM 2736 C C . PRO A 1 339 ? -19.847 10.379 -2.719 1.00 90.00 339 PRO A C 1
ATOM 2738 O O . PRO A 1 339 ? -19.862 11.435 -2.096 1.00 90.00 339 PRO A O 1
ATOM 2741 N N . PHE A 1 340 ? -18.876 9.468 -2.594 1.00 92.00 340 PHE A N 1
ATOM 2742 C CA . PHE A 1 340 ? -17.738 9.572 -1.679 1.00 92.00 340 PHE A CA 1
ATOM 2743 C C . PHE A 1 340 ? -16.420 9.414 -2.456 1.00 92.00 340 PHE A C 1
ATOM 2745 O O . PHE A 1 340 ? -15.832 8.330 -2.459 1.00 92.00 340 PHE A O 1
ATOM 2752 N N . PRO A 1 341 ? -15.991 10.411 -3.248 1.00 87.69 341 PRO A N 1
ATOM 2753 C CA . PRO A 1 341 ? -14.833 10.266 -4.132 1.00 87.69 341 PRO A CA 1
ATOM 2754 C C . PRO A 1 341 ? -13.514 10.097 -3.364 1.00 87.69 341 PRO A C 1
ATOM 2756 O O . PRO A 1 341 ? -12.620 9.417 -3.861 1.00 87.69 341 PRO A O 1
ATOM 2759 N N . GLY A 1 342 ? -13.409 10.637 -2.142 1.00 88.25 342 GLY A N 1
ATOM 2760 C CA . GLY A 1 342 ? -12.226 10.494 -1.283 1.00 88.25 342 GLY A CA 1
ATOM 2761 C C . GLY A 1 342 ? -12.004 9.073 -0.754 1.00 88.25 342 GLY A C 1
ATOM 2762 O O . GLY A 1 342 ? -10.939 8.768 -0.222 1.00 88.25 342 GLY A O 1
ATOM 2763 N N . LYS A 1 343 ? -12.992 8.186 -0.920 1.00 91.25 343 LYS A N 1
ATOM 2764 C CA . LYS A 1 343 ? -12.942 6.773 -0.510 1.00 91.25 343 LYS A CA 1
ATOM 2765 C C . LYS A 1 343 ? -12.439 5.831 -1.599 1.00 91.25 343 LYS A C 1
ATOM 2767 O O . LYS A 1 343 ? -12.294 4.641 -1.332 1.00 91.25 343 LYS A O 1
ATOM 2772 N N . LEU A 1 344 ? -12.221 6.337 -2.809 1.00 92.75 344 LEU A N 1
ATOM 2773 C CA . LEU A 1 344 ? -11.784 5.530 -3.938 1.00 92.75 344 LEU A CA 1
ATOM 2774 C C . LEU A 1 344 ? -10.259 5.523 -4.006 1.00 92.75 344 LEU A C 1
ATOM 2776 O O . LEU A 1 344 ? -9.642 6.572 -4.188 1.00 92.75 344 LEU A O 1
ATOM 2780 N N . LYS A 1 345 ? -9.657 4.339 -3.906 1.00 93.62 345 LYS A N 1
ATOM 2781 C CA . LYS A 1 345 ? -8.227 4.148 -4.169 1.00 93.62 345 LYS A CA 1
ATOM 2782 C C . LYS A 1 345 ? -8.045 3.561 -5.551 1.00 93.62 345 LYS A C 1
ATOM 2784 O O . LYS A 1 345 ? -8.704 2.589 -5.910 1.00 93.62 345 LYS A O 1
ATOM 2789 N N . TYR A 1 346 ? -7.146 4.155 -6.320 1.00 95.00 346 TYR A N 1
ATOM 2790 C CA . TYR A 1 346 ? -6.907 3.777 -7.703 1.00 95.00 346 TYR A CA 1
ATOM 2791 C C . TYR A 1 346 ? -5.615 2.977 -7.784 1.00 95.00 346 TYR A C 1
ATOM 2793 O O . TYR A 1 346 ? -4.638 3.254 -7.094 1.00 95.00 346 TYR A O 1
ATOM 2801 N N . SER A 1 347 ? -5.591 1.960 -8.628 1.00 96.25 347 SER A N 1
ATOM 2802 C CA . SER A 1 347 ? -4.388 1.194 -8.932 1.00 96.25 347 SER A CA 1
ATOM 2803 C C . SER A 1 347 ? -4.385 0.809 -10.400 1.00 96.25 347 SER A C 1
ATOM 2805 O O . SER A 1 347 ? -5.443 0.643 -11.002 1.00 96.25 347 SER A O 1
ATOM 2807 N N . TYR A 1 348 ? -3.210 0.649 -10.996 1.00 96.06 348 TYR A N 1
ATOM 2808 C CA . TYR A 1 348 ? -3.090 0.241 -12.393 1.00 96.06 348 TYR A CA 1
ATOM 2809 C C . TYR A 1 348 ? -2.032 -0.836 -12.594 1.00 96.06 348 TYR A C 1
ATOM 2811 O O . TYR A 1 348 ? -1.141 -1.030 -11.768 1.00 96.06 348 TYR A O 1
ATOM 2819 N N . ARG A 1 349 ? -2.128 -1.528 -13.727 1.00 95.88 349 ARG A N 1
ATOM 2820 C CA . ARG A 1 349 ? -1.072 -2.398 -14.242 1.00 95.88 349 ARG A CA 1
ATOM 2821 C C . ARG A 1 349 ? -1.065 -2.380 -15.762 1.00 95.88 349 ARG A C 1
ATOM 2823 O O . ARG A 1 349 ? -2.109 -2.300 -16.412 1.00 95.88 349 ARG A O 1
ATOM 2830 N N . LEU A 1 350 ? 0.137 -2.466 -16.314 1.00 91.19 350 LEU A N 1
ATOM 2831 C CA . LEU A 1 350 ? 0.369 -2.743 -17.724 1.00 91.19 350 LEU A CA 1
ATOM 2832 C C . LEU A 1 350 ? 0.554 -4.257 -17.804 1.00 91.19 350 LEU A C 1
ATOM 2834 O O . LEU A 1 350 ? 1.472 -4.752 -17.169 1.00 91.19 350 LEU A O 1
ATOM 2838 N N . TYR A 1 351 ? -0.310 -4.979 -18.511 1.00 91.69 351 TYR A N 1
ATOM 2839 C CA . TYR A 1 351 ? -0.397 -6.451 -18.542 1.00 91.69 351 TYR A CA 1
ATOM 2840 C C . TYR A 1 351 ? -1.023 -7.112 -17.306 1.00 91.69 351 TYR A C 1
ATOM 2842 O O . TYR A 1 351 ? -0.833 -6.706 -16.162 1.00 91.69 351 TYR A O 1
ATOM 2850 N N . GLU A 1 352 ? -1.741 -8.205 -17.555 1.00 87.00 352 GLU A N 1
ATOM 2851 C CA . GLU A 1 352 ? -2.424 -8.993 -16.525 1.00 87.00 352 GLU A CA 1
ATOM 2852 C C . GLU A 1 352 ? -1.452 -9.722 -15.580 1.00 87.00 352 GLU A C 1
ATOM 2854 O O . GLU A 1 352 ? -1.777 -9.972 -14.423 1.00 87.00 352 GLU A O 1
ATOM 2859 N N . SER A 1 353 ? -0.234 -10.022 -16.035 1.00 87.56 353 SER A N 1
ATOM 2860 C CA . SER A 1 353 ? 0.809 -10.659 -15.219 1.00 87.56 353 SER A CA 1
ATOM 2861 C C . SER A 1 353 ? 1.476 -9.718 -14.216 1.00 87.56 353 SER A C 1
ATOM 2863 O O . SER A 1 353 ? 2.182 -10.186 -13.324 1.00 87.56 353 SER A O 1
ATOM 2865 N N . ASN A 1 354 ? 1.319 -8.404 -14.383 1.00 91.69 354 ASN A N 1
ATOM 2866 C CA . ASN A 1 354 ? 2.033 -7.426 -13.576 1.00 91.69 354 ASN A CA 1
ATOM 2867 C C . ASN A 1 354 ? 1.316 -7.172 -12.245 1.00 91.69 354 ASN A C 1
ATOM 2869 O O . ASN A 1 354 ? 0.088 -7.248 -12.147 1.00 91.69 354 ASN A O 1
ATOM 2873 N N . SER A 1 355 ? 2.103 -6.829 -11.226 1.00 93.44 355 SER A N 1
ATOM 2874 C CA . SER A 1 355 ? 1.587 -6.371 -9.936 1.00 93.44 355 SER A CA 1
ATOM 2875 C C . SER A 1 355 ? 0.888 -5.018 -10.073 1.00 93.44 355 SER A C 1
ATOM 2877 O O . SER A 1 355 ? 1.297 -4.177 -10.875 1.00 93.44 355 SER A O 1
ATOM 2879 N N . TRP A 1 356 ? -0.146 -4.806 -9.260 1.00 95.56 356 TRP A N 1
ATOM 2880 C CA . TRP A 1 356 ? -0.843 -3.527 -9.160 1.00 95.56 356 TRP A CA 1
ATOM 2881 C C . TRP A 1 356 ? 0.068 -2.439 -8.581 1.00 95.56 356 TRP A C 1
ATOM 2883 O O . TRP A 1 356 ? 0.808 -2.682 -7.628 1.00 95.56 356 TRP A O 1
ATOM 2893 N N . ILE A 1 357 ? -0.007 -1.243 -9.161 1.00 95.62 357 ILE A N 1
ATOM 2894 C CA . ILE A 1 357 ? 0.699 -0.040 -8.718 1.00 95.62 357 ILE A CA 1
ATOM 2895 C C . ILE A 1 357 ? -0.350 0.980 -8.276 1.00 95.62 357 ILE A C 1
ATOM 2897 O O . ILE A 1 357 ? -1.232 1.323 -9.064 1.00 95.62 357 ILE A O 1
ATOM 2901 N N . GLU A 1 358 ? -0.251 1.457 -7.036 1.00 94.06 358 GLU A N 1
ATOM 2902 C CA . GLU A 1 358 ? -1.183 2.433 -6.465 1.00 94.06 358 GLU A CA 1
ATOM 2903 C C . GLU A 1 358 ? -1.019 3.817 -7.108 1.00 94.06 358 GLU A C 1
ATOM 2905 O O . GLU A 1 358 ? 0.092 4.265 -7.409 1.00 94.06 358 GLU A O 1
ATOM 2910 N N . LEU A 1 359 ? -2.148 4.488 -7.324 1.00 92.81 359 LEU A N 1
ATOM 2911 C CA . LEU A 1 359 ? -2.239 5.839 -7.852 1.00 92.81 359 LEU A CA 1
ATOM 2912 C C . LEU A 1 359 ? -2.705 6.790 -6.746 1.00 92.81 359 LEU A C 1
ATOM 2914 O O . LEU A 1 359 ? -3.680 6.488 -6.057 1.00 92.81 359 LEU A O 1
ATOM 2918 N N . PRO A 1 360 ? -2.058 7.958 -6.600 1.00 86.25 360 PRO A N 1
ATOM 2919 C CA . PRO A 1 360 ? -2.436 8.931 -5.579 1.00 86.25 360 PRO A CA 1
ATOM 2920 C C . PRO A 1 360 ? -3.797 9.581 -5.859 1.00 86.25 360 PRO A C 1
ATOM 2922 O O . PRO A 1 360 ? -4.495 9.977 -4.934 1.00 86.25 360 PRO A O 1
ATOM 2925 N N . GLU A 1 361 ? -4.172 9.696 -7.133 1.00 88.50 361 GLU A N 1
ATOM 2926 C CA . GLU A 1 361 ? -5.407 10.328 -7.590 1.00 88.50 361 GLU A CA 1
ATOM 2927 C C . GLU A 1 361 ? -5.993 9.535 -8.764 1.00 88.50 361 GLU A C 1
ATOM 2929 O O . GLU A 1 361 ? -5.395 8.581 -9.266 1.00 88.50 361 GLU A O 1
ATOM 2934 N N . ASN A 1 362 ? -7.137 9.975 -9.283 1.00 91.19 362 ASN A N 1
ATOM 2935 C CA . ASN A 1 362 ? -7.743 9.431 -10.500 1.00 91.19 362 ASN A CA 1
ATOM 2936 C C . ASN A 1 362 ? -7.001 9.843 -11.792 1.00 91.19 362 ASN A C 1
ATOM 2938 O O . ASN A 1 362 ? -7.589 9.814 -12.873 1.00 91.19 362 ASN A O 1
ATOM 2942 N N . LYS A 1 363 ? -5.725 10.232 -11.701 1.00 93.31 363 LYS A N 1
ATOM 2943 C CA . LYS A 1 363 ? -4.875 10.608 -12.832 1.00 93.31 363 LYS A CA 1
ATOM 2944 C C . LYS A 1 363 ? -3.696 9.647 -12.947 1.00 93.31 363 LYS A C 1
ATOM 2946 O O . LYS A 1 363 ? -2.943 9.452 -11.994 1.00 93.31 363 LYS A O 1
ATOM 2951 N N . LEU A 1 364 ? -3.517 9.081 -14.135 1.00 94.38 364 LEU A N 1
ATOM 2952 C CA . LEU A 1 364 ? -2.423 8.176 -14.466 1.00 94.38 364 LEU A CA 1
ATOM 2953 C C . LEU A 1 364 ? -1.527 8.814 -15.529 1.00 94.38 364 LEU A C 1
ATOM 2955 O O . LEU A 1 364 ? -1.997 9.160 -16.608 1.00 94.38 364 LEU A O 1
ATOM 2959 N N . THR A 1 365 ? -0.231 8.898 -15.245 1.00 93.94 365 THR A N 1
ATOM 2960 C CA . THR A 1 365 ? 0.785 9.353 -16.201 1.00 93.94 365 THR A CA 1
ATOM 2961 C C . THR A 1 365 ? 1.742 8.205 -16.507 1.00 93.94 365 THR A C 1
ATOM 2963 O O . THR A 1 365 ? 2.357 7.639 -15.604 1.00 93.94 365 THR A O 1
ATOM 2966 N N . LEU A 1 366 ? 1.876 7.873 -17.790 1.00 94.25 366 LEU A N 1
ATOM 2967 C CA . LEU A 1 366 ? 2.773 6.854 -18.331 1.00 94.25 366 LEU A CA 1
ATOM 2968 C C . LEU A 1 366 ? 3.804 7.535 -19.243 1.00 94.25 366 LEU A C 1
ATOM 2970 O O . LEU A 1 366 ? 3.550 7.696 -20.440 1.00 94.25 366 LEU A O 1
ATOM 2974 N N . PRO A 1 367 ? 4.945 7.986 -18.697 1.00 93.94 367 PRO A N 1
ATOM 2975 C CA . PRO A 1 367 ? 5.927 8.734 -19.466 1.00 93.94 367 PRO A CA 1
ATOM 2976 C C . PRO A 1 367 ? 6.872 7.800 -20.233 1.00 93.94 367 PRO A C 1
ATOM 2978 O O . PRO A 1 367 ? 7.325 6.789 -19.698 1.00 93.94 367 PRO A O 1
ATOM 2981 N N . PHE A 1 368 ? 7.231 8.192 -21.459 1.00 91.88 368 PHE A N 1
ATOM 2982 C CA . PHE A 1 368 ? 8.314 7.592 -22.253 1.00 91.88 368 PHE A CA 1
ATOM 2983 C C . PHE A 1 368 ? 8.252 6.063 -22.411 1.00 91.88 368 PHE A C 1
ATOM 2985 O O . PHE A 1 368 ? 9.256 5.371 -22.236 1.00 91.88 368 PHE A O 1
ATOM 2992 N N . LEU A 1 369 ? 7.084 5.530 -22.761 1.00 93.31 369 LEU A N 1
ATOM 2993 C CA . LEU A 1 369 ? 6.917 4.107 -23.039 1.00 93.31 369 LEU A CA 1
ATOM 2994 C C . LEU A 1 369 ? 7.768 3.657 -24.240 1.00 93.31 369 LEU A C 1
ATOM 2996 O O . LEU A 1 369 ? 8.009 4.403 -25.194 1.00 93.31 369 LEU A O 1
ATOM 3000 N N . ASP A 1 370 ? 8.221 2.408 -24.194 1.00 92.38 370 ASP A N 1
ATOM 3001 C CA . ASP A 1 370 ? 8.915 1.774 -25.310 1.00 92.38 370 ASP A CA 1
ATOM 3002 C C . ASP A 1 370 ? 7.940 1.391 -26.439 1.00 92.38 370 ASP A C 1
ATOM 3004 O O . ASP A 1 370 ? 6.723 1.368 -26.283 1.00 92.38 370 ASP A O 1
ATOM 3008 N N . SER A 1 371 ? 8.475 1.069 -27.618 1.00 92.31 371 SER A N 1
ATOM 3009 C CA . SER A 1 371 ? 7.658 0.540 -28.716 1.00 92.31 371 SER A CA 1
ATOM 3010 C C . SER A 1 371 ? 7.175 -0.879 -28.399 1.00 92.31 371 SER A C 1
ATOM 3012 O O . SER A 1 371 ? 8.010 -1.759 -28.164 1.00 92.31 371 SER A O 1
ATOM 3014 N N . GLY A 1 372 ? 5.872 -1.132 -28.476 1.00 92.62 372 GLY A N 1
ATOM 3015 C CA . GLY A 1 372 ? 5.279 -2.431 -28.161 1.00 92.62 372 GLY A CA 1
ATOM 3016 C C . GLY A 1 372 ? 3.761 -2.376 -28.027 1.00 92.62 372 GLY A C 1
ATOM 3017 O O . GLY A 1 372 ? 3.152 -1.326 -28.226 1.00 92.62 372 GLY A O 1
ATOM 3018 N N . ASP A 1 373 ? 3.168 -3.521 -27.700 1.00 93.81 373 ASP A N 1
ATOM 3019 C CA . ASP A 1 373 ? 1.741 -3.670 -27.409 1.00 93.81 373 ASP A CA 1
ATOM 3020 C C . ASP A 1 373 ? 1.508 -3.592 -25.903 1.00 93.81 373 ASP A C 1
ATOM 3022 O O . ASP A 1 373 ? 2.136 -4.334 -25.155 1.00 93.81 373 ASP A O 1
ATOM 3026 N N . TYR A 1 374 ? 0.581 -2.749 -25.460 1.00 94.56 374 TYR A N 1
ATOM 3027 C CA . TYR A 1 374 ? 0.263 -2.537 -24.053 1.00 94.56 374 TYR A CA 1
ATOM 3028 C C . TYR A 1 374 ? -1.222 -2.764 -23.777 1.00 94.56 374 TYR A C 1
ATOM 3030 O O . TYR A 1 374 ? -2.095 -2.430 -24.581 1.00 94.56 374 TYR A O 1
ATOM 3038 N N . GLN A 1 375 ? -1.509 -3.301 -22.592 1.00 94.38 375 GLN A N 1
ATOM 3039 C CA . GLN A 1 375 ? -2.862 -3.458 -22.062 1.00 94.38 375 GLN A CA 1
ATOM 3040 C C . GLN A 1 375 ? -2.927 -2.819 -20.681 1.00 94.38 375 GLN A C 1
ATOM 3042 O O . GLN A 1 375 ? -2.291 -3.303 -19.744 1.00 94.38 375 GLN A O 1
ATOM 3047 N N . LEU A 1 376 ? -3.678 -1.730 -20.567 1.00 94.12 376 LEU A N 1
ATOM 3048 C CA . LEU A 1 376 ? -3.867 -1.003 -19.324 1.00 94.12 376 LEU A CA 1
ATOM 3049 C C . LEU A 1 376 ? -5.100 -1.529 -18.590 1.00 94.12 376 LEU A C 1
ATOM 3051 O O . LEU A 1 376 ? -6.227 -1.421 -19.083 1.00 94.12 376 LEU A O 1
ATOM 3055 N N . PHE A 1 377 ? -4.876 -2.036 -17.384 1.00 95.06 377 PHE A N 1
ATOM 3056 C CA . PHE A 1 377 ? -5.923 -2.378 -16.431 1.00 95.06 377 PHE A CA 1
ATOM 3057 C C . PHE A 1 377 ? -5.897 -1.386 -15.279 1.00 95.06 377 PHE A C 1
ATOM 3059 O O . PHE A 1 377 ? -4.822 -1.001 -14.816 1.00 95.06 377 PHE A O 1
ATOM 3066 N N . VAL A 1 378 ? -7.078 -1.012 -14.805 1.00 95.31 378 VAL A N 1
ATOM 3067 C CA . VAL A 1 378 ? -7.255 -0.173 -13.621 1.00 95.31 378 VAL A CA 1
ATOM 3068 C C . VAL A 1 378 ? -8.139 -0.919 -12.637 1.00 95.31 378 VAL A C 1
ATOM 3070 O O . VAL A 1 378 ? -9.120 -1.541 -13.040 1.00 95.31 378 VAL A O 1
ATOM 3073 N N . GLN A 1 379 ? -7.772 -0.856 -11.364 1.00 95.44 379 GLN A N 1
ATOM 3074 C CA . GLN A 1 379 ? -8.552 -1.325 -10.234 1.00 95.44 379 GLN A CA 1
ATOM 3075 C C . GLN A 1 379 ? -8.933 -0.129 -9.366 1.00 95.44 379 GLN A C 1
ATOM 3077 O O . GLN A 1 379 ? -8.109 0.753 -9.119 1.00 95.44 379 GLN A O 1
ATOM 3082 N N . ILE A 1 380 ? -10.178 -0.116 -8.908 1.00 95.12 380 ILE A N 1
ATOM 3083 C CA . ILE A 1 380 ? -10.679 0.818 -7.908 1.00 95.12 380 ILE A CA 1
ATOM 3084 C C . ILE A 1 380 ? -11.094 0.015 -6.682 1.00 95.12 380 ILE A C 1
ATOM 3086 O O . ILE A 1 380 ? -11.892 -0.919 -6.793 1.00 95.12 380 ILE A O 1
ATOM 3090 N N . ASP A 1 381 ? -10.540 0.383 -5.534 1.00 93.56 381 ASP A N 1
ATOM 3091 C CA . ASP A 1 381 ? -10.958 -0.089 -4.217 1.00 93.56 381 ASP A CA 1
ATOM 3092 C C . ASP A 1 381 ? -11.879 0.970 -3.599 1.00 93.56 381 ASP A C 1
ATOM 3094 O O . ASP A 1 381 ? -11.459 2.110 -3.376 1.00 93.56 381 ASP A O 1
ATOM 3098 N N . ASP A 1 382 ? -13.150 0.628 -3.398 1.00 94.62 382 ASP A N 1
ATOM 3099 C CA . ASP A 1 382 ? -14.142 1.519 -2.804 1.00 94.62 382 ASP A CA 1
ATOM 3100 C C . ASP A 1 382 ? -14.275 1.228 -1.310 1.00 94.62 382 ASP A C 1
ATOM 3102 O O . ASP A 1 382 ? -15.050 0.363 -0.894 1.00 94.62 382 ASP A O 1
ATOM 3106 N N . ALA A 1 383 ? -13.591 2.018 -0.482 1.00 94.56 383 ALA A N 1
ATOM 3107 C CA . ALA A 1 383 ? -13.647 1.872 0.969 1.00 94.56 383 ALA A CA 1
ATOM 3108 C C . ALA A 1 383 ? -15.055 2.122 1.549 1.00 94.56 383 ALA A C 1
ATOM 3110 O O . ALA A 1 383 ? -15.332 1.714 2.674 1.00 94.56 383 ALA A O 1
ATOM 3111 N N . SER A 1 384 ? -15.973 2.774 0.822 1.00 94.25 384 SER A N 1
ATOM 3112 C CA . SER A 1 384 ? -17.338 3.029 1.308 1.00 94.25 384 SER A CA 1
ATOM 3113 C C . SER A 1 384 ? -18.245 1.801 1.245 1.00 94.25 384 SER A C 1
ATOM 3115 O O . SER A 1 384 ? -19.207 1.717 2.011 1.00 94.25 384 SER A O 1
ATOM 3117 N N . THR A 1 385 ? -17.938 0.852 0.357 1.00 93.38 385 THR A N 1
ATOM 3118 C CA . THR A 1 385 ? -18.673 -0.410 0.219 1.00 93.38 385 THR A CA 1
ATOM 3119 C C . THR A 1 385 ? -17.806 -1.640 0.442 1.00 93.38 385 THR A C 1
ATOM 3121 O O . THR A 1 385 ? -18.361 -2.723 0.605 1.00 93.38 385 THR A O 1
ATOM 3124 N N . GLY A 1 386 ? -16.482 -1.505 0.480 1.00 92.50 386 GLY A N 1
ATOM 3125 C CA . GLY A 1 386 ? -15.512 -2.591 0.614 1.00 92.50 386 GLY A CA 1
ATOM 3126 C C . GLY A 1 386 ? -15.380 -3.484 -0.617 1.00 92.50 386 GLY A C 1
ATOM 3127 O O . GLY A 1 386 ? -14.869 -4.597 -0.507 1.00 92.50 386 GLY A O 1
ATOM 3128 N N . TYR A 1 387 ? -15.894 -3.050 -1.770 1.00 93.38 387 TYR A N 1
ATOM 3129 C CA . TYR A 1 387 ? -15.766 -3.787 -3.023 1.00 93.38 387 TYR A CA 1
ATOM 3130 C C . TYR A 1 387 ? -14.622 -3.248 -3.870 1.00 93.38 387 TYR A C 1
ATOM 3132 O O . TYR A 1 387 ? -14.352 -2.050 -3.906 1.00 93.38 387 TYR A O 1
ATOM 3140 N N . LYS A 1 388 ? -14.005 -4.165 -4.614 1.00 93.00 388 LYS A N 1
ATOM 3141 C CA . LYS A 1 388 ? -13.000 -3.853 -5.623 1.00 93.00 388 LYS A CA 1
ATOM 3142 C C . LYS A 1 388 ? -13.579 -4.128 -7.002 1.00 93.00 388 LYS A C 1
ATOM 3144 O O . LYS A 1 388 ? -14.248 -5.143 -7.201 1.00 93.00 388 LYS A O 1
ATOM 3149 N N . MET A 1 389 ? -13.302 -3.244 -7.947 1.00 92.56 389 MET A N 1
ATOM 3150 C CA . MET A 1 389 ? -13.607 -3.438 -9.361 1.00 92.56 389 MET A CA 1
ATOM 3151 C C . MET A 1 389 ? -12.328 -3.256 -10.158 1.00 92.56 389 MET A C 1
ATOM 3153 O O . MET A 1 389 ? -11.661 -2.238 -10.011 1.00 92.56 389 MET A O 1
ATOM 3157 N N . ASP A 1 390 ? -12.011 -4.206 -11.029 1.00 93.44 390 ASP A N 1
ATOM 3158 C CA . ASP A 1 390 ? -10.978 -4.048 -12.037 1.00 93.44 390 ASP A CA 1
ATOM 3159 C C . ASP A 1 390 ? -11.553 -4.139 -13.452 1.00 93.44 390 ASP A C 1
ATOM 3161 O O . ASP A 1 390 ? -12.513 -4.855 -13.734 1.00 93.44 390 ASP A O 1
ATOM 3165 N N . GLN A 1 391 ? -10.984 -3.350 -14.359 1.00 92.44 391 GLN A N 1
ATOM 3166 C CA . GLN A 1 391 ? -11.426 -3.278 -15.746 1.00 92.44 391 GLN A CA 1
ATOM 3167 C C . GLN A 1 391 ? -10.228 -3.010 -16.657 1.00 92.44 391 GLN A C 1
ATOM 3169 O O . GLN A 1 391 ? -9.326 -2.235 -16.325 1.00 92.44 391 GLN A O 1
ATOM 3174 N N . LYS A 1 392 ? -10.227 -3.621 -17.846 1.00 92.75 392 LYS A N 1
ATOM 3175 C CA . LYS A 1 392 ? -9.325 -3.211 -18.929 1.00 92.75 392 LYS A CA 1
ATOM 3176 C C . LYS A 1 392 ? -9.823 -1.882 -19.501 1.00 92.75 392 LYS A C 1
ATOM 3178 O O . LYS A 1 392 ? -10.947 -1.819 -19.995 1.00 92.75 392 LYS A O 1
ATOM 3183 N N . ILE A 1 393 ? -8.997 -0.842 -19.428 1.00 90.81 393 ILE A N 1
ATOM 3184 C CA . ILE A 1 393 ? -9.365 0.524 -19.832 1.00 90.81 393 ILE A CA 1
ATOM 3185 C C . ILE A 1 393 ? -8.937 0.815 -21.262 1.00 90.81 393 ILE A C 1
ATOM 3187 O O . ILE A 1 393 ? -9.707 1.375 -22.037 1.00 90.81 393 ILE A O 1
ATOM 3191 N N . LEU A 1 394 ? -7.707 0.439 -21.613 1.00 90.69 394 LEU A N 1
ATOM 3192 C CA . LEU A 1 394 ? -7.110 0.815 -22.886 1.00 90.69 394 LEU A CA 1
ATOM 3193 C C . LEU A 1 394 ? -6.170 -0.277 -23.388 1.00 90.69 394 LEU A C 1
ATOM 3195 O O . LEU A 1 394 ? -5.378 -0.834 -22.630 1.00 90.69 394 LEU A O 1
ATOM 3199 N N . GLU A 1 395 ? -6.231 -0.553 -24.682 1.00 93.25 395 GLU A N 1
ATOM 3200 C CA . GLU A 1 395 ? -5.245 -1.365 -25.385 1.00 93.25 395 GLU A CA 1
ATOM 3201 C C . GLU A 1 395 ? -4.571 -0.482 -26.436 1.00 93.25 395 GLU A C 1
ATOM 3203 O O . GLU A 1 395 ? -5.249 0.212 -27.191 1.00 93.25 395 GLU A O 1
ATOM 3208 N N . PHE A 1 396 ? -3.242 -0.437 -26.471 1.00 92.81 396 PHE A N 1
ATOM 3209 C CA . PHE A 1 396 ? -2.549 0.454 -27.399 1.00 92.81 396 PHE A CA 1
ATOM 3210 C C . PHE A 1 396 ? -1.229 -0.119 -27.898 1.00 92.81 396 PHE A C 1
ATOM 3212 O O . PHE A 1 396 ? -0.542 -0.843 -27.182 1.00 92.81 396 PHE A O 1
ATOM 3219 N N . HIS A 1 397 ? -0.884 0.213 -29.139 1.00 93.69 397 HIS A N 1
ATOM 3220 C CA . HIS A 1 397 ? 0.353 -0.199 -29.793 1.00 93.69 397 HIS A CA 1
ATOM 3221 C C . HIS A 1 397 ? 1.211 1.023 -30.105 1.00 93.69 397 HIS A C 1
ATOM 3223 O O . HIS A 1 397 ? 0.737 1.929 -30.783 1.00 93.69 397 HIS A O 1
ATOM 3229 N N . ILE A 1 398 ? 2.473 1.035 -29.682 1.00 93.88 398 ILE A N 1
ATOM 3230 C CA . ILE A 1 398 ? 3.443 2.079 -30.039 1.00 93.88 398 ILE A CA 1
ATOM 3231 C C . ILE A 1 398 ? 4.370 1.544 -31.132 1.00 93.88 398 ILE A C 1
ATOM 3233 O O . ILE A 1 398 ? 5.159 0.619 -30.911 1.00 93.88 398 ILE A O 1
ATOM 3237 N N . ALA A 1 399 ? 4.299 2.154 -32.317 1.00 92.06 399 ALA A N 1
ATOM 3238 C CA . ALA A 1 399 ? 5.098 1.765 -33.470 1.00 92.06 399 ALA A CA 1
ATOM 3239 C C . ALA A 1 399 ? 6.605 1.955 -33.224 1.00 92.06 399 ALA A C 1
ATOM 3241 O O . ALA A 1 399 ? 7.054 2.846 -32.504 1.00 92.06 399 ALA A O 1
ATOM 3242 N N . LYS A 1 400 ? 7.430 1.137 -33.885 1.00 90.38 400 LYS A N 1
ATOM 3243 C CA . LYS A 1 400 ? 8.890 1.302 -33.843 1.00 90.38 400 LYS A CA 1
ATOM 3244 C C . LYS A 1 400 ? 9.317 2.541 -34.649 1.00 90.38 400 LYS A C 1
ATOM 3246 O O . LYS A 1 400 ? 8.781 2.757 -35.737 1.00 90.38 400 LYS A O 1
ATOM 3251 N N . PRO A 1 401 ? 10.324 3.313 -34.192 1.00 88.69 401 PRO A N 1
ATOM 3252 C CA . PRO A 1 401 ? 10.877 4.419 -34.969 1.00 88.69 401 PRO A CA 1
ATOM 3253 C C . PRO A 1 401 ? 11.348 3.977 -36.355 1.00 88.69 401 PRO A C 1
ATOM 3255 O O . PRO A 1 401 ? 11.949 2.907 -36.491 1.00 88.69 401 PRO A O 1
ATOM 3258 N N . PHE A 1 402 ? 11.159 4.820 -37.377 1.00 85.50 402 PHE A N 1
ATOM 3259 C CA . PHE A 1 402 ? 11.519 4.467 -38.759 1.00 85.50 402 PHE A CA 1
ATOM 3260 C C . PHE A 1 402 ? 13.006 4.106 -38.906 1.00 85.50 402 PHE A C 1
ATOM 3262 O O . PHE A 1 402 ? 13.345 3.217 -39.681 1.00 85.50 402 PHE A O 1
ATOM 3269 N N . TYR A 1 403 ? 13.897 4.730 -38.126 1.00 83.00 403 TYR A N 1
ATOM 3270 C CA . TYR A 1 403 ? 15.336 4.457 -38.168 1.00 83.00 403 TYR A CA 1
ATOM 3271 C C . TYR A 1 403 ? 15.730 3.112 -37.533 1.00 83.00 403 TYR A C 1
ATOM 3273 O O . TYR A 1 403 ? 16.829 2.617 -37.778 1.00 83.00 403 TYR A O 1
ATOM 3281 N N . LYS A 1 404 ? 14.835 2.502 -36.743 1.00 83.06 404 LYS A N 1
ATOM 3282 C CA . LYS A 1 404 ? 14.956 1.117 -36.254 1.00 83.06 404 LYS A CA 1
ATOM 3283 C C . LYS A 1 404 ? 14.249 0.111 -37.176 1.00 83.06 404 LYS A C 1
ATOM 3285 O O . LYS A 1 404 ? 14.273 -1.083 -36.892 1.00 83.06 404 LYS A O 1
ATOM 3290 N N . SER A 1 405 ? 13.611 0.562 -38.260 1.00 87.81 405 SER A N 1
ATOM 3291 C CA . SER A 1 405 ? 12.987 -0.327 -39.243 1.00 87.81 405 SER A CA 1
ATOM 3292 C C . SER A 1 405 ? 14.043 -1.084 -40.046 1.00 87.81 405 SER A C 1
ATOM 3294 O O . SER A 1 405 ? 15.034 -0.507 -40.501 1.00 87.81 405 SER A O 1
ATOM 3296 N N . ASN A 1 406 ? 13.785 -2.367 -40.303 1.00 87.81 406 ASN A N 1
ATOM 3297 C CA . ASN A 1 406 ? 14.656 -3.224 -41.111 1.00 87.81 406 ASN A CA 1
ATOM 3298 C C . ASN A 1 406 ? 14.895 -2.647 -42.517 1.00 87.81 406 ASN A C 1
ATOM 3300 O O . ASN A 1 406 ? 15.992 -2.777 -43.058 1.00 87.81 406 ASN A O 1
ATOM 3304 N N . LEU A 1 407 ? 13.894 -1.972 -43.096 1.00 88.25 407 LEU A N 1
ATOM 3305 C CA . LEU A 1 407 ? 14.010 -1.351 -44.418 1.00 88.25 407 LEU A CA 1
ATOM 3306 C C . LEU A 1 407 ? 15.015 -0.192 -44.416 1.00 88.25 407 LEU A C 1
ATOM 3308 O O . LEU A 1 407 ? 15.847 -0.097 -45.313 1.00 88.25 407 LEU A O 1
ATOM 3312 N N . PHE A 1 408 ? 14.969 0.673 -43.400 1.00 89.12 408 PHE A N 1
ATOM 3313 C CA . PHE A 1 408 ? 15.880 1.813 -43.293 1.00 89.12 408 PHE A CA 1
ATOM 3314 C C . PHE A 1 408 ? 17.330 1.356 -43.095 1.00 89.12 408 PHE A C 1
ATOM 3316 O O . PHE A 1 408 ? 18.235 1.842 -43.777 1.00 89.12 408 PHE A O 1
ATOM 3323 N N . LEU A 1 409 ? 17.543 0.357 -42.231 1.00 91.62 409 LEU A N 1
ATOM 3324 C CA . LEU A 1 409 ? 18.855 -0.264 -42.040 1.00 91.62 409 LEU A CA 1
ATOM 3325 C C . LEU A 1 409 ? 19.380 -0.898 -43.339 1.00 91.62 409 LEU A C 1
ATOM 3327 O O . LEU A 1 409 ? 20.553 -0.722 -43.674 1.00 91.62 409 LEU A O 1
ATOM 3331 N N . ALA A 1 410 ? 18.518 -1.564 -44.115 1.00 92.56 410 ALA A N 1
ATOM 3332 C CA . ALA A 1 410 ? 18.884 -2.121 -45.417 1.00 92.56 410 ALA A CA 1
ATOM 3333 C C . ALA A 1 410 ? 19.277 -1.035 -46.438 1.00 92.56 410 ALA A C 1
ATOM 3335 O O . ALA A 1 410 ? 20.239 -1.216 -47.186 1.00 92.56 410 ALA A O 1
ATOM 3336 N N . VAL A 1 411 ? 18.588 0.112 -46.448 1.00 94.06 411 VAL A N 1
ATOM 3337 C CA . VAL A 1 411 ? 18.933 1.249 -47.318 1.00 94.06 411 VAL A CA 1
ATOM 3338 C C . VAL A 1 411 ? 20.284 1.852 -46.933 1.00 94.06 411 VAL A C 1
ATOM 3340 O O . VAL A 1 411 ? 21.111 2.066 -47.817 1.00 94.06 411 VAL A O 1
ATOM 3343 N N . ILE A 1 412 ? 20.555 2.076 -45.641 1.00 94.56 412 ILE A N 1
ATOM 3344 C CA . ILE A 1 412 ? 21.871 2.557 -45.177 1.00 94.56 412 ILE A CA 1
ATOM 3345 C C . ILE A 1 412 ? 22.975 1.584 -45.595 1.00 94.56 412 ILE A C 1
ATOM 3347 O O . ILE A 1 412 ? 24.011 2.006 -46.117 1.00 94.56 412 ILE A O 1
ATOM 3351 N N . PHE A 1 413 ? 22.743 0.283 -45.417 1.00 94.81 413 PHE A N 1
ATOM 3352 C CA . PHE A 1 413 ? 23.679 -0.744 -45.856 1.00 94.81 413 PHE A CA 1
ATOM 3353 C C . PHE A 1 413 ? 23.936 -0.661 -47.369 1.00 94.81 413 PHE A C 1
ATOM 3355 O O . PHE A 1 413 ? 25.090 -0.607 -47.794 1.00 94.81 413 PHE A O 1
ATOM 3362 N N . LEU A 1 414 ? 22.890 -0.538 -48.190 1.00 95.12 414 LEU A N 1
ATOM 3363 C CA . LEU A 1 414 ? 23.023 -0.423 -49.644 1.00 95.12 414 LEU A CA 1
ATOM 3364 C C . LEU A 1 414 ? 23.772 0.855 -50.054 1.00 95.12 414 LEU A C 1
ATOM 3366 O O . LEU A 1 414 ? 24.696 0.789 -50.866 1.00 95.12 414 LEU A O 1
ATOM 3370 N N . VAL A 1 415 ? 23.437 2.006 -49.465 1.00 95.75 415 VAL A N 1
ATOM 3371 C CA . VAL A 1 415 ? 24.114 3.286 -49.733 1.00 95.75 415 VAL A CA 1
ATOM 3372 C C . VAL A 1 415 ? 25.593 3.205 -49.358 1.00 95.75 415 VAL A C 1
ATOM 3374 O O . VAL A 1 415 ? 26.447 3.582 -50.163 1.00 95.75 415 VAL A O 1
ATOM 3377 N N . SER A 1 416 ? 25.921 2.659 -48.183 1.00 93.75 416 SER A N 1
ATOM 3378 C CA . SER A 1 416 ? 27.316 2.462 -47.772 1.00 93.75 416 SER A CA 1
ATOM 3379 C C . SER A 1 416 ? 28.074 1.527 -48.725 1.00 93.75 416 SER A C 1
ATOM 3381 O O . SER A 1 416 ? 29.211 1.823 -49.097 1.00 93.75 416 SER A O 1
ATOM 3383 N N . MET A 1 417 ? 27.425 0.466 -49.219 1.00 95.50 417 MET A N 1
ATOM 3384 C CA . MET A 1 417 ? 28.002 -0.444 -50.209 1.00 95.50 417 MET A CA 1
ATOM 3385 C C . MET A 1 417 ? 28.269 0.262 -51.545 1.00 95.50 417 MET A C 1
ATOM 3387 O O . MET A 1 417 ? 29.341 0.088 -52.128 1.00 95.50 417 MET A O 1
ATOM 3391 N N . VAL A 1 418 ? 27.350 1.109 -52.016 1.00 95.75 418 VAL A N 1
ATOM 3392 C CA . VAL A 1 418 ? 27.537 1.910 -53.239 1.00 95.75 418 VAL A CA 1
ATOM 3393 C C . VAL A 1 418 ? 28.685 2.906 -53.076 1.00 95.75 418 VAL A C 1
ATOM 3395 O O . VAL A 1 418 ? 29.546 2.976 -53.954 1.00 95.75 418 VAL A O 1
ATOM 3398 N N . ILE A 1 419 ? 28.750 3.631 -51.955 1.00 95.69 419 ILE A N 1
ATOM 3399 C CA . ILE A 1 419 ? 29.851 4.562 -51.654 1.00 95.69 419 ILE A CA 1
ATOM 3400 C C . ILE A 1 419 ? 31.190 3.823 -51.680 1.00 95.69 419 ILE A C 1
ATOM 3402 O O . ILE A 1 419 ? 32.147 4.293 -52.298 1.00 95.69 419 ILE A O 1
ATOM 3406 N N . LEU A 1 420 ? 31.249 2.640 -51.070 1.00 95.31 420 LEU A N 1
ATOM 3407 C CA . LEU A 1 420 ? 32.444 1.806 -51.034 1.00 95.31 420 LEU A CA 1
ATOM 3408 C C . LEU A 1 420 ? 32.847 1.342 -52.445 1.00 95.31 420 LEU A C 1
ATOM 3410 O O . LEU A 1 420 ? 34.009 1.489 -52.831 1.00 95.31 420 LEU A O 1
ATOM 3414 N N . ILE A 1 421 ? 31.897 0.887 -53.268 1.00 95.19 421 ILE A N 1
ATOM 3415 C CA . ILE A 1 421 ? 32.140 0.522 -54.677 1.00 95.19 421 ILE A CA 1
ATOM 3416 C C . ILE A 1 421 ? 32.664 1.722 -55.480 1.00 95.19 421 ILE A C 1
ATOM 3418 O O . ILE A 1 421 ? 33.642 1.585 -56.224 1.00 95.19 421 ILE A O 1
ATOM 3422 N N . VAL A 1 422 ? 32.046 2.898 -55.336 1.00 94.56 422 VAL A N 1
ATOM 3423 C CA . VAL A 1 422 ? 32.457 4.135 -56.018 1.00 94.56 422 VAL A CA 1
ATOM 3424 C C . VAL A 1 422 ? 33.860 4.547 -55.577 1.00 94.56 422 VAL A C 1
ATOM 3426 O O . VAL A 1 422 ? 34.710 4.812 -56.430 1.00 94.56 422 VAL A O 1
ATOM 3429 N N . TYR A 1 423 ? 34.149 4.518 -54.275 1.00 95.00 423 TYR A N 1
ATOM 3430 C CA . TYR A 1 423 ? 35.477 4.785 -53.724 1.00 95.00 423 TYR A CA 1
ATOM 3431 C C . TYR A 1 423 ? 36.538 3.854 -54.328 1.00 95.00 423 TYR A C 1
ATOM 3433 O O . TYR A 1 423 ? 37.558 4.324 -54.846 1.00 95.00 423 TYR A O 1
ATOM 3441 N N . PHE A 1 424 ? 36.285 2.541 -54.353 1.00 93.12 424 PHE A N 1
ATOM 3442 C CA . PHE A 1 424 ? 37.207 1.575 -54.955 1.00 93.12 424 PHE A CA 1
ATOM 3443 C C . PHE A 1 424 ? 37.367 1.780 -56.466 1.00 93.12 424 PHE A C 1
ATOM 3445 O O . PHE A 1 424 ? 38.480 1.656 -56.985 1.00 93.12 424 PHE A O 1
ATOM 3452 N N . ARG A 1 425 ? 36.301 2.155 -57.185 1.00 92.56 425 ARG A N 1
ATOM 3453 C CA . ARG A 1 425 ? 36.374 2.507 -58.613 1.00 92.56 425 ARG A CA 1
ATOM 3454 C C . ARG A 1 425 ? 37.219 3.754 -58.861 1.00 92.56 425 ARG A C 1
ATOM 3456 O O . ARG A 1 425 ? 38.077 3.724 -59.745 1.00 92.56 425 ARG A O 1
ATOM 3463 N N . PHE A 1 426 ? 37.051 4.810 -58.068 1.00 90.50 426 PHE A N 1
ATOM 3464 C CA . PHE A 1 426 ? 37.885 6.012 -58.156 1.00 90.50 426 PHE A CA 1
ATOM 3465 C C . PHE A 1 426 ? 39.350 5.718 -57.832 1.00 90.50 426 PHE A C 1
ATOM 3467 O O . PHE A 1 426 ? 40.240 6.159 -58.564 1.00 90.50 426 PHE A O 1
ATOM 3474 N N . LYS A 1 427 ? 39.611 4.927 -56.786 1.00 91.19 427 LYS A N 1
ATOM 3475 C CA . LYS A 1 427 ? 40.965 4.505 -56.408 1.00 91.19 427 LYS A CA 1
ATOM 3476 C C . LYS A 1 427 ? 41.635 3.710 -57.530 1.00 91.19 427 LYS A C 1
ATOM 3478 O O . LYS A 1 427 ? 42.766 4.025 -57.896 1.00 91.19 427 LYS A O 1
ATOM 3483 N N . ARG A 1 428 ? 40.923 2.751 -58.136 1.00 89.19 428 ARG A N 1
ATOM 3484 C CA . ARG A 1 428 ? 41.406 1.988 -59.302 1.00 89.19 428 ARG A CA 1
ATOM 3485 C C . ARG A 1 428 ? 41.687 2.885 -60.504 1.00 89.19 428 ARG A C 1
ATOM 3487 O O . ARG A 1 428 ? 42.747 2.755 -61.103 1.00 89.19 428 ARG A O 1
ATOM 3494 N N . LYS A 1 429 ? 40.786 3.820 -60.830 1.00 89.38 429 LYS A N 1
ATOM 3495 C CA . LYS A 1 429 ? 40.978 4.754 -61.953 1.00 89.38 429 LYS A CA 1
ATOM 3496 C C . LYS A 1 429 ? 42.211 5.638 -61.745 1.00 89.38 429 LYS A C 1
ATOM 3498 O O . LYS A 1 429 ? 42.997 5.794 -62.670 1.00 89.38 429 LYS A O 1
ATOM 3503 N N . ARG A 1 430 ? 42.422 6.167 -60.533 1.00 86.56 430 ARG A N 1
ATOM 3504 C CA . ARG A 1 430 ? 43.624 6.953 -60.199 1.00 86.56 430 ARG A CA 1
ATOM 3505 C C . ARG A 1 430 ? 44.904 6.123 -60.277 1.00 86.56 430 ARG A C 1
ATOM 3507 O O . ARG A 1 430 ? 45.895 6.609 -60.806 1.00 86.56 430 ARG A O 1
ATOM 3514 N N . ALA A 1 431 ? 44.882 4.889 -59.773 1.00 86.50 431 ALA A N 1
ATOM 3515 C CA . ALA A 1 431 ? 46.028 3.987 -59.863 1.00 86.50 431 ALA A CA 1
ATOM 3516 C C . ALA A 1 431 ? 46.383 3.664 -61.323 1.00 86.50 431 ALA A C 1
ATOM 3518 O O . ALA A 1 431 ? 47.553 3.701 -61.685 1.00 86.50 431 ALA A O 1
ATOM 3519 N N . TYR A 1 432 ? 45.374 3.431 -62.166 1.00 87.94 432 TYR A N 1
ATOM 3520 C CA . TYR A 1 4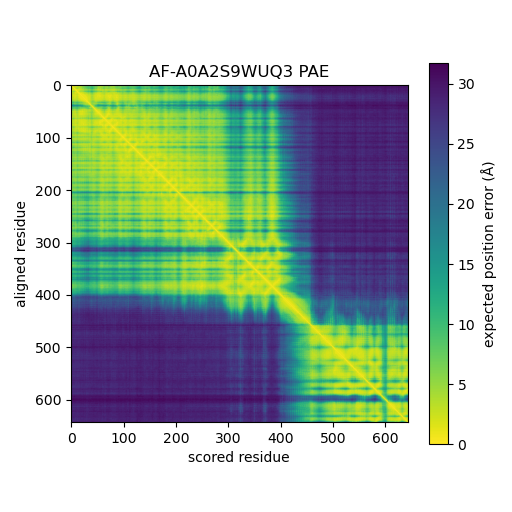32 ? 45.558 3.190 -63.596 1.00 87.94 432 TYR A CA 1
ATOM 3521 C C . TYR A 1 432 ? 46.146 4.408 -64.327 1.00 87.94 432 TYR A C 1
ATOM 3523 O O . TYR A 1 432 ? 47.104 4.262 -65.076 1.00 87.94 432 TYR A O 1
ATOM 3531 N N . GLN A 1 433 ? 45.641 5.617 -64.055 1.00 84.38 433 GLN A N 1
ATOM 3532 C CA . GLN A 1 433 ? 46.183 6.847 -64.651 1.00 84.38 433 GLN A CA 1
ATOM 3533 C C . GLN A 1 433 ? 47.645 7.091 -64.255 1.00 84.38 433 GLN A C 1
ATOM 3535 O O . GLN A 1 433 ? 48.472 7.385 -65.110 1.00 84.38 433 GLN A O 1
ATOM 3540 N N . LYS A 1 434 ? 47.991 6.880 -62.978 1.00 84.50 434 LYS A N 1
ATOM 3541 C CA . LYS A 1 434 ? 49.387 6.965 -62.519 1.00 84.50 434 LYS A CA 1
ATOM 3542 C C . LYS A 1 434 ? 50.292 5.923 -63.179 1.00 84.50 434 LYS A C 1
ATOM 3544 O O . LYS A 1 434 ? 51.462 6.201 -63.416 1.00 84.50 434 LYS A O 1
ATOM 3549 N N . ALA A 1 435 ? 49.772 4.725 -63.452 1.00 84.12 435 ALA A N 1
ATOM 3550 C CA . ALA A 1 435 ? 50.527 3.690 -64.149 1.00 84.12 435 ALA A CA 1
ATOM 3551 C C . ALA A 1 435 ? 50.828 4.095 -65.603 1.00 84.12 435 ALA A C 1
ATOM 3553 O O . ALA A 1 435 ? 51.971 3.963 -66.030 1.00 84.12 435 ALA A O 1
ATOM 3554 N N . LEU A 1 436 ? 49.843 4.655 -66.317 1.00 85.06 436 LEU A N 1
ATOM 3555 C CA . LEU A 1 436 ? 50.022 5.169 -67.681 1.00 85.06 436 LEU A CA 1
ATOM 3556 C C . LEU A 1 436 ? 51.006 6.343 -67.745 1.00 85.06 436 LEU A C 1
ATOM 3558 O O . LEU A 1 436 ? 51.878 6.373 -68.610 1.00 85.06 436 LEU A O 1
ATOM 3562 N N . GLU A 1 437 ? 50.899 7.295 -66.817 1.00 83.44 437 GLU A N 1
ATOM 3563 C CA . GLU A 1 437 ? 51.830 8.424 -66.730 1.00 83.44 437 GLU A CA 1
ATOM 3564 C C . GLU A 1 437 ? 53.264 7.925 -66.521 1.00 83.44 437 GLU A C 1
ATOM 3566 O O . GLU A 1 437 ? 54.169 8.304 -67.265 1.00 83.44 437 GLU A O 1
ATOM 3571 N N . LYS A 1 438 ? 53.457 6.988 -65.583 1.00 83.12 438 LYS A N 1
ATOM 3572 C CA . LYS A 1 438 ? 54.760 6.367 -65.335 1.00 83.12 438 LYS A CA 1
ATOM 3573 C C . LYS A 1 438 ? 55.313 5.684 -66.587 1.00 83.12 438 LYS A C 1
ATOM 3575 O O . LYS A 1 438 ? 56.483 5.877 -66.893 1.00 83.12 438 LYS A O 1
ATOM 3580 N N . GLU A 1 439 ? 54.486 4.938 -67.319 1.00 82.69 439 GLU A N 1
ATOM 3581 C CA . GLU A 1 439 ? 54.898 4.290 -68.569 1.00 82.69 439 GLU A CA 1
ATOM 3582 C C . GLU A 1 439 ? 55.358 5.313 -69.620 1.00 82.69 439 GLU A C 1
ATOM 3584 O O . GLU A 1 439 ? 56.408 5.134 -70.238 1.00 82.69 439 GLU A O 1
ATOM 3589 N N . SER A 1 440 ? 54.616 6.412 -69.791 1.00 77.81 440 SER A N 1
ATOM 3590 C CA . SER A 1 440 ? 54.968 7.467 -70.752 1.00 77.81 440 SER A CA 1
ATOM 3591 C C . SER A 1 440 ? 56.282 8.172 -70.400 1.00 77.81 440 SER A C 1
ATOM 3593 O O . SER A 1 440 ? 57.099 8.437 -71.281 1.00 77.81 440 SER A O 1
ATOM 3595 N N . VAL A 1 441 ? 56.528 8.403 -69.106 1.00 80.50 441 VAL A N 1
ATOM 3596 C CA . VAL A 1 441 ? 57.781 8.985 -68.612 1.00 80.50 441 VAL A CA 1
ATOM 3597 C C . VAL A 1 441 ? 58.942 8.017 -68.831 1.00 80.50 441 VAL A C 1
ATOM 3599 O O . VAL A 1 441 ? 60.002 8.439 -69.285 1.00 80.50 441 VAL A O 1
ATOM 3602 N N . THR A 1 442 ? 58.755 6.720 -68.566 1.00 78.62 442 THR A N 1
ATOM 3603 C CA . THR A 1 442 ? 59.789 5.703 -68.817 1.00 78.62 442 THR A CA 1
ATOM 3604 C C . THR A 1 442 ? 60.164 5.639 -70.296 1.00 78.62 442 THR A C 1
ATOM 3606 O O . THR A 1 442 ? 61.350 5.726 -70.609 1.00 78.62 442 THR A O 1
ATOM 3609 N N . LYS A 1 443 ? 59.179 5.598 -71.203 1.00 77.00 443 LYS A N 1
ATOM 3610 C CA . LYS A 1 443 ? 59.427 5.640 -72.656 1.00 77.00 443 LYS A CA 1
ATOM 3611 C C . LYS A 1 443 ? 60.195 6.892 -73.071 1.00 77.00 443 LYS A C 1
ATOM 3613 O O . LYS A 1 443 ? 61.172 6.801 -73.806 1.00 77.00 443 LYS A O 1
ATOM 3618 N N . ARG A 1 444 ? 59.818 8.060 -72.539 1.00 75.19 444 ARG A N 1
ATOM 3619 C CA . ARG A 1 444 ? 60.513 9.314 -72.848 1.00 75.19 444 ARG A CA 1
ATOM 3620 C C . ARG A 1 444 ? 61.967 9.316 -72.372 1.00 75.19 444 ARG A C 1
ATOM 3622 O O . ARG A 1 444 ? 62.830 9.851 -73.059 1.00 75.19 444 ARG A O 1
ATOM 3629 N N . ILE A 1 445 ? 62.247 8.722 -71.213 1.00 75.38 445 ILE A N 1
ATOM 3630 C CA . ILE A 1 445 ? 63.618 8.568 -70.706 1.00 75.38 445 ILE A CA 1
ATOM 3631 C C . ILE A 1 445 ? 64.440 7.660 -71.629 1.00 75.38 445 ILE A C 1
ATOM 3633 O O . ILE A 1 445 ? 65.599 7.967 -71.898 1.00 75.38 445 ILE A O 1
ATOM 3637 N N . GLU A 1 446 ? 63.866 6.560 -72.117 1.00 69.81 446 GLU A N 1
ATOM 3638 C CA . GLU A 1 446 ? 64.539 5.653 -73.058 1.00 69.81 446 GLU A CA 1
ATOM 3639 C C . GLU A 1 446 ? 64.852 6.340 -74.395 1.00 69.81 446 GLU A C 1
ATOM 3641 O O . GLU A 1 446 ? 65.982 6.246 -74.876 1.00 69.81 446 GLU A O 1
ATOM 3646 N N . GLU A 1 447 ? 63.907 7.104 -74.949 1.00 71.31 447 GLU A N 1
ATOM 3647 C CA . GLU A 1 447 ? 64.114 7.903 -76.167 1.00 71.31 447 GLU A CA 1
ATOM 3648 C C . GLU A 1 447 ? 65.250 8.921 -76.006 1.00 71.31 447 GLU A C 1
ATOM 3650 O O . GLU A 1 447 ? 66.146 8.993 -76.845 1.00 71.31 447 GLU A O 1
ATOM 3655 N N . VAL A 1 448 ? 65.248 9.677 -74.903 1.00 67.81 448 VAL A N 1
ATOM 3656 C CA . VAL A 1 448 ? 66.280 10.691 -74.627 1.00 67.81 448 VAL A CA 1
ATOM 3657 C C . VAL A 1 448 ? 67.654 10.049 -74.437 1.00 67.81 448 VAL A C 1
ATOM 3659 O O . VAL A 1 448 ? 68.654 10.595 -74.899 1.00 67.81 448 VAL A O 1
ATOM 3662 N N . LYS A 1 449 ? 67.731 8.874 -73.799 1.00 65.00 449 LYS A N 1
ATOM 3663 C CA . LYS A 1 449 ? 68.992 8.122 -73.701 1.00 65.00 449 LYS A CA 1
ATOM 3664 C C . LYS A 1 449 ? 69.518 7.732 -75.080 1.00 65.00 449 LYS A C 1
ATOM 3666 O O . LYS A 1 449 ? 70.708 7.888 -75.331 1.00 65.00 449 LYS A O 1
ATOM 3671 N N . MET A 1 450 ? 68.644 7.261 -75.968 1.00 61.22 450 MET A N 1
ATOM 3672 C CA . MET A 1 450 ? 69.021 6.892 -77.333 1.00 61.22 450 MET A CA 1
ATOM 3673 C C . MET A 1 450 ? 69.521 8.102 -78.135 1.00 61.22 450 MET A C 1
ATOM 3675 O O . MET A 1 450 ? 70.552 8.026 -78.799 1.00 61.22 450 MET A O 1
ATOM 3679 N N . GLU A 1 451 ? 68.834 9.240 -78.029 1.00 60.97 451 GLU A N 1
ATOM 3680 C CA . GLU A 1 451 ? 69.231 10.492 -78.683 1.00 60.97 451 GLU A CA 1
ATOM 3681 C C . GLU A 1 451 ? 70.588 11.005 -78.167 1.00 60.97 451 GLU A C 1
ATOM 3683 O O . GLU A 1 451 ? 71.452 11.397 -78.956 1.00 60.97 451 GLU A O 1
ATOM 3688 N N . ALA A 1 452 ? 70.825 10.922 -76.854 1.00 61.44 452 ALA A N 1
ATOM 3689 C CA . ALA A 1 452 ? 72.104 11.281 -76.247 1.00 61.44 452 ALA A CA 1
ATOM 3690 C C . ALA A 1 452 ? 73.255 10.372 -76.711 1.00 61.44 452 ALA A C 1
ATOM 3692 O O . ALA A 1 452 ? 74.340 10.876 -77.004 1.00 61.44 452 ALA A O 1
ATOM 3693 N N . LEU A 1 453 ? 73.022 9.057 -76.822 1.00 57.84 453 LEU A N 1
ATOM 3694 C CA . LEU A 1 453 ? 74.013 8.107 -77.343 1.00 57.84 453 LEU A CA 1
ATOM 3695 C C . LEU A 1 453 ? 74.385 8.425 -78.798 1.00 57.84 453 LEU A C 1
ATOM 3697 O O . LEU A 1 453 ? 75.566 8.482 -79.136 1.00 57.84 453 LEU A O 1
ATOM 3701 N N . LEU A 1 454 ? 73.398 8.711 -79.651 1.00 52.66 454 LEU A N 1
ATOM 3702 C CA . LEU A 1 454 ? 73.641 9.066 -81.055 1.00 52.66 454 LEU A CA 1
ATOM 3703 C C . LEU A 1 454 ? 74.407 10.390 -81.210 1.00 52.66 454 LEU A C 1
ATOM 3705 O O . LEU A 1 454 ? 75.222 10.521 -82.124 1.00 52.66 454 LEU A O 1
ATOM 3709 N N . SER A 1 455 ? 74.203 11.354 -80.307 1.00 58.44 455 SER A N 1
ATOM 3710 C CA . SER A 1 455 ? 74.913 12.640 -80.321 1.00 58.44 455 SER A CA 1
ATOM 3711 C C . SER A 1 455 ? 76.392 12.554 -79.908 1.00 58.44 455 SER A C 1
ATOM 3713 O O . SER A 1 455 ? 77.110 13.542 -80.090 1.00 58.44 455 SER A O 1
ATOM 3715 N N . GLN A 1 456 ? 76.867 11.437 -79.341 1.00 58.25 456 GLN A N 1
ATOM 3716 C CA . GLN A 1 456 ? 78.273 11.287 -78.929 1.00 58.25 456 GLN A CA 1
ATOM 3717 C C . GLN A 1 456 ? 79.225 10.917 -80.082 1.00 58.25 456 GLN A C 1
ATOM 3719 O O . GLN A 1 456 ? 80.441 11.005 -79.917 1.00 58.25 456 GLN A O 1
ATOM 3724 N N . MET A 1 457 ? 78.714 10.575 -81.269 1.00 62.50 457 MET A N 1
ATOM 3725 C CA . MET A 1 457 ? 79.543 10.397 -82.467 1.00 62.50 457 MET A CA 1
ATOM 3726 C C . MET A 1 457 ? 79.835 11.762 -83.111 1.00 62.50 457 MET A C 1
ATOM 3728 O O . MET A 1 457 ? 78.902 12.431 -83.544 1.00 62.50 457 MET A O 1
ATOM 3732 N N . ASN A 1 458 ? 81.107 12.188 -83.194 1.00 63.09 458 ASN A N 1
ATOM 3733 C CA . ASN A 1 458 ? 81.506 13.467 -83.808 1.00 63.09 458 ASN A CA 1
ATOM 3734 C C . ASN A 1 458 ? 81.289 13.418 -85.340 1.00 63.09 458 ASN A C 1
ATOM 3736 O O . ASN A 1 458 ? 82.099 12.805 -86.045 1.00 63.09 458 ASN A O 1
ATOM 3740 N N . PRO A 1 459 ? 80.243 14.061 -85.903 1.00 64.69 459 PRO A N 1
ATOM 3741 C CA . PRO A 1 459 ? 79.925 13.927 -87.326 1.00 64.69 459 PRO A CA 1
ATOM 3742 C C . PRO A 1 459 ? 81.035 14.493 -88.215 1.00 64.69 459 PRO A C 1
ATOM 3744 O O . PRO A 1 459 ? 81.291 13.980 -89.301 1.00 64.69 459 PRO A O 1
ATOM 3747 N N . HIS A 1 460 ? 81.739 15.519 -87.732 1.00 67.56 460 HIS A N 1
ATOM 3748 C CA . HIS A 1 460 ? 82.859 16.132 -88.435 1.00 67.56 460 HIS A CA 1
ATOM 3749 C C . HIS A 1 460 ? 84.047 15.170 -88.573 1.00 67.56 460 HIS A C 1
ATOM 3751 O O . HIS A 1 460 ? 84.650 15.109 -89.642 1.00 67.56 460 HIS A O 1
ATOM 3757 N N . PHE A 1 461 ? 84.345 14.369 -87.543 1.00 70.81 461 PHE A N 1
ATOM 3758 C CA . PHE A 1 461 ? 85.373 13.326 -87.622 1.00 70.81 461 PHE A CA 1
ATOM 3759 C C . PHE A 1 461 ? 85.029 12.285 -88.698 1.00 70.81 461 PHE A C 1
ATOM 3761 O O . PHE A 1 461 ? 85.866 11.984 -89.544 1.00 70.81 461 PHE A O 1
ATOM 3768 N N . ILE A 1 462 ? 83.773 11.820 -88.748 1.00 73.69 462 ILE A N 1
ATOM 3769 C CA . ILE A 1 462 ? 83.311 10.857 -89.765 1.00 73.69 462 ILE A CA 1
ATOM 3770 C C . ILE A 1 462 ? 83.476 11.427 -91.181 1.00 73.69 462 ILE A C 1
ATOM 3772 O O . ILE A 1 462 ? 84.036 10.756 -92.049 1.00 73.69 462 ILE A O 1
ATOM 3776 N N . PHE A 1 463 ? 83.040 12.669 -91.421 1.00 71.88 463 PHE A N 1
ATOM 3777 C CA . PHE A 1 463 ? 83.226 13.318 -92.724 1.00 71.88 463 PHE A CA 1
ATOM 3778 C C . PHE A 1 463 ? 84.708 13.463 -93.092 1.00 71.88 463 PHE A C 1
ATOM 3780 O O . PHE A 1 463 ? 85.088 13.196 -94.232 1.00 71.88 463 PHE A O 1
ATOM 3787 N N . ASN A 1 464 ? 85.558 13.832 -92.132 1.00 70.38 464 ASN A N 1
ATOM 3788 C CA . ASN A 1 464 ? 86.992 13.984 -92.357 1.00 70.38 464 ASN A CA 1
ATOM 3789 C C . ASN A 1 464 ? 87.681 12.665 -92.697 1.00 70.38 464 ASN A C 1
ATOM 3791 O O . ASN A 1 464 ? 88.448 12.619 -93.657 1.00 70.38 464 ASN A O 1
ATOM 3795 N N . SER A 1 465 ? 87.380 11.592 -91.967 1.00 79.69 465 SER A N 1
ATOM 3796 C CA . SER A 1 465 ? 87.939 10.271 -92.249 1.00 79.69 465 SER A CA 1
ATOM 3797 C C . SER A 1 465 ? 87.528 9.765 -93.635 1.00 79.69 465 SER A C 1
ATOM 3799 O O . SER A 1 465 ? 88.366 9.232 -94.360 1.00 79.69 465 SER A O 1
ATOM 3801 N N . LEU A 1 466 ? 86.277 9.988 -94.054 1.00 79.88 466 LEU A N 1
ATOM 3802 C CA . LEU A 1 466 ? 85.814 9.633 -95.402 1.00 79.88 466 LEU A CA 1
ATOM 3803 C C . LEU A 1 466 ? 86.530 10.442 -96.496 1.00 79.88 466 LEU A C 1
ATOM 3805 O O . LEU A 1 466 ? 86.948 9.867 -97.503 1.00 79.88 466 LEU A O 1
ATOM 3809 N N . ASN A 1 467 ? 86.740 11.744 -96.281 1.00 79.56 467 ASN A N 1
ATOM 3810 C CA . ASN A 1 467 ? 87.504 12.587 -97.206 1.00 79.56 467 ASN A CA 1
ATOM 3811 C C . ASN A 1 467 ? 88.963 12.118 -97.336 1.00 79.56 467 ASN A C 1
ATOM 3813 O O . ASN A 1 467 ? 89.523 12.129 -98.430 1.00 79.56 467 ASN A O 1
ATOM 3817 N N . SER A 1 468 ? 89.584 11.667 -96.245 1.00 80.62 468 SER A N 1
ATOM 3818 C CA . SER A 1 468 ? 90.951 11.134 -96.266 1.00 80.62 468 SER A CA 1
ATOM 3819 C C . SER A 1 468 ? 91.055 9.803 -97.010 1.00 80.62 468 SER A C 1
ATOM 3821 O O . SER A 1 468 ? 91.990 9.614 -97.786 1.00 80.62 468 SER A O 1
ATOM 3823 N N . VAL A 1 469 ? 90.060 8.919 -96.870 1.00 81.69 469 VAL A N 1
ATOM 3824 C CA . VAL A 1 469 ? 89.953 7.712 -97.709 1.00 81.69 469 VAL A CA 1
ATOM 3825 C C . VAL A 1 469 ? 89.838 8.096 -99.187 1.00 81.69 469 VAL A C 1
ATOM 3827 O O . VAL A 1 469 ? 90.557 7.546 -100.021 1.00 81.69 469 VAL A O 1
ATOM 3830 N N . GLN A 1 470 ? 88.992 9.077 -99.517 1.00 80.25 470 GLN A N 1
ATOM 3831 C CA . GLN A 1 470 ? 88.838 9.565 -100.890 1.00 80.25 470 GLN A CA 1
ATOM 3832 C C . GLN A 1 470 ? 90.144 10.154 -101.453 1.00 80.25 470 GLN A C 1
ATOM 3834 O O . GLN A 1 470 ? 90.460 9.918 -102.622 1.00 80.25 470 GLN A O 1
ATOM 3839 N N . TYR A 1 471 ? 90.918 10.874 -100.635 1.00 83.62 471 TYR A N 1
ATOM 3840 C CA . TYR A 1 471 ? 92.228 11.414 -101.010 1.00 83.62 471 TYR A CA 1
ATOM 3841 C C . TYR A 1 471 ? 93.231 10.302 -101.357 1.00 83.62 471 TYR A C 1
ATOM 3843 O O . TYR A 1 471 ? 93.792 10.317 -102.451 1.00 83.62 471 TYR A O 1
ATOM 3851 N N . PHE A 1 472 ? 93.403 9.294 -100.492 1.00 82.75 472 PHE A N 1
ATOM 3852 C CA . PHE A 1 472 ? 94.337 8.189 -100.761 1.00 82.75 472 PHE A CA 1
ATOM 3853 C C . PHE A 1 472 ? 93.959 7.385 -102.011 1.00 82.75 472 PHE A C 1
ATOM 3855 O O . PHE A 1 472 ? 94.838 7.024 -102.794 1.00 82.75 472 PHE A O 1
ATOM 3862 N N . ILE A 1 473 ? 92.661 7.154 -102.241 1.00 82.69 473 ILE A N 1
ATOM 3863 C CA . ILE A 1 473 ? 92.171 6.497 -103.463 1.00 82.69 473 ILE A CA 1
ATOM 3864 C C . ILE A 1 473 ? 92.494 7.348 -104.701 1.00 82.69 473 ILE A C 1
ATOM 3866 O O . ILE A 1 473 ? 92.984 6.824 -105.699 1.00 82.69 473 ILE A O 1
ATOM 3870 N N . SER A 1 474 ? 92.270 8.664 -104.635 1.00 81.88 474 SER A N 1
ATOM 3871 C CA . SER A 1 474 ? 92.523 9.581 -105.759 1.00 81.88 474 SER A CA 1
ATOM 3872 C C . SER A 1 474 ? 94.014 9.699 -106.108 1.00 81.88 474 SER A C 1
ATOM 3874 O O . SER A 1 474 ? 94.354 9.933 -107.267 1.00 81.88 474 SER A O 1
ATOM 3876 N N . ASN A 1 475 ? 94.899 9.479 -105.132 1.00 82.06 475 ASN A N 1
ATOM 3877 C CA . ASN A 1 475 ? 96.354 9.507 -105.295 1.00 82.06 475 ASN A CA 1
ATOM 3878 C C . ASN A 1 475 ? 96.975 8.130 -105.633 1.00 82.06 475 ASN A C 1
ATOM 3880 O O . ASN A 1 475 ? 98.198 8.010 -105.668 1.00 82.06 475 ASN A O 1
ATOM 3884 N N . ASN A 1 476 ? 96.162 7.100 -105.917 1.00 81.25 476 ASN A N 1
ATOM 3885 C CA . ASN A 1 476 ? 96.584 5.707 -106.159 1.00 81.25 476 ASN A CA 1
ATOM 3886 C C . ASN A 1 476 ? 97.316 5.029 -104.976 1.00 81.25 476 ASN A C 1
ATOM 3888 O O . ASN A 1 476 ? 98.016 4.033 -105.159 1.00 81.25 476 ASN A O 1
ATOM 3892 N N . GLU A 1 477 ? 97.116 5.504 -103.746 1.00 84.19 477 GLU A N 1
ATOM 3893 C CA . GLU A 1 477 ? 97.679 4.928 -102.517 1.00 84.19 477 GLU A CA 1
ATOM 3894 C C . GLU A 1 477 ? 96.710 3.898 -101.897 1.00 84.19 477 GLU A C 1
ATOM 3896 O O . GLU A 1 477 ? 96.341 3.980 -100.723 1.00 84.19 477 GLU A O 1
ATOM 3901 N N . ASN A 1 478 ? 96.265 2.918 -102.695 1.00 82.81 478 ASN A N 1
ATOM 3902 C CA . ASN A 1 478 ? 95.180 1.989 -102.331 1.00 82.81 478 ASN A CA 1
ATOM 3903 C C . ASN A 1 478 ? 95.447 1.191 -101.043 1.00 82.81 478 ASN A C 1
ATOM 3905 O O . ASN A 1 478 ? 94.540 1.022 -100.228 1.00 82.81 478 ASN A O 1
ATOM 3909 N N . ASP A 1 479 ? 96.686 0.754 -100.814 1.00 83.19 479 ASP A N 1
ATOM 3910 C CA . ASP A 1 479 ? 97.049 0.021 -99.594 1.00 83.19 479 ASP A CA 1
ATOM 3911 C C . ASP A 1 479 ? 96.919 0.901 -98.339 1.00 83.19 479 ASP A C 1
ATOM 3913 O O . ASP A 1 479 ? 96.459 0.439 -97.291 1.00 83.19 479 ASP A O 1
ATOM 3917 N N . ARG A 1 480 ? 97.251 2.198 -98.447 1.00 80.62 480 ARG A N 1
ATOM 3918 C CA . ARG A 1 480 ? 97.043 3.169 -97.361 1.00 80.62 480 ARG A CA 1
ATOM 3919 C C . ARG A 1 480 ? 95.562 3.458 -97.152 1.00 80.62 480 ARG A C 1
ATOM 3921 O O . ARG A 1 480 ? 95.133 3.497 -96.002 1.00 80.62 480 ARG A O 1
ATOM 3928 N N . ALA A 1 481 ? 94.772 3.575 -98.220 1.00 84.00 481 ALA A N 1
ATOM 3929 C CA . ALA A 1 481 ? 93.321 3.746 -98.122 1.00 84.00 481 ALA A CA 1
ATOM 3930 C C . ALA A 1 481 ? 92.647 2.565 -97.399 1.00 84.00 481 ALA A C 1
ATOM 3932 O O . ALA A 1 481 ? 91.841 2.775 -96.493 1.00 84.00 481 ALA A O 1
ATOM 3933 N N . MET A 1 482 ? 93.014 1.325 -97.745 1.00 84.06 482 MET A N 1
ATOM 3934 C CA . MET A 1 482 ? 92.479 0.116 -97.107 1.00 84.06 482 MET A CA 1
ATOM 3935 C C . MET A 1 482 ? 92.894 0.006 -95.638 1.00 84.06 482 MET A C 1
ATOM 3937 O O . MET A 1 482 ? 92.055 -0.299 -94.788 1.00 84.06 482 MET A O 1
ATOM 3941 N N . LYS A 1 483 ? 94.161 0.305 -95.316 1.00 84.19 483 LYS A N 1
ATOM 3942 C CA . LYS A 1 483 ? 94.638 0.350 -93.927 1.00 84.19 483 LYS A CA 1
ATOM 3943 C C . LYS A 1 483 ? 93.898 1.421 -93.119 1.00 84.19 483 LYS A C 1
ATOM 3945 O O . LYS A 1 483 ? 93.434 1.130 -92.021 1.00 84.19 483 LYS A O 1
ATOM 3950 N N . TYR A 1 484 ? 93.730 2.620 -93.678 1.00 85.50 484 TYR A N 1
ATOM 3951 C CA . TYR A 1 484 ? 93.001 3.720 -93.046 1.00 85.50 484 TYR A CA 1
ATOM 3952 C C . TYR A 1 484 ? 91.533 3.354 -92.790 1.00 85.50 484 TYR A C 1
ATOM 3954 O O . TYR A 1 484 ? 91.028 3.557 -91.689 1.00 85.50 484 TYR A O 1
ATOM 3962 N N . LEU A 1 485 ? 90.853 2.745 -93.768 1.00 84.62 485 LEU A N 1
ATOM 3963 C CA . LEU A 1 485 ? 89.463 2.305 -93.627 1.00 84.62 485 LEU A CA 1
ATOM 3964 C C . LEU A 1 485 ? 89.303 1.188 -92.580 1.00 84.62 485 LEU A C 1
ATOM 3966 O O . LEU A 1 485 ? 88.318 1.178 -91.836 1.00 84.62 485 LEU A O 1
ATOM 3970 N N . GLY A 1 486 ? 90.273 0.271 -92.498 1.00 85.69 486 GLY A N 1
ATOM 3971 C CA . GLY A 1 486 ? 90.341 -0.756 -91.457 1.00 85.69 486 GLY A CA 1
ATOM 3972 C C . GLY A 1 486 ? 90.448 -0.140 -90.061 1.00 85.69 486 GLY A C 1
ATOM 3973 O O . GLY A 1 486 ? 89.573 -0.371 -89.224 1.00 85.69 486 GLY A O 1
ATOM 3974 N N . THR A 1 487 ? 91.445 0.727 -89.847 1.00 83.19 487 THR A N 1
ATOM 3975 C CA . THR A 1 487 ? 91.636 1.441 -88.572 1.00 83.19 487 THR A CA 1
ATOM 3976 C C . THR A 1 487 ? 90.419 2.304 -88.217 1.00 83.19 487 THR A C 1
ATOM 3978 O O . THR A 1 487 ? 89.995 2.319 -87.063 1.00 83.19 487 THR A O 1
ATOM 3981 N N . PHE A 1 488 ? 89.796 2.966 -89.198 1.00 85.12 488 PHE A N 1
ATOM 3982 C CA . PHE A 1 488 ? 88.567 3.744 -89.009 1.00 85.12 488 PHE A CA 1
ATOM 3983 C C . PHE A 1 488 ? 87.392 2.868 -88.557 1.00 85.12 488 PHE A C 1
ATOM 3985 O O . PHE A 1 488 ? 86.700 3.199 -87.595 1.00 85.12 488 PHE A O 1
ATOM 3992 N N . SER A 1 489 ? 87.197 1.711 -89.190 1.00 85.00 489 SER A N 1
ATOM 3993 C CA . SER A 1 489 ? 86.136 0.766 -88.820 1.00 85.00 489 SER A CA 1
ATOM 3994 C C . SER A 1 489 ? 86.326 0.200 -87.409 1.00 85.00 489 SER A C 1
ATOM 3996 O O . SER A 1 489 ? 85.353 0.054 -86.665 1.00 85.00 489 SER A O 1
ATOM 3998 N N . ASP A 1 490 ? 87.569 -0.106 -87.029 1.00 83.38 490 ASP A N 1
ATOM 3999 C CA . ASP A 1 490 ? 87.905 -0.563 -85.678 1.00 83.38 490 ASP A CA 1
ATOM 4000 C C . ASP A 1 490 ? 87.699 0.544 -84.638 1.00 83.38 490 ASP A C 1
ATOM 4002 O O . ASP A 1 490 ? 87.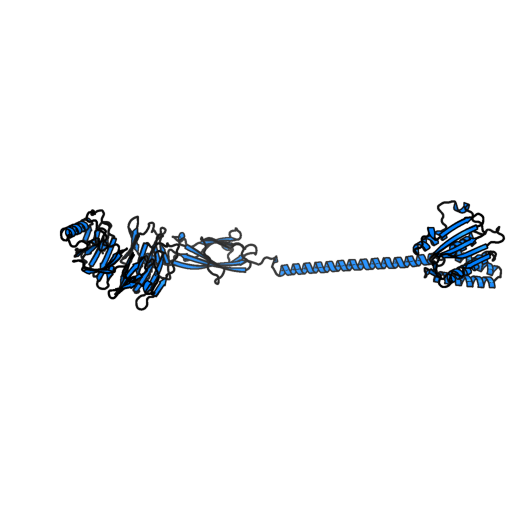223 0.268 -83.533 1.00 83.38 490 ASP A O 1
ATOM 4006 N N . LEU A 1 491 ? 87.984 1.802 -84.986 1.00 83.94 491 LEU A N 1
ATOM 4007 C CA . LEU A 1 491 ? 87.730 2.947 -84.115 1.00 83.94 491 LEU A CA 1
ATOM 4008 C C . LEU A 1 491 ? 86.224 3.174 -83.894 1.00 83.94 491 LEU A C 1
ATOM 4010 O O . LEU A 1 491 ? 85.814 3.357 -82.751 1.00 83.94 491 LEU A O 1
ATOM 4014 N N . ILE A 1 492 ? 85.387 3.090 -84.936 1.00 82.12 492 ILE A N 1
ATOM 4015 C CA . ILE A 1 492 ? 83.921 3.215 -84.807 1.00 82.12 492 ILE A CA 1
ATOM 4016 C C . ILE A 1 492 ? 83.334 2.079 -83.960 1.00 82.12 492 ILE A C 1
ATOM 4018 O O . ILE A 1 492 ? 82.521 2.330 -83.069 1.00 82.12 492 ILE A O 1
ATOM 4022 N N . ARG A 1 493 ? 83.775 0.832 -84.180 1.00 81.00 493 ARG A N 1
ATOM 4023 C CA . ARG A 1 493 ? 83.379 -0.303 -83.327 1.00 81.00 493 ARG A CA 1
ATOM 4024 C C . ARG A 1 493 ? 83.810 -0.091 -81.874 1.00 81.00 493 ARG A C 1
ATOM 4026 O O . ARG A 1 493 ? 83.017 -0.348 -80.971 1.00 81.00 493 ARG A O 1
ATOM 4033 N N . SER A 1 494 ? 85.025 0.420 -81.658 1.00 78.25 494 SER A N 1
ATOM 4034 C CA . SER A 1 494 ? 85.518 0.766 -80.319 1.00 78.25 494 SER A CA 1
ATOM 4035 C C . SER A 1 494 ? 84.658 1.857 -79.675 1.00 78.25 494 SER A C 1
ATOM 4037 O O . SER A 1 494 ? 84.309 1.725 -78.512 1.00 78.25 494 SER A O 1
ATOM 4039 N N . ASN A 1 495 ? 84.263 2.892 -80.424 1.00 78.62 495 ASN A N 1
ATOM 4040 C CA . ASN A 1 495 ? 83.423 3.991 -79.941 1.00 78.62 495 ASN A CA 1
ATOM 4041 C C . ASN A 1 495 ? 82.061 3.481 -79.439 1.00 78.62 495 ASN A C 1
ATOM 4043 O O . ASN A 1 495 ? 81.700 3.738 -78.296 1.00 78.62 495 ASN A O 1
ATOM 4047 N N . LEU A 1 496 ? 81.369 2.656 -80.233 1.00 74.06 496 LEU A N 1
ATOM 4048 C CA . LEU A 1 496 ? 80.091 2.053 -79.835 1.00 74.06 496 LEU A CA 1
ATOM 4049 C C . LEU A 1 496 ? 80.230 1.185 -78.575 1.00 74.06 496 LEU A C 1
ATOM 4051 O O . LEU A 1 496 ? 79.457 1.345 -77.634 1.00 74.06 496 LEU A O 1
ATOM 4055 N N . HIS A 1 497 ? 81.252 0.325 -78.509 1.00 75.56 497 HIS A N 1
ATOM 4056 C CA . HIS A 1 497 ? 81.499 -0.508 -77.325 1.00 75.56 497 HIS A CA 1
ATOM 4057 C C . HIS A 1 497 ? 81.809 0.322 -76.068 1.00 75.56 497 HIS A C 1
ATOM 4059 O O . HIS A 1 497 ? 81.355 0.012 -74.967 1.00 75.56 497 HIS A O 1
ATOM 4065 N N . ASN A 1 498 ? 82.558 1.407 -76.248 1.00 73.88 498 ASN A N 1
ATOM 4066 C CA . ASN A 1 498 ? 82.997 2.304 -75.190 1.00 73.88 498 ASN A CA 1
ATOM 4067 C C . ASN A 1 498 ? 81.870 3.203 -74.649 1.00 73.88 498 ASN A C 1
ATOM 4069 O O . ASN A 1 498 ? 81.965 3.664 -73.515 1.00 73.88 498 ASN A O 1
ATOM 4073 N N . THR A 1 499 ? 80.784 3.427 -75.402 1.00 68.06 499 THR A N 1
ATOM 4074 C CA . THR A 1 499 ? 79.618 4.187 -74.902 1.00 68.06 499 THR A CA 1
ATOM 4075 C C . THR A 1 499 ? 78.790 3.440 -73.852 1.00 68.06 499 THR A C 1
ATOM 4077 O O . THR A 1 499 ? 78.107 4.074 -73.049 1.00 68.06 499 THR A O 1
ATOM 4080 N N . GLU A 1 500 ? 78.875 2.108 -73.796 1.00 67.44 500 GLU A N 1
ATOM 4081 C CA . GLU A 1 500 ? 78.147 1.291 -72.813 1.00 67.44 500 GLU A CA 1
ATOM 4082 C C . GLU A 1 500 ? 78.860 1.207 -71.452 1.00 67.44 500 GLU A C 1
ATOM 4084 O O . GLU A 1 500 ? 78.270 0.752 -70.469 1.00 67.44 500 GLU A O 1
ATOM 4089 N N . ARG A 1 501 ? 80.129 1.638 -71.374 1.00 76.00 501 ARG A N 1
ATOM 4090 C CA . ARG A 1 501 ? 80.975 1.492 -70.184 1.00 76.00 501 ARG A CA 1
ATOM 4091 C C . ARG A 1 501 ? 81.419 2.859 -69.647 1.00 76.00 501 ARG A C 1
ATOM 4093 O O . ARG A 1 501 ? 81.989 3.655 -70.388 1.00 76.00 501 ARG A O 1
ATOM 4100 N N . PRO A 1 502 ? 81.190 3.160 -68.355 1.00 77.38 502 PRO A N 1
ATOM 4101 C CA . PRO A 1 502 ? 81.617 4.433 -67.774 1.00 77.38 502 PRO A CA 1
ATOM 4102 C C . PRO A 1 502 ? 83.147 4.540 -67.617 1.00 77.38 502 PRO A C 1
ATOM 4104 O O . PRO A 1 502 ? 83.686 5.644 -67.728 1.00 77.38 502 PRO A O 1
ATOM 4107 N N . LEU A 1 503 ? 83.825 3.406 -67.393 1.00 83.25 503 LEU A N 1
ATOM 4108 C CA . LEU A 1 503 ? 85.272 3.270 -67.201 1.00 83.25 503 LEU A CA 1
ATOM 4109 C C . LEU A 1 503 ? 85.829 2.172 -68.129 1.00 83.25 503 LEU A C 1
ATOM 4111 O O . LEU A 1 503 ? 85.174 1.143 -68.321 1.00 83.25 503 LEU A O 1
ATOM 4115 N N . ASN A 1 504 ? 87.038 2.365 -68.658 1.00 85.62 504 ASN A N 1
ATOM 4116 C CA . ASN A 1 504 ? 87.810 1.364 -69.406 1.00 85.62 504 ASN A CA 1
ATOM 4117 C C . ASN A 1 504 ? 89.195 1.170 -68.779 1.00 85.62 504 ASN A C 1
ATOM 4119 O O . ASN A 1 504 ? 89.628 1.963 -67.944 1.00 85.62 504 ASN A O 1
ATOM 4123 N N . THR A 1 505 ? 89.881 0.092 -69.155 1.00 90.00 505 THR A N 1
ATOM 4124 C CA . THR A 1 505 ? 91.263 -0.115 -68.716 1.00 90.00 505 THR A CA 1
ATOM 4125 C C . THR A 1 505 ? 92.181 0.915 -69.373 1.00 90.00 505 THR A C 1
ATOM 4127 O O . THR A 1 505 ? 91.914 1.398 -70.479 1.00 90.00 505 THR A O 1
ATOM 4130 N N . LEU A 1 506 ? 93.280 1.252 -68.702 1.00 88.38 506 LEU A N 1
ATOM 4131 C CA . LEU A 1 506 ? 94.292 2.147 -69.254 1.00 88.38 506 LEU A CA 1
ATOM 4132 C C . LEU A 1 506 ? 94.892 1.584 -70.556 1.00 88.38 506 LEU A C 1
ATOM 4134 O O . LEU A 1 506 ? 95.186 2.346 -71.477 1.00 88.38 506 LEU A O 1
ATOM 4138 N N . GLU A 1 507 ? 95.019 0.258 -70.666 1.00 90.88 507 GLU A N 1
ATOM 4139 C CA . GLU A 1 507 ? 95.398 -0.432 -71.903 1.00 90.88 507 GLU A CA 1
ATOM 4140 C C . GLU A 1 507 ? 94.438 -0.110 -73.054 1.00 90.88 507 GLU A C 1
ATOM 4142 O O . GLU A 1 507 ? 94.880 0.315 -74.127 1.00 90.88 507 GLU A O 1
ATOM 4147 N N . ASP A 1 508 ? 93.133 -0.267 -72.822 1.00 87.88 508 ASP A N 1
ATOM 4148 C CA . ASP A 1 508 ? 92.100 -0.024 -73.829 1.00 87.88 508 ASP A CA 1
ATOM 4149 C C . ASP A 1 508 ? 92.059 1.446 -74.255 1.00 87.88 508 ASP A C 1
ATOM 4151 O O . ASP A 1 508 ? 91.923 1.736 -75.446 1.00 87.88 508 ASP A O 1
ATOM 4155 N N . GLU A 1 509 ? 92.209 2.378 -73.309 1.00 89.88 509 GLU A N 1
ATOM 4156 C CA . GLU A 1 509 ? 92.248 3.815 -73.602 1.00 89.88 509 GLU A CA 1
ATOM 4157 C C . GLU A 1 509 ? 93.483 4.180 -74.434 1.00 89.88 509 GLU A C 1
ATOM 4159 O O . GLU A 1 509 ? 93.363 4.880 -75.439 1.00 89.88 509 GLU A O 1
ATOM 4164 N N . ILE A 1 510 ? 94.667 3.662 -74.091 1.00 89.38 510 ILE A N 1
ATOM 4165 C CA . ILE A 1 510 ? 95.887 3.895 -74.879 1.00 89.38 510 ILE A CA 1
ATOM 4166 C C . ILE A 1 510 ? 95.751 3.280 -76.275 1.00 89.38 510 ILE A C 1
ATOM 4168 O O . ILE A 1 510 ? 96.122 3.911 -77.266 1.00 89.38 510 ILE A O 1
ATOM 4172 N N . ALA A 1 511 ? 95.216 2.062 -76.386 1.00 89.06 511 ALA A N 1
ATOM 4173 C CA . ALA A 1 511 ? 95.002 1.404 -77.672 1.00 89.06 511 ALA A CA 1
ATOM 4174 C C . ALA A 1 511 ? 93.992 2.170 -78.542 1.00 89.06 511 ALA A C 1
ATOM 4176 O O . ALA A 1 511 ? 94.193 2.303 -79.753 1.00 89.06 511 ALA A O 1
ATOM 4177 N N . TYR A 1 512 ? 92.933 2.700 -77.929 1.00 89.00 512 TYR A N 1
ATOM 4178 C CA . TYR A 1 512 ? 91.959 3.569 -78.580 1.00 89.00 512 TYR A CA 1
ATOM 4179 C C . TYR A 1 512 ? 92.604 4.872 -79.070 1.00 89.00 512 TYR A C 1
ATOM 4181 O O . TYR A 1 512 ? 92.484 5.200 -80.252 1.00 89.00 512 TYR A O 1
ATOM 4189 N N . LEU A 1 513 ? 93.348 5.573 -78.207 1.00 88.56 513 LEU A N 1
ATOM 4190 C CA . LEU A 1 513 ? 94.040 6.813 -78.561 1.00 88.56 513 LEU A CA 1
ATOM 4191 C C . LEU A 1 513 ? 95.067 6.601 -79.669 1.00 88.56 513 LEU A C 1
ATOM 4193 O O . LEU A 1 513 ? 95.134 7.425 -80.570 1.00 88.56 513 LEU A O 1
ATOM 4197 N N . LYS A 1 514 ? 95.825 5.499 -79.658 1.00 89.44 514 LYS A N 1
ATOM 4198 C CA . LYS A 1 514 ? 96.766 5.167 -80.741 1.00 89.44 514 LYS A CA 1
ATOM 4199 C C . LYS A 1 514 ? 96.057 5.045 -82.087 1.00 89.44 514 LYS A C 1
ATOM 4201 O O . LYS A 1 514 ? 96.459 5.707 -83.033 1.00 89.44 514 LYS A O 1
ATOM 4206 N N . ARG A 1 515 ? 94.952 4.291 -82.155 1.00 88.25 515 ARG A N 1
ATOM 4207 C CA . ARG A 1 515 ? 94.146 4.178 -83.388 1.00 88.25 515 ARG A CA 1
ATOM 4208 C C . ARG A 1 515 ? 93.589 5.528 -83.836 1.00 88.25 515 ARG A C 1
ATOM 4210 O O . ARG A 1 515 ? 93.568 5.817 -85.028 1.00 88.25 515 ARG A O 1
ATOM 4217 N N . TYR A 1 516 ? 93.140 6.345 -82.886 1.00 88.19 516 TYR A N 1
ATOM 4218 C CA . TYR A 1 516 ? 92.657 7.696 -83.159 1.00 88.19 516 TYR A CA 1
ATOM 4219 C C . TYR A 1 516 ? 93.764 8.597 -83.728 1.00 88.19 516 TYR A C 1
ATOM 4221 O O . TYR A 1 516 ? 93.578 9.237 -84.760 1.00 88.19 516 TYR A O 1
ATOM 4229 N N . ILE A 1 517 ? 94.935 8.595 -83.089 1.00 88.38 517 ILE A N 1
ATOM 4230 C CA . ILE A 1 517 ? 96.127 9.345 -83.493 1.00 88.38 517 ILE A CA 1
ATOM 4231 C C . ILE A 1 517 ? 96.616 8.896 -84.868 1.00 88.38 517 ILE A C 1
ATOM 4233 O O . ILE A 1 517 ? 96.917 9.753 -85.687 1.00 88.38 517 ILE A O 1
ATOM 4237 N N . ASP A 1 518 ? 96.651 7.594 -85.154 1.00 86.19 518 ASP A N 1
ATOM 4238 C CA . ASP A 1 518 ? 97.056 7.070 -86.463 1.00 86.19 518 ASP A CA 1
ATOM 4239 C C . ASP A 1 518 ? 96.159 7.620 -87.586 1.00 86.19 518 ASP A C 1
ATOM 4241 O O . ASP A 1 518 ? 96.642 7.994 -88.655 1.00 86.19 518 ASP A O 1
ATOM 4245 N N . LEU A 1 519 ? 94.846 7.711 -87.338 1.00 86.69 519 LEU A N 1
ATOM 4246 C CA . LEU A 1 519 ? 93.887 8.256 -88.301 1.00 86.69 519 LEU A CA 1
ATOM 4247 C C . LEU A 1 519 ? 94.010 9.770 -88.469 1.00 86.69 519 LEU A C 1
ATOM 4249 O O . LEU A 1 519 ? 93.863 10.260 -89.589 1.00 86.69 519 LEU A O 1
ATOM 4253 N N . GLU A 1 520 ? 94.254 10.514 -87.393 1.00 85.75 520 GLU A N 1
ATOM 4254 C CA . GLU A 1 520 ? 94.459 11.961 -87.479 1.00 85.75 520 GLU A CA 1
ATOM 4255 C C . GLU A 1 520 ? 95.816 12.293 -88.112 1.00 85.75 520 GLU A C 1
ATOM 4257 O O . GLU A 1 520 ? 95.874 13.072 -89.059 1.00 85.75 520 GLU A O 1
ATOM 4262 N N . ASN A 1 521 ? 96.904 11.650 -87.693 1.00 85.81 521 ASN A N 1
ATOM 4263 C CA . ASN A 1 521 ? 98.257 11.931 -88.179 1.00 85.81 521 ASN A CA 1
ATOM 4264 C C . ASN A 1 521 ? 98.447 11.584 -89.661 1.00 85.81 521 ASN A C 1
ATOM 4266 O O . ASN A 1 521 ? 99.103 12.337 -90.382 1.00 85.81 521 ASN A O 1
ATOM 4270 N N . ALA A 1 522 ? 97.777 10.541 -90.159 1.00 82.44 522 ALA A N 1
ATOM 4271 C CA . ALA A 1 522 ? 97.756 10.235 -91.588 1.00 82.44 522 ALA A CA 1
ATOM 4272 C C . ALA A 1 522 ? 97.204 11.405 -92.434 1.00 82.44 522 ALA A C 1
ATOM 4274 O O . ALA A 1 522 ? 97.613 11.593 -93.581 1.00 82.44 522 ALA A O 1
ATOM 4275 N N . ARG A 1 523 ? 96.336 12.259 -91.869 1.00 80.00 523 ARG A N 1
ATOM 4276 C CA . ARG A 1 523 ? 95.845 13.492 -92.521 1.00 80.00 523 ARG A CA 1
ATOM 4277 C C . ARG A 1 523 ? 96.896 14.598 -92.540 1.00 80.00 523 ARG A C 1
ATOM 4279 O O . ARG A 1 523 ? 96.884 15.446 -93.427 1.00 80.00 523 ARG A O 1
ATOM 4286 N N . PHE A 1 524 ? 97.822 14.565 -91.587 1.00 77.88 524 PHE A N 1
ATOM 4287 C CA . PHE A 1 524 ? 98.964 15.470 -91.474 1.00 77.88 524 PHE A CA 1
ATOM 4288 C C . PHE A 1 524 ? 100.244 14.880 -92.083 1.00 77.88 524 PHE A C 1
ATOM 4290 O O . PHE A 1 524 ? 101.338 15.354 -91.781 1.00 77.88 524 PHE A O 1
ATOM 4297 N N . SER A 1 525 ? 100.116 13.892 -92.979 1.00 78.75 525 SER A N 1
ATOM 4298 C CA . SER A 1 525 ? 101.246 13.231 -93.653 1.00 78.75 525 SER A CA 1
ATOM 4299 C C . SER A 1 525 ? 102.253 12.601 -92.683 1.00 78.75 525 SER A C 1
ATOM 4301 O O . SER A 1 525 ? 103.453 12.623 -92.942 1.00 78.75 525 SER A O 1
ATOM 4303 N N . ASP A 1 526 ? 101.763 12.084 -91.554 1.00 82.06 526 ASP A N 1
ATOM 4304 C CA . ASP A 1 526 ? 102.549 11.408 -90.515 1.00 82.06 526 ASP A CA 1
ATOM 4305 C C . ASP A 1 526 ? 103.668 12.277 -89.907 1.00 82.06 526 ASP A C 1
ATOM 4307 O O . ASP A 1 526 ? 104.656 11.767 -89.378 1.00 82.06 526 ASP A O 1
ATOM 4311 N N . ARG A 1 527 ? 103.530 13.610 -89.978 1.00 83.81 527 ARG A N 1
ATOM 4312 C CA . ARG A 1 527 ? 104.577 14.556 -89.554 1.00 83.81 527 ARG A CA 1
ATOM 4313 C C . ARG A 1 527 ? 104.654 14.785 -88.042 1.00 83.81 527 ARG A C 1
ATOM 4315 O O . ARG A 1 527 ? 105.592 15.438 -87.595 1.00 83.81 527 ARG A O 1
ATOM 4322 N N . ILE A 1 528 ? 103.651 14.346 -87.276 1.00 86.69 528 ILE A N 1
ATOM 4323 C CA . ILE A 1 528 ? 103.560 14.580 -85.827 1.00 86.69 528 ILE A CA 1
ATOM 4324 C C . ILE A 1 528 ? 104.116 13.365 -85.089 1.00 86.69 528 ILE A C 1
ATOM 4326 O O . ILE A 1 528 ? 103.612 12.253 -85.238 1.00 86.69 528 ILE A O 1
ATOM 4330 N N . GLU A 1 529 ? 105.145 13.579 -84.274 1.00 87.69 529 GLU A N 1
ATOM 4331 C CA . GLU A 1 529 ? 105.709 12.539 -83.417 1.00 87.69 529 GLU A CA 1
ATOM 4332 C C . GLU A 1 529 ? 104.902 12.466 -82.115 1.00 87.69 529 GLU A C 1
ATOM 4334 O O . GLU A 1 529 ? 104.790 13.454 -81.386 1.00 87.69 529 GLU A O 1
ATOM 4339 N N . VAL A 1 530 ? 104.321 11.299 -81.821 1.00 88.94 530 VAL A N 1
ATOM 4340 C CA . VAL A 1 530 ? 103.534 11.095 -80.600 1.00 88.94 530 VAL A CA 1
ATOM 4341 C C . VAL A 1 530 ? 104.164 10.023 -79.725 1.00 88.94 530 VAL A C 1
ATOM 4343 O O . VAL A 1 530 ? 104.287 8.868 -80.134 1.00 88.94 530 VAL A O 1
ATOM 4346 N N . THR A 1 531 ? 104.512 10.396 -78.495 1.00 90.75 531 THR A N 1
ATOM 4347 C CA . THR A 1 531 ? 105.201 9.512 -77.548 1.00 90.75 531 THR A CA 1
ATOM 4348 C C . THR A 1 531 ? 104.329 9.243 -76.331 1.00 90.75 531 THR A C 1
ATOM 4350 O O . THR A 1 531 ? 103.883 10.172 -75.658 1.00 90.75 531 THR A O 1
ATOM 4353 N N . PHE A 1 532 ? 104.126 7.959 -76.031 1.00 90.62 532 PHE A N 1
ATOM 4354 C CA . PHE A 1 532 ? 103.455 7.494 -74.819 1.00 90.62 532 PHE A CA 1
ATOM 4355 C C . PHE A 1 532 ? 104.493 7.072 -73.780 1.00 90.62 532 PHE A C 1
ATOM 4357 O O . PHE A 1 532 ? 105.345 6.232 -74.069 1.00 90.62 532 PHE A O 1
ATOM 4364 N N . ILE A 1 533 ? 104.398 7.620 -72.572 1.00 91.19 533 ILE A N 1
ATOM 4365 C CA . ILE A 1 533 ? 105.255 7.263 -71.438 1.00 91.19 533 ILE A CA 1
ATOM 4366 C C . ILE A 1 533 ? 104.341 6.785 -70.314 1.00 91.19 533 ILE A C 1
ATOM 4368 O O . ILE A 1 533 ? 103.468 7.522 -69.866 1.00 91.19 533 ILE A O 1
ATOM 4372 N N . VAL A 1 534 ? 104.514 5.540 -69.880 1.00 89.19 534 VAL A N 1
ATOM 4373 C CA . VAL A 1 534 ? 103.723 4.952 -68.794 1.00 89.19 534 VAL A CA 1
ATOM 4374 C C . VAL A 1 534 ? 104.671 4.564 -67.674 1.00 89.19 534 VAL A C 1
ATOM 4376 O O . VAL A 1 534 ? 105.648 3.852 -67.907 1.00 89.19 534 VAL A O 1
ATOM 4379 N N . ASP A 1 535 ? 104.382 5.048 -66.474 1.00 87.81 535 ASP A N 1
ATOM 4380 C CA . ASP A 1 535 ? 105.084 4.675 -65.253 1.00 87.81 535 ASP A CA 1
ATOM 4381 C C . ASP A 1 535 ? 104.972 3.155 -65.011 1.00 87.81 535 ASP A C 1
ATOM 4383 O O . ASP A 1 535 ? 103.852 2.633 -64.994 1.00 87.81 535 ASP A O 1
ATOM 4387 N N . PRO A 1 536 ? 106.093 2.424 -64.828 1.00 84.38 536 PRO A N 1
ATOM 4388 C CA . PRO A 1 536 ? 106.084 0.982 -64.580 1.00 84.38 536 PRO A CA 1
ATOM 4389 C C . PRO A 1 536 ? 105.240 0.543 -63.376 1.00 84.38 536 PRO A C 1
ATOM 4391 O O . PRO A 1 536 ? 104.849 -0.622 -63.308 1.00 84.38 536 PRO A O 1
ATOM 4394 N N . GLU A 1 537 ? 104.952 1.441 -62.428 1.00 83.56 537 GLU A N 1
ATOM 4395 C CA . GLU A 1 537 ? 104.084 1.145 -61.285 1.00 83.56 537 GLU A CA 1
ATOM 4396 C C . GLU A 1 537 ? 102.583 1.115 -61.634 1.00 83.56 537 GLU A C 1
ATOM 4398 O O . GLU A 1 537 ? 101.775 0.702 -60.796 1.00 83.56 537 GLU A O 1
ATOM 4403 N N . LEU A 1 538 ? 102.170 1.553 -62.831 1.00 85.38 538 LEU A N 1
ATOM 4404 C CA . LEU A 1 538 ? 100.779 1.489 -63.296 1.00 85.38 538 LEU A CA 1
ATOM 4405 C C . LEU A 1 538 ? 100.494 0.176 -64.031 1.00 85.38 538 LEU A C 1
ATOM 4407 O O . LEU A 1 538 ? 101.086 -0.137 -65.062 1.00 85.38 538 LEU A O 1
ATOM 4411 N N . SER A 1 539 ? 99.513 -0.575 -63.530 1.00 85.88 539 SER A N 1
ATOM 4412 C CA . SER A 1 539 ? 99.033 -1.786 -64.192 1.00 85.88 539 SER A CA 1
ATOM 4413 C C . SER A 1 539 ? 98.057 -1.422 -65.310 1.00 85.88 539 SER A C 1
ATOM 4415 O O . SER A 1 539 ? 96.922 -1.031 -65.046 1.00 85.88 539 SER A O 1
ATOM 4417 N N . LEU A 1 540 ? 98.481 -1.587 -66.566 1.00 86.06 540 LEU A N 1
ATOM 4418 C CA . LEU A 1 540 ? 97.684 -1.232 -67.749 1.00 86.06 540 LEU A CA 1
ATOM 4419 C C . LEU A 1 540 ? 96.293 -1.894 -67.781 1.00 86.06 540 LEU A C 1
ATOM 4421 O O . LEU A 1 540 ? 95.341 -1.290 -68.266 1.00 86.06 540 LEU A O 1
ATOM 4425 N N . THR A 1 541 ? 96.161 -3.105 -67.238 1.00 86.06 541 THR A N 1
ATOM 4426 C CA . THR A 1 541 ? 94.908 -3.879 -67.254 1.00 86.06 541 THR A CA 1
ATOM 4427 C C . THR A 1 541 ? 94.032 -3.668 -66.020 1.00 86.06 541 THR A C 1
ATOM 4429 O O . THR A 1 541 ? 92.853 -4.010 -66.053 1.00 86.06 541 THR A O 1
ATOM 4432 N N . GLN A 1 542 ? 94.583 -3.134 -64.923 1.00 85.19 542 GLN A N 1
ATOM 4433 C CA . GLN A 1 542 ? 93.856 -2.950 -63.657 1.00 85.19 542 GLN A CA 1
ATOM 4434 C C . GLN A 1 542 ? 93.556 -1.483 -63.344 1.00 85.19 542 GLN A C 1
ATOM 4436 O O . GLN A 1 542 ? 92.587 -1.203 -62.640 1.00 85.19 542 GLN A O 1
ATOM 4441 N N . THR A 1 543 ? 94.358 -0.549 -63.856 1.00 86.19 543 THR A N 1
ATOM 4442 C CA . THR A 1 543 ? 94.085 0.883 -63.735 1.00 86.19 543 THR A CA 1
ATOM 4443 C C . THR A 1 543 ? 92.941 1.253 -64.669 1.00 86.19 543 THR A C 1
ATOM 4445 O O . THR A 1 543 ? 93.004 0.990 -65.872 1.00 86.19 543 THR A O 1
ATOM 4448 N N . HIS A 1 544 ? 91.900 1.859 -64.105 1.00 87.50 544 HIS A N 1
ATOM 4449 C CA . HIS A 1 544 ? 90.728 2.290 -64.851 1.00 87.50 544 HIS A CA 1
ATOM 4450 C C . HIS A 1 544 ? 90.784 3.789 -65.111 1.00 87.50 544 HIS A C 1
ATOM 4452 O O . HIS A 1 544 ? 91.164 4.564 -64.240 1.00 87.50 544 HIS A O 1
ATOM 4458 N N . ILE A 1 545 ? 90.359 4.191 -66.302 1.00 87.62 545 ILE A N 1
ATOM 4459 C CA . ILE A 1 545 ? 90.238 5.585 -66.709 1.00 87.62 545 ILE A CA 1
ATOM 4460 C C . ILE A 1 545 ? 88.818 5.831 -67.241 1.00 87.62 545 ILE A C 1
ATOM 4462 O O . ILE A 1 545 ? 88.200 4.924 -67.807 1.00 87.62 545 ILE A O 1
ATOM 4466 N N . PRO A 1 546 ? 88.235 7.027 -67.041 1.00 86.44 546 PRO A N 1
ATOM 4467 C CA . PRO A 1 546 ? 87.008 7.399 -67.723 1.00 86.44 546 PRO A CA 1
ATOM 4468 C C . PRO A 1 546 ? 87.174 7.280 -69.234 1.00 86.44 546 PRO A C 1
ATOM 4470 O O . PRO A 1 546 ? 88.081 7.855 -69.831 1.00 86.44 546 PRO A O 1
ATOM 4473 N N . THR A 1 547 ? 86.277 6.522 -69.849 1.00 85.56 547 THR A N 1
ATOM 4474 C CA . THR A 1 547 ? 86.424 6.143 -71.251 1.00 85.56 547 THR A CA 1
ATOM 4475 C C . THR A 1 547 ? 86.406 7.359 -72.177 1.00 85.56 547 THR A C 1
ATOM 4477 O O . THR A 1 547 ? 85.529 8.217 -72.055 1.00 85.56 547 THR A O 1
ATOM 4480 N N . MET A 1 548 ? 87.353 7.425 -73.119 1.00 82.00 548 MET A N 1
ATOM 4481 C CA . MET A 1 548 ? 87.500 8.505 -74.108 1.00 82.00 548 MET A CA 1
ATOM 4482 C C . MET A 1 548 ? 87.708 9.906 -73.506 1.00 82.00 548 MET A C 1
ATOM 4484 O O . MET A 1 548 ? 87.466 10.912 -74.176 1.00 82.00 548 MET A O 1
ATOM 4488 N N . ILE A 1 549 ? 88.144 10.011 -72.248 1.00 86.75 549 ILE A N 1
ATOM 4489 C CA . ILE A 1 549 ? 88.292 11.307 -71.569 1.00 86.75 549 ILE A CA 1
ATOM 4490 C C . ILE A 1 549 ? 89.461 12.130 -72.125 1.00 86.75 549 ILE A C 1
ATOM 4492 O O . ILE A 1 549 ? 89.436 13.358 -72.070 1.00 86.75 549 ILE A O 1
ATOM 4496 N N . LEU A 1 550 ? 90.474 11.460 -72.683 1.00 87.94 550 LEU A N 1
ATOM 4497 C CA . LEU A 1 550 ? 91.694 12.090 -73.191 1.00 87.94 550 LEU A CA 1
ATOM 4498 C C . LEU A 1 550 ? 91.590 12.503 -74.660 1.00 87.94 550 LEU A C 1
ATOM 4500 O O . LEU A 1 550 ? 92.280 13.429 -75.092 1.00 87.94 550 LEU A O 1
ATOM 4504 N N . GLN A 1 551 ? 90.711 11.846 -75.421 1.00 86.12 551 GLN A N 1
ATOM 4505 C CA . GLN A 1 551 ? 90.545 12.080 -76.854 1.00 86.12 551 GLN A CA 1
ATOM 4506 C C . GLN A 1 551 ? 90.328 13.563 -77.201 1.00 86.12 551 GLN A C 1
ATOM 4508 O O . GLN A 1 551 ? 91.019 14.028 -78.107 1.00 86.12 551 GLN A O 1
ATOM 4513 N N . PRO A 1 552 ? 89.462 14.339 -76.510 1.00 84.75 552 PRO A N 1
ATOM 4514 C CA . PRO A 1 552 ? 89.223 15.737 -76.878 1.00 84.75 552 PRO A CA 1
ATOM 4515 C C . PRO A 1 552 ? 90.484 16.602 -76.808 1.00 84.75 552 PRO A C 1
ATOM 4517 O O . PRO A 1 552 ? 90.641 17.539 -77.585 1.00 84.75 552 PRO A O 1
ATOM 4520 N N . PHE A 1 553 ? 91.402 16.296 -75.890 1.00 86.44 553 PHE A N 1
ATOM 4521 C CA . PHE A 1 553 ? 92.649 17.045 -75.739 1.00 86.44 553 PHE A CA 1
ATOM 4522 C C . PHE A 1 553 ? 93.667 16.674 -76.812 1.00 86.44 553 PHE A C 1
ATOM 4524 O O . PHE A 1 553 ? 94.327 17.557 -77.354 1.00 86.44 553 PHE A O 1
ATOM 4531 N N . VAL A 1 554 ? 93.737 15.391 -77.172 1.00 85.81 554 VAL A N 1
ATOM 4532 C CA . VAL A 1 554 ? 94.540 14.933 -78.311 1.00 85.81 554 VAL A CA 1
ATOM 4533 C C . VAL A 1 554 ? 93.994 15.523 -79.616 1.00 85.81 554 VAL A C 1
ATOM 4535 O O . VAL A 1 554 ? 94.759 16.082 -80.392 1.00 85.81 554 VAL A O 1
ATOM 4538 N N . GLU A 1 555 ? 92.677 15.495 -79.833 1.00 83.38 555 GLU A N 1
ATOM 4539 C CA . GLU A 1 555 ? 92.014 16.121 -80.987 1.00 83.38 555 GLU A CA 1
ATOM 4540 C C . GLU A 1 555 ? 92.343 17.617 -81.080 1.00 83.38 555 GLU A C 1
ATOM 4542 O O . GLU A 1 555 ? 92.770 18.091 -82.134 1.00 83.38 555 GLU A O 1
ATOM 4547 N N . ASN A 1 556 ? 92.232 18.350 -79.969 1.00 79.81 556 ASN A N 1
ATOM 4548 C CA . ASN A 1 556 ? 92.589 19.767 -79.930 1.00 79.81 556 ASN A CA 1
ATOM 4549 C C . ASN A 1 556 ? 94.061 20.006 -80.299 1.00 79.81 556 ASN A C 1
ATOM 4551 O O . ASN A 1 556 ? 94.350 20.977 -81.000 1.00 79.81 556 ASN A O 1
ATOM 4555 N N . ALA A 1 557 ? 94.980 19.128 -79.885 1.00 82.12 557 ALA A N 1
ATOM 4556 C CA . ALA A 1 557 ? 96.386 19.236 -80.268 1.00 82.12 557 ALA A CA 1
ATOM 4557 C C . ALA A 1 557 ? 96.572 19.088 -81.792 1.00 82.12 557 ALA A C 1
ATOM 4559 O O . ALA A 1 557 ? 97.238 19.915 -82.411 1.00 82.12 557 ALA A O 1
ATOM 4560 N N . PHE A 1 558 ? 95.914 18.114 -82.430 1.00 80.38 558 PHE A N 1
ATOM 4561 C CA . PHE A 1 558 ? 95.970 17.949 -83.891 1.00 80.38 558 PHE A CA 1
ATOM 4562 C C . PHE A 1 558 ? 95.341 19.124 -84.655 1.00 80.38 558 PHE A C 1
ATOM 4564 O O . PHE A 1 558 ? 95.910 19.586 -85.644 1.00 80.38 558 PHE A O 1
ATOM 4571 N N . ILE A 1 559 ? 94.187 19.627 -84.206 1.00 76.56 559 ILE A N 1
ATOM 4572 C CA . ILE A 1 559 ? 93.448 20.681 -84.920 1.00 76.56 559 ILE A CA 1
ATOM 4573 C C . ILE A 1 559 ? 94.094 22.060 -84.732 1.00 76.56 559 ILE A C 1
ATOM 4575 O O . ILE A 1 559 ? 94.173 22.837 -85.686 1.00 76.56 559 ILE A O 1
ATOM 4579 N N . HIS A 1 560 ? 94.525 22.392 -83.512 1.00 74.19 560 HIS A N 1
ATOM 4580 C CA . HIS A 1 560 ? 94.859 23.770 -83.138 1.00 74.19 560 HIS A CA 1
ATOM 4581 C C . HIS A 1 560 ? 96.343 24.005 -82.842 1.00 74.19 560 HIS A C 1
ATOM 4583 O O . HIS A 1 560 ? 96.815 25.123 -83.052 1.00 74.19 560 HIS A O 1
ATOM 4589 N N . ALA A 1 561 ? 97.097 22.997 -82.388 1.00 75.88 561 ALA A N 1
ATOM 4590 C CA . ALA A 1 561 ? 98.461 23.237 -81.911 1.00 75.88 561 ALA A CA 1
ATOM 4591 C C . ALA A 1 561 ? 99.484 23.425 -83.049 1.00 75.88 561 ALA A C 1
ATOM 4593 O O . ALA A 1 561 ? 100.466 24.148 -82.865 1.00 75.88 561 ALA A O 1
ATOM 4594 N N . PHE A 1 562 ? 99.270 22.835 -84.235 1.00 81.00 562 PHE A N 1
ATOM 4595 C CA . PHE A 1 562 ? 100.322 22.700 -85.260 1.00 81.00 562 PHE A CA 1
ATOM 4596 C C . PHE A 1 562 ? 100.006 23.350 -86.624 1.00 81.00 562 PHE A C 1
ATOM 4598 O O . PHE A 1 562 ? 99.722 22.649 -87.600 1.00 81.00 562 PHE A O 1
ATOM 4605 N N . PRO A 1 563 ? 100.152 24.680 -86.777 1.00 71.44 563 PRO A N 1
ATOM 4606 C CA . PRO A 1 563 ? 100.199 25.317 -88.095 1.00 71.44 563 PRO A CA 1
ATOM 4607 C C . PRO A 1 563 ? 101.451 24.887 -88.889 1.00 71.44 563 PRO A C 1
ATOM 4609 O O . PRO A 1 563 ? 102.438 24.418 -88.319 1.00 71.44 563 PRO A O 1
ATOM 4612 N N . SER A 1 564 ? 101.460 25.088 -90.212 1.00 67.81 564 SER A N 1
ATOM 4613 C CA . SER A 1 564 ? 102.526 24.621 -91.127 1.00 67.81 564 SER A CA 1
ATOM 4614 C C . SER A 1 564 ? 103.942 25.158 -90.844 1.00 67.81 564 SER A C 1
ATOM 4616 O O . SER A 1 564 ? 104.890 24.698 -91.465 1.00 67.81 564 SER A O 1
ATOM 4618 N N . ARG A 1 565 ? 104.097 26.118 -89.920 1.00 71.75 565 ARG A N 1
ATOM 4619 C CA . ARG A 1 565 ? 105.377 26.740 -89.523 1.00 71.75 565 ARG A CA 1
ATOM 4620 C C . ARG A 1 565 ? 106.168 25.978 -88.449 1.00 71.75 565 ARG A C 1
ATOM 4622 O O . ARG A 1 565 ? 107.293 26.362 -88.162 1.00 71.75 565 ARG A O 1
ATOM 4629 N N . ILE A 1 566 ? 105.570 24.975 -87.803 1.00 76.94 566 ILE A N 1
ATOM 4630 C CA . ILE A 1 566 ? 106.262 24.126 -86.822 1.00 76.94 566 ILE A CA 1
ATOM 4631 C C . ILE A 1 566 ? 106.942 22.986 -87.586 1.00 76.94 566 ILE A C 1
ATOM 4633 O O . ILE A 1 566 ? 106.250 22.172 -88.199 1.00 76.94 566 ILE A O 1
ATOM 4637 N N . GLU A 1 567 ? 108.278 22.954 -87.571 1.00 71.44 567 GLU A N 1
ATOM 4638 C CA . GLU A 1 567 ? 109.079 21.991 -88.344 1.00 71.44 567 GLU A CA 1
ATOM 4639 C C . GLU A 1 567 ? 109.059 20.573 -87.746 1.00 71.44 567 GLU A C 1
ATOM 4641 O O . GLU A 1 567 ? 109.014 19.608 -88.505 1.00 71.44 567 GLU A O 1
ATOM 4646 N N . SER A 1 568 ? 108.993 20.444 -86.413 1.00 81.31 568 SER A N 1
ATOM 4647 C CA . SER A 1 568 ? 108.969 19.150 -85.704 1.00 81.31 568 SER A CA 1
ATOM 4648 C C . SER A 1 568 ? 107.863 19.110 -84.639 1.00 81.31 568 SER A C 1
ATOM 4650 O O . SER A 1 568 ? 108.144 19.342 -83.459 1.00 81.31 568 SER A O 1
ATOM 4652 N N . PRO A 1 569 ? 106.593 18.885 -85.023 1.00 85.25 569 PRO A N 1
ATOM 4653 C CA . PRO A 1 569 ? 105.483 18.854 -84.078 1.00 85.25 569 PRO A CA 1
ATOM 4654 C C . PRO A 1 569 ? 105.502 17.572 -83.236 1.00 85.25 569 PRO A C 1
ATOM 4656 O O . PRO A 1 569 ? 105.626 16.467 -83.765 1.00 85.25 569 PRO A O 1
ATOM 4659 N N . GLN A 1 570 ? 105.371 17.729 -81.921 1.00 87.88 570 GLN A N 1
ATOM 4660 C CA . GLN A 1 570 ? 105.457 16.653 -80.939 1.00 87.88 570 GLN A CA 1
ATOM 4661 C C . GLN A 1 570 ? 104.280 16.713 -79.967 1.00 87.88 570 GLN A C 1
ATOM 4663 O O . GLN A 1 570 ? 103.960 17.778 -79.434 1.00 87.88 570 GLN A O 1
ATOM 4668 N N . ILE A 1 571 ? 103.676 15.554 -79.699 1.00 89.62 571 ILE A N 1
ATOM 4669 C CA . ILE A 1 571 ? 102.713 15.359 -78.610 1.00 89.62 571 ILE A CA 1
ATOM 4670 C C . ILE A 1 571 ? 103.283 14.307 -77.661 1.00 89.62 571 ILE A C 1
ATOM 4672 O O . ILE A 1 571 ? 103.634 13.198 -78.062 1.00 89.62 571 ILE A O 1
ATOM 4676 N N . ARG A 1 572 ? 103.342 14.630 -76.376 1.00 91.50 572 ARG A N 1
ATOM 4677 C CA . ARG A 1 572 ? 103.753 13.706 -75.324 1.00 91.50 572 ARG A CA 1
ATOM 4678 C C . ARG A 1 572 ? 102.569 13.399 -74.420 1.00 91.50 572 ARG A C 1
ATOM 4680 O O . ARG A 1 572 ? 101.948 14.325 -73.905 1.00 91.50 572 ARG A O 1
ATOM 4687 N N . ILE A 1 573 ? 102.276 12.115 -74.229 1.00 91.94 573 ILE A N 1
ATOM 4688 C CA . ILE A 1 573 ? 101.206 11.624 -73.354 1.00 91.94 573 ILE A CA 1
ATOM 4689 C C . ILE A 1 573 ? 101.848 10.772 -72.258 1.00 91.94 573 ILE A C 1
ATOM 4691 O O . ILE A 1 573 ? 102.395 9.704 -72.533 1.00 91.94 573 ILE A O 1
ATOM 4695 N N . GLU A 1 574 ? 101.806 11.258 -71.023 1.00 92.81 574 GLU A N 1
ATOM 4696 C CA . GLU A 1 574 ? 102.494 10.661 -69.877 1.00 92.81 574 GLU A CA 1
ATOM 4697 C C . GLU A 1 574 ? 101.492 10.230 -68.810 1.00 92.81 574 GLU A C 1
ATOM 4699 O O . GLU A 1 574 ? 100.610 11.001 -68.439 1.00 92.81 574 GLU A O 1
ATOM 4704 N N . PHE A 1 575 ? 101.654 9.021 -68.283 1.00 92.12 575 PHE A N 1
ATOM 4705 C CA . PHE A 1 575 ? 100.874 8.490 -67.170 1.00 92.12 575 PHE A CA 1
ATOM 4706 C C . PHE A 1 575 ? 101.820 8.220 -66.004 1.00 92.12 575 PHE A C 1
ATOM 4708 O O . PHE A 1 575 ? 102.680 7.348 -66.117 1.00 92.12 575 PHE A O 1
ATOM 4715 N N . ALA A 1 576 ? 101.674 8.967 -64.910 1.00 90.50 576 ALA A N 1
ATOM 4716 C CA . ALA A 1 576 ? 102.576 8.921 -63.759 1.00 90.50 576 ALA A CA 1
ATOM 4717 C C . ALA A 1 576 ? 101.819 8.718 -62.442 1.00 90.50 576 ALA A C 1
ATOM 4719 O O . ALA A 1 576 ? 100.716 9.243 -62.269 1.00 90.50 576 ALA A O 1
ATOM 4720 N N . VAL A 1 577 ? 102.406 7.979 -61.500 1.00 87.88 577 VAL A N 1
ATOM 4721 C CA . VAL A 1 577 ? 101.847 7.825 -60.148 1.00 87.88 577 VAL A CA 1
ATOM 4722 C C . VAL A 1 577 ? 102.191 9.056 -59.316 1.00 87.88 577 VAL A C 1
ATOM 4724 O O . VAL A 1 577 ? 103.351 9.454 -59.241 1.00 87.88 577 VAL A O 1
ATOM 4727 N N . ILE A 1 578 ? 101.191 9.667 -58.677 1.00 85.50 578 ILE A N 1
ATOM 4728 C CA . ILE A 1 578 ? 101.411 10.812 -57.779 1.00 85.50 578 ILE A CA 1
ATOM 4729 C C . ILE A 1 578 ? 101.461 10.343 -56.322 1.00 85.50 578 ILE A C 1
ATOM 4731 O O . ILE A 1 578 ? 102.306 10.793 -55.549 1.00 85.50 578 ILE A O 1
ATOM 4735 N N . ASN A 1 579 ? 100.573 9.422 -55.937 1.00 82.56 579 ASN A N 1
ATOM 4736 C CA . ASN A 1 579 ? 100.588 8.750 -54.638 1.00 82.56 579 ASN A CA 1
ATOM 4737 C C . ASN A 1 579 ? 99.915 7.364 -54.732 1.00 82.56 579 ASN A C 1
ATOM 4739 O O . ASN A 1 579 ? 99.511 6.928 -55.807 1.00 82.56 579 ASN A O 1
ATOM 4743 N N . SER A 1 580 ? 99.780 6.652 -53.607 1.00 74.75 580 SER A N 1
ATOM 4744 C CA . SER A 1 580 ? 99.235 5.284 -53.582 1.00 74.75 580 SER A CA 1
ATOM 4745 C C . SER A 1 580 ? 97.810 5.151 -54.135 1.00 74.75 580 SER A C 1
ATOM 4747 O O . SER A 1 580 ? 97.436 4.053 -54.548 1.00 74.75 580 SER A O 1
ATOM 4749 N N . GLN A 1 581 ? 97.035 6.238 -54.161 1.00 78.62 581 GLN A N 1
ATOM 4750 C CA . GLN A 1 581 ? 95.632 6.261 -54.574 1.00 78.62 581 GLN A CA 1
ATOM 4751 C C . GLN A 1 581 ? 95.362 7.155 -55.787 1.00 78.62 581 GLN A C 1
ATOM 4753 O O . GLN A 1 581 ? 94.232 7.160 -56.254 1.00 78.62 581 GLN A O 1
ATOM 4758 N N . THR A 1 582 ? 96.346 7.883 -56.325 1.00 86.00 582 THR A N 1
ATOM 4759 C CA . THR A 1 582 ? 96.133 8.768 -57.479 1.00 86.00 582 THR A CA 1
ATOM 4760 C C . THR A 1 582 ? 97.226 8.654 -58.531 1.00 86.00 582 THR A C 1
ATOM 4762 O O . THR A 1 582 ? 98.419 8.511 -58.238 1.00 86.00 582 THR A O 1
ATOM 4765 N N . TYR A 1 583 ? 96.809 8.759 -59.789 1.00 90.00 583 TYR A N 1
ATOM 4766 C CA . TYR A 1 583 ? 97.694 8.864 -60.938 1.00 90.00 583 TYR A CA 1
ATOM 4767 C C . TYR A 1 583 ? 97.308 10.075 -61.790 1.00 90.00 583 TYR A C 1
ATOM 4769 O O . TYR A 1 583 ? 96.158 10.515 -61.809 1.00 90.00 583 TYR A O 1
ATOM 4777 N N . GLN A 1 584 ? 98.291 10.634 -62.484 1.00 91.56 584 GLN A N 1
ATOM 4778 C CA . GLN A 1 584 ? 98.125 11.798 -63.340 1.00 91.56 584 GLN A CA 1
ATOM 4779 C C . GLN A 1 584 ? 98.402 11.411 -64.788 1.00 91.56 584 GLN A C 1
ATOM 4781 O O . GLN A 1 584 ? 99.461 10.868 -65.107 1.00 91.56 584 GLN A O 1
ATOM 4786 N N . CYS A 1 585 ? 97.470 11.749 -65.672 1.00 90.94 585 CYS A N 1
ATOM 4787 C CA . CYS A 1 585 ? 97.710 11.802 -67.104 1.00 90.94 585 CYS A CA 1
ATOM 4788 C C . CYS A 1 585 ? 98.114 13.226 -67.495 1.00 90.94 585 CYS A C 1
ATOM 4790 O O . CYS A 1 585 ? 97.438 14.194 -67.147 1.00 90.94 585 CYS A O 1
ATOM 4792 N N . THR A 1 586 ? 99.196 13.359 -68.251 1.00 90.94 586 THR A N 1
ATOM 4793 C CA . THR A 1 586 ? 99.709 14.639 -68.737 1.00 90.94 586 THR A CA 1
ATOM 4794 C C . THR A 1 586 ? 99.812 14.601 -70.253 1.00 90.94 586 THR A C 1
ATOM 4796 O O . THR A 1 586 ? 100.488 13.734 -70.795 1.00 90.94 586 THR A O 1
ATOM 4799 N N . ILE A 1 587 ? 99.159 15.535 -70.942 1.00 89.94 587 ILE A N 1
ATOM 4800 C CA . ILE A 1 587 ? 99.297 15.725 -72.390 1.00 89.94 587 ILE A CA 1
ATOM 4801 C C . ILE A 1 587 ? 100.022 17.048 -72.611 1.00 89.94 587 ILE A C 1
ATOM 4803 O O . ILE A 1 587 ? 99.546 18.092 -72.164 1.00 89.94 587 ILE A O 1
ATOM 4807 N N . THR A 1 588 ? 101.165 16.997 -73.288 1.00 88.94 588 THR A N 1
ATOM 4808 C CA . THR A 1 588 ? 101.981 18.172 -73.611 1.00 88.94 588 THR A CA 1
ATOM 4809 C C . THR A 1 588 ? 102.210 18.240 -75.112 1.00 88.94 588 THR A C 1
ATOM 4811 O O . THR A 1 588 ? 102.658 17.257 -75.702 1.00 88.94 588 THR A O 1
ATOM 4814 N N . ASP A 1 589 ? 101.952 19.391 -75.724 1.00 87.25 589 ASP A N 1
ATOM 4815 C CA . ASP A 1 589 ? 102.352 19.680 -77.104 1.00 87.25 589 ASP A CA 1
ATOM 4816 C C . ASP A 1 589 ? 103.443 20.761 -77.160 1.00 87.25 589 ASP A C 1
ATOM 4818 O O . ASP A 1 589 ? 103.613 21.529 -76.214 1.00 87.25 589 ASP A O 1
ATOM 4822 N N . ASN A 1 590 ? 104.194 20.809 -78.266 1.00 84.69 590 ASN A N 1
ATOM 4823 C CA . ASN A 1 590 ? 105.188 21.857 -78.550 1.00 84.69 590 ASN A CA 1
ATOM 4824 C C . ASN A 1 590 ? 104.694 22.894 -79.584 1.00 84.69 590 ASN A C 1
ATOM 4826 O O . ASN A 1 590 ? 105.488 23.503 -80.309 1.00 84.69 590 ASN A O 1
ATOM 4830 N N . GLY A 1 591 ? 103.374 23.029 -79.712 1.00 79.31 591 GLY A N 1
ATOM 4831 C CA . GLY A 1 591 ? 102.717 23.868 -80.699 1.00 79.31 591 GLY A CA 1
ATOM 4832 C C . GLY A 1 591 ? 102.523 25.312 -80.239 1.00 79.31 591 GLY A C 1
ATOM 4833 O O . GLY A 1 591 ? 103.257 25.853 -79.412 1.00 79.31 591 GLY A O 1
ATOM 4834 N N . ILE A 1 592 ? 101.515 25.975 -80.805 1.00 74.62 592 ILE A N 1
ATOM 4835 C CA . ILE A 1 592 ? 101.162 27.355 -80.449 1.00 74.62 592 ILE A CA 1
ATOM 4836 C C . ILE A 1 592 ? 100.124 27.378 -79.315 1.00 74.62 592 ILE A C 1
ATOM 4838 O O . ILE A 1 592 ? 98.939 27.167 -79.539 1.00 74.62 592 ILE A O 1
ATOM 4842 N N . GLY A 1 593 ? 100.546 27.680 -78.086 1.00 65.25 593 GLY A N 1
ATOM 4843 C CA . GLY A 1 593 ? 99.635 27.875 -76.947 1.00 65.25 593 GLY A CA 1
ATOM 4844 C C . GLY A 1 593 ? 99.211 29.339 -76.791 1.00 65.25 593 GLY A C 1
ATOM 4845 O O . GLY A 1 593 ? 99.525 29.990 -75.794 1.00 65.25 593 GLY A O 1
ATOM 4846 N N . ASP A 1 594 ? 98.553 29.904 -77.805 1.00 56.56 594 ASP A N 1
ATOM 4847 C CA . ASP A 1 594 ? 98.229 31.333 -77.822 1.00 56.56 594 ASP A CA 1
ATOM 4848 C C . ASP A 1 594 ? 97.065 31.684 -76.871 1.00 56.56 594 ASP A C 1
ATOM 4850 O O . ASP A 1 594 ? 95.891 31.444 -77.159 1.00 56.56 594 ASP A O 1
ATOM 4854 N N . ALA A 1 595 ? 97.390 32.320 -75.740 1.00 51.94 595 ALA A N 1
ATOM 4855 C CA . ALA A 1 595 ? 96.416 32.844 -74.780 1.00 51.94 595 ALA A CA 1
ATOM 4856 C C . ALA A 1 595 ? 95.508 33.953 -75.363 1.00 51.94 595 ALA A C 1
ATOM 4858 O O . ALA A 1 595 ? 94.469 34.268 -74.777 1.00 51.94 595 ALA A O 1
ATOM 4859 N N . SER A 1 596 ? 95.853 34.544 -76.515 1.00 48.94 596 SER A N 1
ATOM 4860 C CA . SER A 1 596 ? 95.069 35.617 -77.139 1.00 48.94 596 SER A CA 1
ATOM 4861 C C . SER A 1 596 ? 93.857 35.132 -77.955 1.00 48.94 596 SER A C 1
ATOM 4863 O O . SER A 1 596 ? 92.909 35.901 -78.121 1.00 48.94 596 SER A O 1
ATOM 4865 N N . PHE A 1 597 ? 93.790 33.848 -78.338 1.00 50.78 597 PHE A N 1
ATOM 4866 C CA . PHE A 1 597 ? 92.591 33.239 -78.948 1.00 50.78 597 PHE A CA 1
ATOM 4867 C C . PHE A 1 597 ? 91.464 32.946 -77.936 1.00 50.78 597 PHE A C 1
ATOM 4869 O O . PHE A 1 597 ? 90.315 32.746 -78.331 1.00 50.78 597 PHE A O 1
ATOM 4876 N N . HIS A 1 598 ? 91.759 32.984 -76.631 1.00 51.41 598 HIS A N 1
ATOM 4877 C CA . HIS A 1 598 ? 90.816 32.679 -75.545 1.00 51.41 598 HIS A CA 1
ATOM 4878 C C . HIS A 1 598 ? 90.401 33.899 -74.697 1.00 51.41 598 HIS A C 1
ATOM 4880 O O . HIS A 1 598 ? 89.718 33.746 -73.685 1.00 51.41 598 HIS A O 1
ATOM 4886 N N . ASN A 1 599 ? 90.733 35.129 -75.114 1.00 42.09 599 ASN A N 1
ATOM 4887 C CA . ASN A 1 599 ? 90.432 36.352 -74.349 1.00 42.09 599 ASN A CA 1
ATOM 4888 C C . ASN A 1 599 ? 88.951 36.809 -74.390 1.00 42.09 599 ASN A C 1
ATOM 4890 O O . ASN A 1 599 ? 88.602 37.837 -73.812 1.00 42.09 599 ASN A O 1
ATOM 4894 N N . ASN A 1 600 ? 88.053 36.028 -75.000 1.00 40.91 600 ASN A N 1
ATOM 4895 C CA . ASN A 1 600 ? 86.616 36.116 -74.735 1.00 40.91 600 ASN A CA 1
ATOM 4896 C C . ASN A 1 600 ? 86.283 35.197 -73.554 1.00 40.91 600 ASN A C 1
ATOM 4898 O O . ASN A 1 600 ? 86.176 33.983 -73.719 1.00 40.91 600 ASN A O 1
ATOM 4902 N N . LYS A 1 601 ? 86.073 35.786 -72.370 1.00 43.81 601 LYS A N 1
ATOM 4903 C CA . LYS A 1 601 ? 85.775 35.126 -71.079 1.00 43.81 601 LYS A CA 1
ATOM 4904 C C . LYS A 1 601 ? 84.524 34.213 -71.031 1.00 43.81 601 LYS A C 1
ATOM 4906 O O . LYS A 1 601 ? 84.077 33.873 -69.943 1.00 43.81 601 LYS A O 1
ATOM 4911 N N . HIS A 1 602 ? 83.966 33.779 -72.162 1.00 42.03 602 HIS A N 1
ATOM 4912 C CA . HIS A 1 602 ? 82.772 32.927 -72.215 1.00 42.03 602 HIS A CA 1
ATOM 4913 C C . HIS A 1 602 ? 82.794 31.784 -73.244 1.00 42.03 602 HIS A C 1
ATOM 4915 O O . HIS A 1 602 ? 81.774 31.122 -73.403 1.00 42.03 602 HIS A O 1
ATOM 4921 N N . HIS A 1 603 ? 83.920 31.479 -73.898 1.00 43.25 603 HIS A N 1
ATOM 4922 C CA . HIS A 1 603 ? 84.001 30.303 -74.779 1.00 43.25 603 HIS A CA 1
ATOM 4923 C C . HIS A 1 603 ? 84.908 29.212 -74.192 1.00 43.25 603 HIS A C 1
ATOM 4925 O O . HIS A 1 603 ? 86.088 29.107 -74.522 1.00 43.25 603 HIS A O 1
ATOM 4931 N N . VAL A 1 604 ? 84.338 28.375 -73.319 1.00 54.69 604 VAL A N 1
ATOM 4932 C CA . VAL A 1 604 ? 84.892 27.044 -73.017 1.00 54.69 604 VAL A CA 1
ATOM 4933 C C . VAL A 1 604 ? 84.668 26.189 -74.266 1.00 54.69 604 VAL A C 1
ATOM 4935 O O . VAL A 1 604 ? 83.561 26.182 -74.811 1.00 54.69 604 VAL A O 1
ATOM 4938 N N . SER A 1 605 ? 85.700 25.511 -74.778 1.00 63.81 605 SER A N 1
ATOM 4939 C CA . SER A 1 605 ? 85.503 24.618 -75.924 1.00 63.81 605 SER A CA 1
ATOM 4940 C C . SER A 1 605 ? 84.496 23.530 -75.533 1.00 63.81 605 SER A C 1
ATOM 4942 O O . SER A 1 605 ? 84.557 22.974 -74.434 1.00 63.81 605 SER A O 1
ATOM 4944 N N . LYS A 1 606 ? 83.538 23.234 -76.420 1.00 65.00 606 LYS A N 1
ATOM 4945 C CA . LYS A 1 606 ? 82.468 22.254 -76.163 1.00 65.00 606 LYS A CA 1
ATOM 4946 C C . LYS A 1 606 ? 83.038 20.899 -75.709 1.00 65.00 606 LYS A C 1
ATOM 4948 O O . LYS A 1 606 ? 82.457 20.256 -74.846 1.00 65.00 606 LYS A O 1
ATOM 4953 N N . GLY A 1 607 ? 84.213 20.517 -76.224 1.00 69.50 607 GLY A N 1
ATOM 4954 C CA . GLY A 1 607 ? 84.954 19.328 -75.792 1.00 69.50 607 GLY A CA 1
ATOM 4955 C C . GLY A 1 607 ? 85.398 19.371 -74.324 1.00 69.50 607 GLY A C 1
ATOM 4956 O O . GLY A 1 607 ? 85.159 18.417 -73.593 1.00 69.50 607 GLY A O 1
ATOM 4957 N N . THR A 1 608 ? 85.965 20.486 -73.851 1.00 76.19 608 THR A N 1
ATOM 4958 C CA . THR A 1 608 ? 86.376 20.636 -72.441 1.00 76.19 608 THR A CA 1
ATOM 4959 C C . THR A 1 608 ? 85.175 20.675 -71.496 1.00 76.19 608 THR A C 1
ATOM 4961 O O . THR A 1 608 ? 85.243 20.121 -70.400 1.00 76.19 608 THR A O 1
ATOM 4964 N N . GLN A 1 609 ? 84.055 21.280 -71.909 1.00 77.50 609 GLN A N 1
ATOM 4965 C CA . GLN A 1 609 ? 82.819 21.259 -71.120 1.00 77.50 609 GLN A CA 1
ATOM 4966 C C . GLN A 1 609 ? 82.285 19.828 -70.946 1.00 77.50 609 GLN A C 1
ATOM 4968 O O . GLN A 1 609 ? 81.971 19.432 -69.826 1.00 77.50 609 GLN A O 1
ATOM 4973 N N . LEU A 1 610 ? 82.259 19.035 -72.022 1.00 74.44 610 LEU A N 1
ATOM 4974 C CA . LEU A 1 610 ? 81.823 17.636 -71.973 1.00 74.44 610 LEU A CA 1
ATOM 4975 C C . LEU A 1 610 ? 82.719 16.777 -71.070 1.00 74.44 610 LEU A C 1
ATOM 4977 O O . LEU A 1 610 ? 82.214 15.940 -70.325 1.00 74.44 610 LEU A O 1
ATOM 4981 N N . VAL A 1 611 ? 84.035 17.013 -71.084 1.00 82.44 611 VAL A N 1
ATOM 4982 C CA . VAL A 1 611 ? 84.967 16.347 -70.159 1.00 82.44 611 VAL A CA 1
ATOM 4983 C C . VAL A 1 611 ? 84.648 16.707 -68.705 1.00 82.44 611 VAL A C 1
ATOM 4985 O O . VAL A 1 611 ? 84.573 15.813 -67.864 1.00 82.44 611 VAL A O 1
ATOM 4988 N N . ARG A 1 612 ? 84.403 17.988 -68.396 1.00 84.06 612 ARG A N 1
ATOM 4989 C CA . ARG A 1 612 ? 84.060 18.428 -67.030 1.00 84.06 612 ARG A CA 1
ATOM 4990 C C . ARG A 1 612 ? 82.737 17.841 -66.537 1.00 84.06 612 ARG A C 1
ATOM 4992 O O . ARG A 1 612 ? 82.673 17.369 -65.405 1.00 84.06 612 ARG A O 1
ATOM 4999 N N . GLU A 1 613 ? 81.705 17.835 -67.378 1.00 80.00 613 GLU A N 1
ATOM 5000 C CA . GLU A 1 613 ? 80.415 17.210 -67.058 1.00 80.00 613 GLU A CA 1
ATOM 5001 C C . GLU A 1 613 ? 80.590 15.709 -66.790 1.00 80.00 613 GLU A C 1
ATOM 5003 O O . GLU A 1 613 ? 80.085 15.196 -65.792 1.00 80.00 613 GLU A O 1
ATOM 5008 N N . ARG A 1 614 ? 81.380 15.013 -67.619 1.00 80.81 614 ARG A N 1
ATOM 5009 C CA . ARG A 1 614 ? 81.660 13.581 -67.447 1.00 80.81 614 ARG A CA 1
ATOM 5010 C C . ARG A 1 614 ? 82.416 13.276 -66.153 1.00 80.81 614 ARG A C 1
ATOM 5012 O O . ARG A 1 614 ? 82.048 12.328 -65.466 1.00 80.81 614 ARG A O 1
ATOM 5019 N N . LEU A 1 615 ? 83.422 14.076 -65.798 1.00 83.19 615 LEU A N 1
ATOM 5020 C CA . LEU A 1 615 ? 84.131 13.944 -64.519 1.00 83.19 615 LEU A CA 1
ATOM 5021 C C . LEU A 1 615 ? 83.171 14.114 -63.334 1.00 83.19 615 LEU A C 1
ATOM 5023 O O . LEU A 1 615 ? 83.172 13.281 -62.430 1.00 83.19 615 LEU A O 1
ATOM 5027 N N . SER A 1 616 ? 82.287 15.116 -63.388 1.00 83.19 616 SER A N 1
ATOM 5028 C CA . SER A 1 616 ? 81.281 15.350 -62.346 1.00 83.19 616 SER A CA 1
ATOM 5029 C C . SER A 1 616 ? 80.290 14.189 -62.208 1.00 83.19 616 SER A C 1
ATOM 5031 O O . SER A 1 616 ? 80.002 13.768 -61.088 1.00 83.19 616 SER A O 1
ATOM 5033 N N . PHE A 1 617 ? 79.810 13.618 -63.320 1.00 80.56 617 PHE A N 1
ATOM 5034 C CA . PHE A 1 617 ? 78.925 12.444 -63.297 1.00 80.56 617 PHE A CA 1
ATOM 5035 C C . PHE A 1 617 ? 79.573 11.208 -62.668 1.00 80.56 617 PHE A C 1
ATOM 5037 O O . PHE A 1 617 ? 78.874 10.396 -62.063 1.00 80.56 617 PHE A O 1
ATOM 5044 N N . LEU A 1 618 ? 80.891 11.063 -62.807 1.00 79.44 618 LEU A N 1
ATOM 5045 C CA . LEU A 1 618 ? 81.654 9.954 -62.232 1.00 79.44 618 LEU A CA 1
ATOM 5046 C C . LEU A 1 618 ? 82.113 10.223 -60.790 1.00 79.44 618 LEU A C 1
ATOM 5048 O O . LEU A 1 618 ? 82.766 9.371 -60.198 1.00 79.44 618 LEU A O 1
ATOM 5052 N N . GLY A 1 619 ? 81.736 11.367 -60.210 1.00 80.12 619 GLY A N 1
ATOM 5053 C CA . GLY A 1 619 ? 82.031 11.717 -58.820 1.00 80.12 619 GLY A CA 1
ATOM 5054 C C . GLY A 1 619 ? 83.367 12.433 -58.601 1.00 80.12 619 GLY A C 1
ATOM 5055 O O . GLY A 1 619 ? 83.718 12.680 -57.451 1.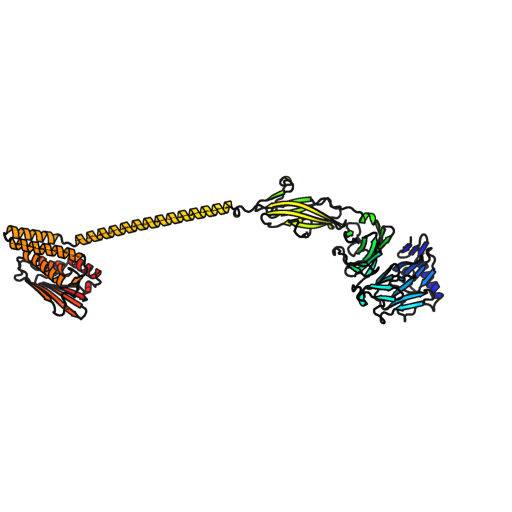00 80.12 619 GLY A O 1
ATOM 5056 N N . TYR A 1 620 ? 84.088 12.804 -59.665 1.00 82.50 620 TYR A N 1
ATOM 5057 C CA . TYR A 1 620 ? 85.305 13.615 -59.571 1.00 82.50 620 TYR A CA 1
ATOM 5058 C C . TYR A 1 620 ? 84.968 15.109 -59.479 1.00 82.50 620 TYR A C 1
ATOM 5060 O O . TYR A 1 620 ? 83.988 15.573 -60.063 1.00 82.50 620 TYR A O 1
ATOM 5068 N N . ASP A 1 621 ? 85.811 15.878 -58.786 1.00 85.62 621 ASP A N 1
ATOM 5069 C CA . ASP A 1 621 ? 85.742 17.344 -58.751 1.00 85.62 621 ASP A CA 1
ATOM 5070 C C . ASP A 1 621 ? 86.440 17.917 -60.002 1.00 85.62 621 ASP A C 1
ATOM 5072 O O . ASP A 1 621 ? 87.674 17.898 -60.068 1.00 85.62 621 ASP A O 1
ATOM 5076 N N . PRO A 1 622 ? 85.702 18.423 -61.014 1.00 83.69 622 PRO A N 1
ATOM 5077 C CA . PRO A 1 622 ? 86.287 18.774 -62.309 1.00 83.69 622 PRO A CA 1
ATOM 5078 C C . PRO A 1 622 ? 87.320 19.901 -62.231 1.00 83.69 622 PRO A C 1
ATOM 5080 O O . PRO A 1 622 ? 88.232 19.942 -63.053 1.00 83.69 622 PRO A O 1
ATOM 5083 N N . GLU A 1 623 ? 87.182 20.810 -61.261 1.00 81.19 623 GLU A N 1
ATOM 5084 C CA . GLU A 1 623 ? 88.092 21.950 -61.093 1.00 81.19 623 GLU A CA 1
ATOM 5085 C C . GLU A 1 623 ? 89.418 21.537 -60.435 1.00 81.19 623 GLU A C 1
ATOM 5087 O O . GLU A 1 623 ? 90.432 22.207 -60.623 1.00 81.19 623 GLU A O 1
ATOM 5092 N N . LYS A 1 624 ? 89.435 20.422 -59.693 1.00 81.50 624 LYS A N 1
ATOM 5093 C CA . LYS A 1 624 ? 90.666 19.853 -59.122 1.00 81.50 624 LYS A CA 1
ATOM 5094 C C . LYS A 1 624 ? 91.318 18.851 -60.060 1.00 81.50 624 LYS A C 1
ATOM 5096 O O . LYS A 1 624 ? 92.530 18.903 -60.244 1.00 81.50 624 LYS A O 1
ATOM 5101 N N . SER A 1 625 ? 90.513 17.972 -60.651 1.00 85.31 625 SER A N 1
ATOM 5102 C CA . SER A 1 625 ? 91.000 16.872 -61.478 1.00 85.31 625 SER A CA 1
ATOM 5103 C C . SER A 1 625 ? 91.544 17.330 -62.825 1.00 85.31 625 SER A C 1
ATOM 5105 O O . SER A 1 625 ? 92.446 16.679 -63.330 1.00 85.31 625 SER A O 1
ATOM 5107 N N . LEU A 1 626 ? 91.044 18.419 -63.424 1.00 88.88 626 LEU A N 1
ATOM 5108 C CA . LEU A 1 626 ? 91.486 18.875 -64.747 1.00 88.88 626 LEU A CA 1
ATOM 5109 C C . LEU A 1 626 ? 92.106 20.275 -64.690 1.00 88.88 626 LEU A C 1
ATOM 5111 O O . LEU A 1 626 ? 91.415 21.269 -64.474 1.00 88.88 626 LEU A O 1
ATOM 5115 N N . GLN A 1 627 ? 93.395 20.367 -65.012 1.00 87.25 627 GLN A N 1
ATOM 5116 C CA . GLN A 1 627 ? 94.120 21.631 -65.130 1.00 87.25 627 GLN A CA 1
ATOM 5117 C C . GLN A 1 627 ? 94.680 21.786 -66.543 1.00 87.25 627 GLN A C 1
ATOM 5119 O O . GLN A 1 627 ? 95.381 20.911 -67.046 1.00 87.25 627 GLN A O 1
ATOM 5124 N N . ILE A 1 628 ? 94.389 22.916 -67.187 1.00 85.06 628 ILE A N 1
ATOM 5125 C CA . ILE A 1 628 ? 94.886 23.234 -68.531 1.00 85.06 628 ILE A CA 1
ATOM 5126 C C . ILE A 1 628 ? 95.696 24.523 -68.446 1.00 85.06 628 ILE A C 1
ATOM 5128 O O . ILE A 1 628 ? 95.177 25.560 -68.033 1.00 85.06 628 ILE A O 1
ATOM 5132 N N . SER A 1 629 ? 96.965 24.451 -68.836 1.00 83.75 629 SER A N 1
ATOM 5133 C CA . SER A 1 629 ? 97.891 25.582 -68.879 1.00 83.75 629 SER A CA 1
ATOM 5134 C C . SER A 1 629 ? 98.331 25.837 -70.318 1.00 83.75 629 SER A C 1
ATOM 5136 O O . SER A 1 629 ? 98.741 24.911 -71.014 1.00 83.75 629 SER A O 1
ATOM 5138 N N . TYR A 1 630 ? 98.284 27.095 -70.752 1.00 81.50 630 TYR A N 1
ATOM 5139 C CA . TYR A 1 630 ? 98.737 27.515 -72.081 1.00 81.50 630 TYR A CA 1
ATOM 5140 C C . TYR A 1 630 ? 100.042 28.304 -71.962 1.00 81.50 630 TYR A C 1
ATOM 5142 O O . TYR A 1 630 ? 100.175 29.159 -71.083 1.00 81.50 630 TYR A O 1
ATOM 5150 N N . SER A 1 631 ? 101.000 28.035 -72.845 1.00 76.25 631 SER A N 1
ATOM 5151 C CA . SER A 1 631 ? 102.281 28.741 -72.907 1.00 76.25 631 SER A CA 1
ATOM 5152 C C . SER A 1 631 ? 102.626 29.132 -74.344 1.00 76.25 631 SER A C 1
ATOM 5154 O O . SER A 1 631 ? 102.142 28.526 -75.295 1.00 76.25 631 SER A O 1
ATOM 5156 N N . GLN A 1 632 ? 103.543 30.088 -74.531 1.00 67.50 632 GLN A N 1
ATOM 5157 C CA . GLN A 1 632 ? 104.026 30.457 -75.874 1.00 67.50 632 GLN A CA 1
ATOM 5158 C C . GLN A 1 632 ? 104.691 29.293 -76.639 1.00 67.50 632 GLN A C 1
ATOM 5160 O O . GLN A 1 632 ? 104.922 29.416 -77.840 1.00 67.50 632 GLN A O 1
ATOM 5165 N N . HIS A 1 633 ? 104.972 28.179 -75.958 1.00 71.06 633 HIS A N 1
ATOM 5166 C CA . HIS A 1 633 ? 105.630 26.993 -76.499 1.00 71.06 633 HIS A CA 1
ATOM 5167 C C . HIS A 1 633 ? 104.749 25.730 -76.460 1.00 71.06 633 HIS A C 1
ATOM 5169 O O . HIS A 1 633 ? 105.287 24.635 -76.585 1.00 71.06 633 HIS A O 1
ATOM 5175 N N . GLY A 1 634 ? 103.428 25.876 -76.281 1.00 81.44 634 GLY A N 1
ATOM 5176 C CA . GLY A 1 634 ? 102.454 24.780 -76.388 1.00 81.44 634 GLY A CA 1
ATOM 5177 C C . GLY A 1 634 ? 101.456 24.710 -75.231 1.00 81.44 634 GLY A C 1
ATOM 5178 O O . GLY A 1 634 ? 101.461 25.568 -74.334 1.00 81.44 634 GLY A O 1
ATOM 5179 N N . THR A 1 635 ? 100.588 23.696 -75.256 1.00 84.88 635 THR A N 1
ATOM 5180 C CA . THR A 1 635 ? 99.568 23.436 -74.223 1.00 84.88 635 THR A CA 1
ATOM 5181 C C . THR A 1 635 ? 99.970 22.268 -73.326 1.00 84.88 635 THR A C 1
ATOM 5183 O O . THR A 1 635 ? 100.521 21.264 -73.774 1.00 84.88 635 THR A O 1
ATOM 5186 N N . LEU A 1 636 ? 99.663 22.399 -72.035 1.00 87.56 636 LEU A N 1
ATOM 5187 C CA . LEU A 1 636 ? 99.832 21.366 -71.020 1.00 87.56 636 LEU A CA 1
ATOM 5188 C C . LEU A 1 636 ? 98.476 21.060 -70.378 1.00 87.56 636 LEU A C 1
ATOM 5190 O O . LEU A 1 636 ? 97.893 21.915 -69.709 1.00 87.56 636 LEU A O 1
ATOM 5194 N N . VAL A 1 637 ? 97.996 19.832 -70.543 1.00 88.88 637 VAL A N 1
ATOM 5195 C CA . VAL A 1 637 ? 96.781 19.318 -69.901 1.00 88.88 637 VAL A CA 1
ATOM 5196 C C . VAL A 1 637 ? 97.182 18.304 -68.840 1.00 88.88 637 VAL A C 1
ATOM 5198 O O . VAL A 1 637 ? 97.870 17.334 -69.149 1.00 88.88 637 VAL A O 1
ATOM 5201 N N . ARG A 1 638 ? 96.740 18.509 -67.600 1.00 90.12 638 ARG A N 1
ATOM 5202 C CA . ARG A 1 638 ? 96.905 17.568 -66.488 1.00 90.12 638 ARG A CA 1
ATOM 5203 C C . ARG A 1 638 ? 95.543 17.074 -66.037 1.00 90.12 638 ARG A C 1
ATOM 5205 O O . ARG A 1 638 ? 94.661 17.882 -65.747 1.00 90.12 638 ARG A O 1
ATOM 5212 N N . LEU A 1 639 ? 95.399 15.757 -65.988 1.00 90.62 639 LEU A N 1
ATOM 5213 C CA . LEU A 1 639 ? 94.218 15.067 -65.504 1.00 90.62 639 LEU A CA 1
ATOM 5214 C C . LEU A 1 639 ? 94.617 14.148 -64.344 1.00 90.62 639 LEU A C 1
ATOM 5216 O O . LEU A 1 639 ? 95.295 13.148 -64.564 1.00 90.62 639 LEU A O 1
ATOM 5220 N N . GLU A 1 640 ? 94.207 14.492 -63.128 1.00 89.31 640 GLU A N 1
ATOM 5221 C CA . GLU A 1 640 ? 94.431 13.704 -61.914 1.00 89.31 640 GLU A CA 1
ATOM 5222 C C . GLU A 1 640 ? 93.204 12.843 -61.602 1.00 89.31 640 GLU A C 1
ATOM 5224 O O . GLU A 1 640 ? 92.086 13.354 -61.462 1.00 89.31 640 GLU A O 1
ATOM 5229 N N . LEU A 1 641 ? 93.424 11.532 -61.497 1.00 86.00 641 LEU A N 1
ATOM 5230 C CA . LEU A 1 641 ? 92.390 10.528 -61.265 1.00 86.00 641 LEU A CA 1
ATOM 5231 C C . LEU A 1 641 ? 92.786 9.606 -60.110 1.00 86.00 641 LEU A C 1
ATOM 5233 O O . LEU A 1 641 ? 93.959 9.283 -59.914 1.00 86.00 641 LEU A O 1
ATOM 5237 N N . GLU A 1 642 ? 91.785 9.180 -59.346 1.00 79.88 642 GLU A N 1
ATOM 5238 C CA . GLU A 1 642 ? 91.944 8.160 -58.309 1.00 79.88 642 GLU A CA 1
ATOM 5239 C C . GLU A 1 642 ? 92.065 6.767 -58.954 1.00 79.88 642 GLU A C 1
ATOM 5241 O O . GLU A 1 642 ? 91.409 6.496 -59.962 1.00 79.88 642 GLU A O 1
ATOM 5246 N N . ARG A 1 643 ? 92.961 5.934 -58.410 1.00 63.50 643 ARG A N 1
ATOM 5247 C CA . ARG A 1 643 ? 93.364 4.613 -58.923 1.00 63.50 643 ARG A CA 1
ATOM 5248 C C . ARG A 1 643 ? 92.294 3.536 -58.796 1.00 63.50 643 ARG A C 1
ATOM 5250 O O . ARG A 1 643 ? 91.595 3.514 -57.759 1.00 63.50 643 ARG A O 1
#

Sequence (643 aa):
MITLYNDALRIGSITIDANQFKKWQVEYVESNPNDLPKYEDYFYELRYDTPATDIVFYSIKENGGTIWVNTSIGMYHFDGSGALINYMPVHALEFNFTADGQLIEPNFYHGTRVYHSVSPIRYTYYDESKSMENPRFVVGNFQNGNKTYLTSIFNGLYVYEDGQFISLAENNIWNEKRLRFITRLNDGRKAVTNEDGDVFIINDDSTFKASQIHRDPSHGKTITFLSSYKDFIILGTSQGIVFHNGDREIFMNQEQGVDSKIYNGFVNDGILHLASDHGSYSIQLDAVLNQKNRVDHIGLQSLMINGTEINAAEMINGKINLNHDQNSLDLQLSTNNHPFPGKLKYSYRLYESNSWIELPENKLTLPFLDSGDYQLFVQIDDASTGYKMDQKILEFHIAKPFYKSNLFLAVIFLVSMVILIVYFRFKRKRAYQKALEKESVTKRIEEVKMEALLSQMNPHFIFNSLNSVQYFISNNENDRAMKYLGTFSDLIRSNLHNTERPLNTLEDEIAYLKRYIDLENARFSDRIEVTFIVDPELSLTQTHIPTMILQPFVENAFIHAFPSRIESPQIRIEFAVINSQTYQCTITDNGIGDASFHNNKHHVSKGTQLVRERLSFLGYDPEKSLQISYSQHGTLVRLELER

pLDDT: mean 86.64, std 9.46, range [40.91, 97.0]

Solvent-accessible surface area (backbone atoms only — not comparable to full-atom values): 35439 Å² total; per-residue (Å²): 106,76,49,81,52,81,57,33,41,30,38,67,90,45,73,46,43,32,59,60,54,46,48,54,50,51,55,47,49,73,75,40,71,85,76,59,78,53,67,92,77,73,51,58,85,66,59,86,81,66,53,43,91,73,48,45,72,75,50,74,50,76,57,97,70,26,38,37,38,35,26,64,71,17,30,38,34,23,41,76,76,59,52,80,73,48,74,37,83,48,53,60,90,48,70,51,40,43,60,89,64,35,46,31,38,48,36,48,87,69,2,29,35,41,32,85,32,75,81,72,76,40,67,51,77,38,50,40,91,80,35,84,39,30,55,40,40,51,71,28,61,45,67,57,78,69,33,21,38,35,20,5,55,75,63,8,43,32,37,37,46,97,93,42,58,44,28,30,34,85,70,70,72,43,76,62,50,27,20,38,44,57,40,68,39,78,92,70,34,32,42,36,29,32,71,80,43,50,41,31,43,37,39,75,91,84,62,78,45,76,47,76,58,91,72,68,69,88,58,36,36,50,66,44,29,60,38,52,55,71,75,28,39,36,34,30,15,80,58,26,39,39,40,36,56,88,86,40,49,29,50,46,23,52,91,74,68,47,76,59,62,47,60,39,52,48,68,54,99,61,30,38,39,34,39,38,85,89,47,74,52,76,41,59,43,66,71,62,74,67,48,65,75,81,71,87,55,79,47,75,72,44,44,24,46,74,84,42,77,60,60,75,87,69,43,58,93,56,33,39,84,32,53,53,83,54,28,28,40,40,37,35,53,36,62,81,73,63,96,56,63,92,40,55,45,35,28,36,25,68,41,92,90,46,71,78,42,81,36,97,49,62,56,48,76,47,73,73,53,74,65,43,81,49,38,37,34,39,34,40,40,31,33,70,56,29,40,73,45,72,46,80,67,42,34,38,35,27,38,72,49,66,82,76,31,70,68,48,51,50,49,54,51,51,52,53,51,49,51,50,52,51,51,53,49,52,52,50,51,51,53,50,52,54,51,53,51,52,51,53,52,51,51,50,51,52,51,52,50,53,55,54,59,62,65,68,58,60,65,66,58,55,54,49,55,52,52,50,38,52,49,28,51,76,70,70,38,51,70,58,23,53,52,49,52,50,47,50,51,54,50,53,55,47,51,61,60,45,71,80,37,78,58,35,32,42,46,58,49,51,54,49,48,50,50,51,46,55,62,54,31,58,76,58,72,60,57,61,50,72,46,81,46,72,39,88,89,60,50,44,81,75,36,55,38,60,51,74,60,60,50,54,58,54,52,46,44,68,75,62,23,64,60,93,85,59,89,79,41,41,39,40,41,36,40,41,76,77,52,101,56,31,32,34,40,36,42,38,38,62,28,57,17,64,68,77,84,57,73,58,95,80,70,75,54,70,58,60,51,52,45,38,54,50,34,44,76,74,71,45,58,39,82,76,27,48,46,79,47,69,33,89,59,10,39,40,37,39,39,51,43,67,99

Secondary structure (DSSP, 8-state):
-EEE-SSEEEETTEEEEHHHHHHHHHHHHHH-TTSSPPGGGTPPPP-TT--GGG--EEEEEEETTEEEEEETTEEEEE-TTS-EEEEE----SS-EE-TT--EEEE-SSS-EEEEEEETTEEEEEE-TTT-TTS--SEEEEEEETTEEEEEETTTEEEEEETTEEEETTTTTS-----EEEEEE-TTS-EEEEETTS-EEEEE-SSS-EEEEEP--GGG-S-EEEEEEETTEEEEEETTEEEEE-SS-EEEE-GGGT--S-EEEEEEETTEEEEEETTEEEEEEHHHHHTPPPS----EEEEEEETTEEPPGGG-BTTEEEE-TT---EEEEEE-S--S-GGGEEEEEEESTTSPPEEESSSEEEE-SPPSEEEEEEEEEEETTTTEEEEEEEEEEEEPPPGGGSHHHHHHHHHHHHHHHHHHHHHHHHHHHHHHHHHHHHHHHHHHHHHHHHHTTS-HHHHHHHHHHHHHHHHTT-HHHHHHHHHHHHHHHHHHHHHHT-SEEEHHHHHHHHHHHHHHHHGGGTT--EEEEEE-TTS-TTT-EEETTSSHHHHHHIIIII--TT-SS-EEEEEEEEEETTEEEEEEEESS---GGGG-STT---HHHHHHHHHHHHTT--HHHHEEEEEETTEEEEEEEEE-

Foldseek 3Di:
DWDDDQFWIDQPPDIGGLVNVLVQLVVCCVVCVPLADDVVVVFDDAPNVDDSNRKGWQDWDDDPQWIWTAISQFIFIGHSVRHTPDTARGHANDWDAALVGWIKGADQAFFIWTFPDRVSTDTDGQGCVPDVLTDHNWQEWDDDHRWIWTAHQAQGIWIDHPNGIGRCCVVVLDNDHQWHYKDAEPVGWMWIAHQQQWIWTWDDPPGTDIDIADDDCVLARGWQEWEYDHQWIWTQHQAAIWTDNRQFIAHDHVLNPNDFRWNYWYDDPQWIWTQGPVGIDIDNNCVQQVDDDPFPDKAWPWKDFVNHTDDPVCQDVQEHEAEQNRQKIKTQIDTPPDSCQVQKWKWKDWDPPDDTDTDPHSMDIGPRHGFAKTWMKMKIQRNNRRDIDIDTHHIYGYDDDPCPDPVVVVVVVVVVVVVVVVVVVVVVVVVVVVVVVVVVVVVVVVVVVVVVLVVPDDVVLVVVLVVLLVVCVVVVVPVVSVVSVVLVVVLVVLSNVLSVDQKDFQLSQVVSVVSVCVNLCVVVVVQEAEEEAEDPVDDRHPDIDGHCLCVLVVVCCSPPFDDPPDNRKYWYWYWADPDPWKIKIKIKIQGALDPVVVPPVPDDDPSLVVSLVSCVVVPHNSVVQWDWDGDRRTIMIMGMDTD

Organism: NCBI:txid870484

InterPro domains:
  IPR010559 Signal transduction histidine kinase, internal region [PF06580] (449-528)
  IPR011123 Two component regulator three Y [PF07495] (341-398)
  IPR013783 Immunoglobulin-like fold [G3DSA:2.60.40.10] (290-407)
  IPR036890 Histidine kinase/HSP90-like ATPase superfamily [G3DSA:3.30.565.10] (504-642)
  IPR036890 Histidine kinase/HSP90-like ATPase superfamily [SSF55874] (512-613)
  IPR050640 Bacterial two-component sensor kinase systems [PTHR34220] (405-641)

Nearest PDB structures (foldseek):
  4r39-assembly4_D  TM=6.090E-01  e=6.034E-08  Erythrobacter litoralis HTCC2594
  4r39-assembly3_C  TM=5.896E-01  e=5.424E-08  Erythrobacter litoralis HTCC2594
  8a6x-assembly1_B  TM=3.564E-01  e=8.591E-06  Pseudomonas putida KT2440
  7z8n-assembly1_D  TM=3.483E-01  e=2.127E-05  Pseudomonas aeruginosa PAO1
  6fg9-assembly1_B  TM=2.315E-01  e=4.991E-05  Mus musculus